Protein AF-A0A0R3WR80-F1 (afdb_monomer_lite)

Organism: Hydatigena taeniaeformis (NCBI:txid6205)

InterPro domains:
  IPR002591 Type I phosphodiesterase/nucleotide pyrophosphatase/phosphate transferase [PF01663] (130-445)
  IPR017850 Alkaline-phosphatase-like, core domain superfamily [G3DSA:3.40.720.10] (1-78)
  IPR017850 Alkaline-phosphatase-like, core domain superfamily [G3DSA:3.40.720.10] (130-350)
  IPR017850 Alkaline-phosphatase-like, core domain superfamily [SSF53649] (1-45)
  IPR017850 Alkaline-phosphatase-like, core domain superfamily [SSF53649] (126-445)

Structure (mmCIF, N/CA/C/O backbone):
data_AF-A0A0R3WR80-F1
#
_entry.id   AF-A0A0R3WR80-F1
#
loop_
_atom_site.group_PDB
_atom_site.id
_atom_site.type_symbol
_atom_site.label_atom_id
_atom_site.label_alt_id
_atom_site.label_comp_id
_atom_site.label_asym_id
_atom_site.label_entity_id
_atom_site.label_seq_id
_atom_site.pdbx_PDB_ins_code
_atom_site.Cartn_x
_atom_site.Cartn_y
_atom_site.Cartn_z
_atom_site.occupancy
_atom_site.B_iso_or_equiv
_atom_site.auth_seq_id
_atom_site.auth_comp_id
_atom_site.auth_asym_id
_atom_site.auth_atom_id
_atom_site.pdbx_PDB_model_num
ATOM 1 N N . MET A 1 1 ? 15.320 0.928 -0.553 1.00 90.38 1 MET A N 1
ATOM 2 C CA . MET A 1 1 ? 14.452 0.873 -1.739 1.00 90.38 1 MET A CA 1
ATOM 3 C C . MET A 1 1 ? 13.464 -0.278 -1.631 1.00 90.38 1 MET A C 1
ATOM 5 O O . MET A 1 1 ? 13.783 -1.271 -0.988 1.00 90.38 1 MET A O 1
ATOM 9 N N . HIS A 1 2 ? 12.303 -0.153 -2.257 1.00 93.94 2 HIS A N 1
ATOM 10 C CA . HIS A 1 2 ? 11.242 -1.163 -2.311 1.00 93.94 2 HIS A CA 1
ATOM 11 C C . HIS A 1 2 ? 10.849 -1.414 -3.783 1.00 93.94 2 HIS A C 1
ATOM 13 O O . HIS A 1 2 ? 11.398 -0.762 -4.676 1.00 93.94 2 HIS A O 1
ATOM 19 N N . GLY A 1 3 ? 9.925 -2.343 -4.045 1.00 94.00 3 GLY A N 1
ATOM 20 C CA . GLY A 1 3 ? 9.475 -2.714 -5.395 1.00 94.00 3 GLY A CA 1
ATOM 21 C C . GLY A 1 3 ? 10.053 -4.025 -5.932 1.00 94.00 3 GLY A C 1
ATOM 22 O O . GLY A 1 3 ? 9.798 -4.361 -7.084 1.00 94.00 3 GLY A O 1
ATOM 23 N N . TYR A 1 4 ? 10.815 -4.757 -5.117 1.00 95.50 4 TYR A N 1
ATOM 24 C CA . TYR A 1 4 ? 11.351 -6.075 -5.465 1.00 95.50 4 TYR A CA 1
ATOM 25 C C . TYR A 1 4 ? 10.305 -7.182 -5.266 1.00 95.50 4 TYR A C 1
ATOM 27 O O . TYR A 1 4 ? 9.178 -6.914 -4.834 1.00 95.50 4 TYR A O 1
ATOM 35 N N . ASP A 1 5 ? 10.702 -8.417 -5.582 1.00 95.00 5 ASP A N 1
ATOM 36 C CA . ASP A 1 5 ? 9.906 -9.630 -5.387 1.00 95.00 5 ASP A CA 1
ATOM 37 C C . ASP A 1 5 ? 9.268 -9.663 -3.986 1.00 95.00 5 ASP A C 1
ATOM 39 O O . ASP A 1 5 ? 9.925 -9.426 -2.971 1.00 95.00 5 ASP A O 1
ATOM 43 N N . ASN A 1 6 ? 7.963 -9.923 -3.940 1.00 94.06 6 ASN A N 1
ATOM 44 C CA . ASN A 1 6 ? 7.180 -9.949 -2.713 1.00 94.06 6 ASN A CA 1
ATOM 45 C C . ASN A 1 6 ? 7.431 -11.190 -1.840 1.00 94.06 6 ASN A C 1
ATOM 47 O O . ASN A 1 6 ? 6.879 -11.250 -0.745 1.00 94.06 6 ASN A O 1
ATOM 51 N N . GLU A 1 7 ? 8.221 -12.164 -2.297 1.00 93.31 7 GLU A N 1
ATOM 52 C CA . GLU A 1 7 ? 8.752 -13.263 -1.478 1.00 93.31 7 GLU A CA 1
ATOM 53 C C . GLU A 1 7 ? 10.041 -12.883 -0.736 1.00 93.31 7 GLU A C 1
ATOM 55 O O . GLU A 1 7 ? 10.443 -13.568 0.212 1.00 93.31 7 GLU A O 1
ATOM 60 N N . GLU A 1 8 ? 10.701 -11.794 -1.142 1.00 94.56 8 GLU A N 1
ATOM 61 C CA . GLU A 1 8 ? 11.878 -11.307 -0.439 1.00 94.56 8 GLU A CA 1
ATOM 62 C C . GLU A 1 8 ? 11.462 -10.748 0.911 1.00 94.56 8 GLU A C 1
ATOM 64 O O . GLU A 1 8 ? 10.681 -9.798 1.017 1.00 94.56 8 GLU A O 1
ATOM 69 N N . ARG A 1 9 ? 12.045 -11.305 1.973 1.00 94.00 9 ARG A N 1
ATOM 70 C CA . ARG A 1 9 ? 11.691 -10.940 3.345 1.00 94.00 9 ARG A CA 1
ATOM 71 C C . ARG A 1 9 ? 11.876 -9.444 3.608 1.00 94.00 9 ARG A C 1
ATOM 73 O O . ARG A 1 9 ? 11.118 -8.869 4.377 1.00 94.00 9 ARG A O 1
ATOM 80 N N . ASP A 1 10 ? 12.840 -8.807 2.944 1.00 95.19 10 ASP A N 1
ATOM 81 C CA . ASP A 1 10 ? 13.055 -7.365 3.044 1.00 95.19 10 ASP A CA 1
ATOM 82 C C . ASP A 1 10 ? 11.852 -6.544 2.567 1.00 95.19 10 ASP A C 1
ATOM 84 O O . ASP A 1 10 ? 11.708 -5.404 2.996 1.00 95.19 10 ASP A O 1
ATOM 88 N N . MET A 1 11 ? 11.004 -7.092 1.693 1.00 96.31 11 MET A N 1
ATOM 89 C CA . MET A 1 11 ? 9.802 -6.445 1.161 1.00 96.31 11 MET A CA 1
ATOM 90 C C . MET A 1 11 ? 8.552 -6.698 2.007 1.00 96.31 11 MET A C 1
ATOM 92 O O . MET A 1 11 ? 7.502 -6.110 1.728 1.00 96.31 11 MET A O 1
ATOM 96 N N . HIS A 1 12 ? 8.645 -7.541 3.037 1.00 96.25 12 HIS A N 1
ATOM 97 C CA . HIS A 1 12 ? 7.500 -7.877 3.867 1.00 96.25 12 HIS A CA 1
ATOM 98 C C . HIS A 1 12 ? 7.138 -6.704 4.796 1.00 96.25 12 HIS A C 1
ATOM 100 O O . HIS A 1 12 ? 7.988 -6.235 5.567 1.00 96.25 12 HIS A O 1
ATOM 106 N N . PRO A 1 13 ? 5.878 -6.236 4.760 1.00 95.62 13 PRO A N 1
ATOM 107 C CA . PRO A 1 13 ? 5.372 -5.289 5.738 1.00 95.62 13 PRO A CA 1
ATOM 108 C C . PRO A 1 13 ? 5.198 -5.949 7.113 1.00 95.62 13 PRO A C 1
ATOM 110 O O . PRO A 1 13 ? 5.339 -7.163 7.290 1.00 95.62 13 PRO A O 1
ATOM 113 N N . PHE A 1 14 ? 4.861 -5.136 8.108 1.00 94.00 14 PHE A N 1
ATOM 114 C CA . PHE A 1 14 ? 4.437 -5.613 9.423 1.00 94.00 14 PHE A CA 1
ATOM 115 C C . PHE A 1 14 ? 2.931 -5.408 9.615 1.00 94.00 14 PHE A C 1
ATOM 117 O O . PHE A 1 14 ? 2.297 -4.599 8.935 1.00 94.00 14 PHE A O 1
ATOM 124 N N . MET A 1 15 ? 2.346 -6.120 10.576 1.00 96.19 15 MET A N 1
ATOM 125 C CA . MET A 1 15 ? 0.979 -5.862 11.021 1.00 96.19 15 MET A CA 1
ATOM 126 C C . MET A 1 15 ? 0.860 -6.077 12.526 1.00 96.19 15 MET A C 1
ATOM 128 O O . MET A 1 15 ? 1.362 -7.058 13.077 1.00 96.19 15 MET A O 1
ATOM 132 N N . LEU A 1 16 ? 0.167 -5.163 13.185 1.00 97.75 16 LEU A N 1
ATOM 133 C CA . LEU A 1 16 ? -0.238 -5.229 14.578 1.00 97.75 16 LEU A CA 1
ATOM 134 C C . LEU A 1 16 ? -1.722 -4.912 14.661 1.00 97.75 16 LEU A C 1
ATOM 136 O O . LEU A 1 16 ? -2.199 -4.016 13.966 1.00 97.75 16 LEU A O 1
ATOM 140 N N . ALA A 1 17 ? -2.442 -5.601 15.535 1.00 98.12 17 ALA A N 1
ATOM 141 C CA . ALA A 1 17 ? -3.828 -5.251 15.788 1.00 98.12 17 ALA A CA 1
ATOM 142 C C . ALA A 1 17 ? -4.227 -5.532 17.238 1.00 98.12 17 ALA A C 1
ATOM 144 O O . ALA A 1 17 ? -3.736 -6.488 17.834 1.00 98.12 17 ALA A O 1
ATOM 145 N N . MET A 1 18 ? -5.109 -4.701 17.793 1.00 98.00 18 MET A N 1
ATOM 146 C CA . MET A 1 18 ? -5.733 -4.877 19.111 1.00 98.00 18 MET A CA 1
ATOM 147 C C . MET A 1 18 ? -7.156 -4.315 19.106 1.00 98.00 18 MET A C 1
ATOM 149 O O . MET A 1 18 ? -7.457 -3.415 18.328 1.00 98.00 18 MET A O 1
ATOM 153 N N . GLY A 1 19 ? -8.020 -4.801 19.991 1.00 96.62 19 GLY A N 1
ATOM 154 C CA . GLY A 1 19 ? -9.382 -4.286 20.104 1.00 96.62 19 GLY A CA 1
ATOM 155 C C . GLY A 1 19 ? -10.373 -5.295 20.677 1.00 96.62 19 GLY A C 1
ATOM 156 O O . GLY A 1 19 ? -9.999 -6.446 20.958 1.00 96.62 19 GLY A O 1
ATOM 157 N N . PRO A 1 20 ? -11.635 -4.876 20.868 1.00 95.38 20 PRO A N 1
ATOM 158 C CA . PRO A 1 20 ? -12.695 -5.739 21.379 1.00 95.38 20 PRO A CA 1
ATOM 159 C C . PRO A 1 20 ? -12.880 -7.007 20.539 1.00 95.38 20 PRO A C 1
ATOM 161 O O . PRO A 1 20 ? -13.035 -8.073 21.135 1.00 95.38 20 PRO A O 1
ATOM 164 N N . ASP A 1 21 ? -12.710 -6.948 19.215 1.00 95.38 21 ASP A N 1
ATOM 165 C CA . ASP A 1 21 ? -12.975 -8.068 18.291 1.00 95.38 21 ASP A CA 1
ATOM 166 C C . ASP A 1 21 ? -11.742 -8.877 17.909 1.00 95.38 21 ASP A C 1
ATOM 168 O O . ASP A 1 21 ? -11.842 -9.904 17.236 1.00 95.38 21 ASP A O 1
ATOM 172 N N . ILE A 1 22 ? -10.575 -8.456 18.387 1.00 96.38 22 ILE A N 1
ATOM 173 C CA . ILE A 1 22 ? -9.293 -9.036 18.005 1.00 96.38 22 ILE A CA 1
ATOM 174 C C . ILE A 1 22 ? -8.814 -9.980 19.116 1.00 96.38 22 ILE A C 1
ATOM 176 O O . ILE A 1 22 ? -8.707 -9.546 20.271 1.00 96.38 22 ILE A O 1
ATOM 180 N N . PRO A 1 23 ? -8.550 -11.271 18.831 1.00 94.62 23 PRO A N 1
ATOM 181 C CA . PRO A 1 23 ? -8.021 -12.202 19.815 1.00 94.62 23 PRO A CA 1
ATOM 182 C C . PRO A 1 23 ? -6.598 -11.824 20.213 1.00 94.62 23 PRO A C 1
ATOM 184 O O . PRO A 1 23 ? -5.854 -11.213 19.446 1.00 94.62 23 PRO A O 1
ATOM 187 N N . HIS A 1 24 ? -6.213 -12.243 21.414 1.00 94.88 24 HIS A N 1
ATOM 188 C CA . HIS A 1 24 ? -4.833 -12.145 21.858 1.00 94.88 24 HIS A CA 1
ATOM 189 C C . HIS A 1 24 ? -4.052 -13.399 21.456 1.00 94.88 24 HIS A C 1
ATOM 191 O O . HIS A 1 24 ? -4.464 -14.515 21.779 1.00 94.88 24 HIS A O 1
ATOM 197 N N . PHE A 1 25 ? -2.907 -13.197 20.812 1.00 91.69 25 PHE A N 1
ATOM 198 C CA . PHE A 1 25 ? -1.978 -14.245 20.409 1.00 91.69 25 PHE A CA 1
ATOM 199 C C . PHE A 1 25 ? -0.615 -13.995 21.044 1.00 91.69 25 PHE A C 1
ATOM 201 O O . PHE A 1 25 ? -0.110 -12.874 21.051 1.00 91.69 25 PHE A O 1
ATOM 208 N N . THR A 1 26 ? 0.006 -15.053 21.556 1.00 86.06 26 THR A N 1
ATOM 209 C CA . THR A 1 26 ? 1.375 -14.988 22.088 1.00 86.06 26 THR A CA 1
ATOM 210 C C . THR A 1 26 ? 2.421 -15.299 21.022 1.00 86.06 26 THR A C 1
ATOM 212 O O . THR A 1 26 ? 3.586 -14.920 21.158 1.00 86.06 26 THR A O 1
ATOM 215 N N . ASP A 1 27 ? 2.012 -15.985 19.961 1.00 86.62 27 ASP A N 1
ATOM 216 C CA . ASP A 1 27 ? 2.823 -16.396 18.833 1.00 86.62 27 ASP A CA 1
ATOM 217 C C . ASP A 1 27 ? 2.670 -15.458 17.629 1.00 86.62 27 ASP A C 1
ATOM 219 O O . ASP A 1 27 ? 1.714 -14.695 17.473 1.00 86.62 27 ASP A O 1
ATOM 223 N N . ARG A 1 28 ? 3.684 -15.508 16.770 1.00 82.12 28 ARG A N 1
ATOM 224 C CA . ARG A 1 28 ? 3.807 -14.682 15.570 1.00 82.12 28 ARG 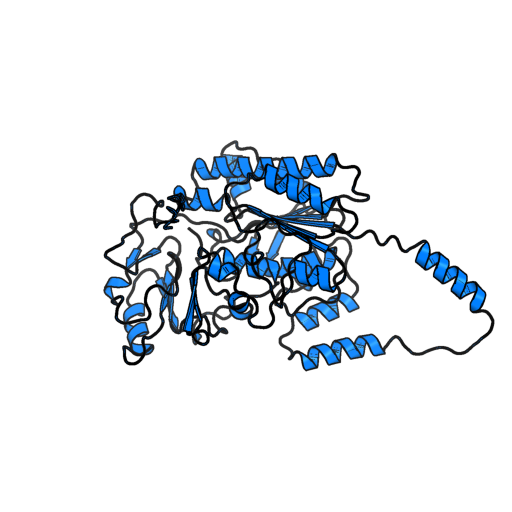A CA 1
ATOM 225 C C . ARG A 1 28 ? 2.928 -15.252 14.462 1.00 82.12 28 ARG A C 1
ATOM 227 O O . ARG A 1 28 ? 3.050 -16.429 14.145 1.00 82.12 28 ARG A O 1
ATOM 234 N N . GLN A 1 29 ? 2.114 -14.405 13.841 1.00 91.50 29 GLN A N 1
ATOM 235 C CA . GLN A 1 29 ? 1.098 -14.833 12.878 1.00 91.50 29 GLN A CA 1
ATOM 236 C C . GLN A 1 29 ? 1.533 -14.621 11.419 1.00 91.50 29 GLN A C 1
ATOM 238 O O . GLN A 1 29 ? 2.358 -13.745 11.125 1.00 91.50 29 GLN A O 1
ATOM 243 N N . HIS A 1 30 ? 0.952 -15.413 10.513 1.00 93.50 30 HIS A N 1
ATOM 244 C CA . HIS A 1 30 ? 1.017 -15.218 9.061 1.00 93.50 30 HIS A CA 1
ATOM 245 C C . HIS A 1 30 ? -0.267 -14.528 8.592 1.00 93.50 30 HIS A C 1
ATOM 247 O O . HIS A 1 30 ? -1.363 -14.955 8.948 1.00 93.50 30 HIS A O 1
ATOM 253 N N . PHE A 1 31 ? -0.131 -13.465 7.805 1.00 95.06 31 PHE A N 1
ATOM 254 C CA . PHE A 1 31 ? -1.242 -12.681 7.279 1.00 95.06 31 PHE A CA 1
ATOM 255 C C . PHE A 1 31 ? -1.011 -12.360 5.797 1.00 95.06 31 PHE A C 1
ATOM 257 O O . PHE A 1 31 ? 0.130 -12.204 5.374 1.00 95.06 31 PHE A O 1
ATOM 264 N N . TYR A 1 32 ? -2.072 -12.226 5.005 1.00 95.06 32 TYR A N 1
ATOM 265 C CA . TYR A 1 32 ? -1.972 -11.742 3.625 1.00 95.06 32 TYR A CA 1
ATOM 266 C C . TYR A 1 32 ? -2.521 -10.328 3.563 1.00 95.06 32 TYR A C 1
ATOM 268 O O . TYR A 1 32 ? -3.644 -10.080 3.990 1.00 95.06 32 TYR A O 1
ATOM 276 N N . GLN A 1 33 ? -1.752 -9.399 3.009 1.00 92.69 33 GLN A N 1
ATOM 277 C CA . GLN A 1 33 ? -2.110 -7.985 3.001 1.00 92.69 33 GLN A CA 1
ATOM 278 C C . GLN A 1 33 ? -3.483 -7.716 2.354 1.00 92.69 33 GLN A C 1
ATOM 280 O O . GLN A 1 33 ? -4.275 -6.933 2.876 1.00 92.69 33 GLN A O 1
ATOM 285 N N . ILE A 1 34 ? -3.802 -8.428 1.268 1.00 94.38 34 ILE A N 1
ATOM 286 C CA . ILE A 1 34 ? -5.096 -8.336 0.569 1.00 94.38 34 ILE A CA 1
ATOM 287 C C . ILE A 1 34 ? -6.290 -8.769 1.430 1.00 94.38 34 ILE A C 1
ATOM 289 O O . ILE A 1 34 ? -7.421 -8.363 1.167 1.00 94.38 34 ILE A O 1
ATOM 293 N N . ASP A 1 35 ? -6.057 -9.564 2.475 1.00 97.31 35 ASP A N 1
ATOM 294 C CA . ASP A 1 35 ? -7.113 -10.025 3.370 1.00 97.31 35 ASP A CA 1
ATOM 295 C C . ASP A 1 35 ? -7.469 -8.977 4.438 1.00 97.31 35 ASP A C 1
ATOM 297 O O . ASP A 1 35 ? -8.437 -9.151 5.182 1.00 97.31 35 ASP A O 1
ATOM 301 N N . LEU A 1 36 ? -6.753 -7.846 4.498 1.00 97.62 36 LEU A N 1
ATOM 302 C CA . LEU A 1 36 ? -7.104 -6.760 5.408 1.00 97.62 36 LEU A CA 1
ATOM 303 C C . LEU A 1 36 ? -8.498 -6.189 5.109 1.00 97.62 36 LEU A C 1
ATOM 305 O O . LEU A 1 36 ? -9.249 -5.884 6.033 1.00 97.62 36 LEU A O 1
ATOM 309 N N . TYR A 1 37 ? -8.868 -6.085 3.831 1.00 98.31 37 TYR A N 1
ATOM 310 C CA . TYR A 1 37 ? -10.190 -5.612 3.428 1.00 98.31 37 TYR A CA 1
ATOM 311 C C . TYR A 1 37 ? -11.321 -6.488 4.001 1.00 98.31 37 TYR A C 1
ATOM 313 O O . TYR A 1 37 ? -12.151 -5.956 4.742 1.00 98.31 37 TYR A O 1
ATOM 321 N N . PRO A 1 38 ? -11.380 -7.818 3.746 1.00 97.69 38 PRO A N 1
ATOM 322 C CA . PRO A 1 38 ? -12.427 -8.652 4.331 1.00 97.69 38 PRO A CA 1
ATOM 323 C C . PRO A 1 38 ? -12.344 -8.727 5.862 1.00 97.69 38 PRO A C 1
ATOM 325 O O . PRO A 1 38 ? -13.382 -8.873 6.506 1.00 97.69 38 PRO A O 1
ATOM 328 N N . TYR A 1 39 ? -11.155 -8.568 6.455 1.00 97.81 39 TYR A N 1
ATOM 329 C CA . TYR A 1 39 ? -10.992 -8.483 7.908 1.00 97.81 39 TYR A CA 1
ATOM 330 C C . TYR A 1 39 ? -11.684 -7.246 8.503 1.00 97.81 39 TYR A C 1
ATOM 332 O O . TYR A 1 39 ? -12.444 -7.369 9.463 1.00 97.81 39 TYR A O 1
ATOM 340 N N . ILE A 1 40 ? -11.499 -6.069 7.894 1.00 98.19 40 ILE A N 1
ATOM 341 C CA . ILE A 1 40 ? -12.186 -4.831 8.297 1.00 98.19 40 ILE A CA 1
ATOM 342 C C . ILE A 1 40 ? -13.690 -4.937 8.053 1.00 98.19 40 ILE A C 1
ATOM 344 O O . ILE A 1 40 ? -14.468 -4.553 8.924 1.00 98.19 40 ILE A O 1
ATOM 348 N N . CYS A 1 41 ? -14.116 -5.502 6.919 1.00 97.56 41 CYS A N 1
ATOM 349 C CA . CYS A 1 41 ? -15.537 -5.734 6.675 1.00 97.56 41 CYS A CA 1
ATOM 350 C C . CYS A 1 41 ? -16.177 -6.586 7.774 1.00 97.56 41 CYS A C 1
ATOM 352 O O . CYS A 1 41 ? -17.268 -6.257 8.222 1.00 97.56 41 CYS A O 1
ATOM 354 N N . ALA A 1 42 ? -15.502 -7.649 8.224 1.00 96.56 42 ALA A N 1
ATOM 355 C CA . ALA A 1 42 ? -16.021 -8.527 9.270 1.00 96.56 42 ALA A CA 1
ATOM 356 C C . ALA A 1 42 ? -16.183 -7.814 10.617 1.00 96.56 42 ALA A C 1
ATOM 358 O O . ALA A 1 42 ? -17.220 -7.977 11.251 1.00 96.56 42 ALA A O 1
ATOM 359 N N . MET A 1 43 ? -15.210 -6.987 11.016 1.00 96.00 43 MET A N 1
ATOM 360 C CA . MET A 1 43 ? -15.316 -6.162 12.230 1.00 96.00 43 MET A CA 1
ATOM 361 C C . MET A 1 43 ? -16.444 -5.130 12.126 1.00 96.00 43 MET A C 1
ATOM 363 O O . MET A 1 43 ? -17.179 -4.898 13.072 1.00 96.00 43 MET A O 1
ATOM 367 N N . LEU A 1 44 ? -16.635 -4.524 10.956 1.00 96.00 44 LEU A N 1
ATOM 368 C CA . LEU A 1 44 ? -17.687 -3.524 10.757 1.00 96.00 44 LEU A CA 1
ATOM 369 C C . LEU A 1 44 ? -19.062 -4.131 10.416 1.00 96.00 44 LEU A C 1
ATOM 371 O O . LEU A 1 44 ? -20.027 -3.385 10.258 1.00 96.00 44 LEU A O 1
ATOM 375 N N . GLY A 1 45 ? -19.166 -5.457 10.272 1.00 94.25 45 GLY A N 1
ATOM 376 C CA . GLY A 1 45 ? -20.401 -6.143 9.884 1.00 94.25 45 GLY A CA 1
ATOM 377 C C . GLY A 1 45 ? -20.875 -5.842 8.454 1.00 94.25 45 GLY A C 1
ATOM 378 O O . GLY A 1 45 ? -22.077 -5.845 8.197 1.00 94.25 45 GLY A O 1
ATOM 379 N N . LEU A 1 46 ? -19.962 -5.563 7.516 1.00 94.69 46 LEU A N 1
ATOM 380 C CA . LEU A 1 46 ? -20.300 -5.180 6.137 1.00 94.69 46 LEU A CA 1
ATOM 381 C C . LEU A 1 46 ? -20.621 -6.411 5.284 1.00 94.69 46 LEU A C 1
ATOM 383 O O . LEU A 1 46 ? -19.730 -7.063 4.743 1.00 94.69 46 LEU A O 1
ATOM 387 N N . ASP A 1 47 ? -21.906 -6.717 5.133 1.00 89.31 47 ASP A N 1
ATOM 388 C CA . ASP A 1 47 ? -22.399 -7.915 4.442 1.00 89.31 47 ASP A CA 1
ATOM 389 C C . ASP A 1 47 ? -22.446 -7.794 2.908 1.00 89.31 47 ASP A C 1
ATOM 391 O O . ASP A 1 47 ? -22.595 -8.795 2.202 1.00 89.31 47 ASP A O 1
ATOM 395 N N . LYS A 1 48 ? -22.269 -6.582 2.372 1.00 91.12 48 LYS A N 1
ATOM 396 C CA . LYS A 1 48 ? -22.195 -6.314 0.929 1.00 91.12 48 LYS A CA 1
ATOM 397 C C . LYS A 1 48 ? -20.817 -5.761 0.563 1.00 91.12 48 LYS A C 1
ATOM 399 O O . LYS A 1 48 ? -20.733 -4.563 0.263 1.00 91.12 48 LYS A O 1
ATOM 404 N N . PRO A 1 49 ? -19.740 -6.567 0.574 1.00 92.00 49 PRO A N 1
ATOM 405 C CA . PRO A 1 49 ? -18.442 -6.136 0.059 1.00 92.00 49 PRO A CA 1
ATOM 406 C C . PRO A 1 49 ? -18.511 -5.907 -1.459 1.00 92.00 49 PRO A C 1
ATOM 408 O O . PRO A 1 49 ? -19.503 -6.242 -2.112 1.00 92.00 49 PRO A O 1
ATOM 411 N N . ASN A 1 50 ? -17.464 -5.316 -2.030 1.00 91.75 50 ASN A N 1
ATOM 412 C CA . ASN A 1 50 ? -17.290 -5.295 -3.482 1.00 91.75 50 ASN A CA 1
ATOM 413 C C . ASN A 1 50 ? -16.624 -6.595 -3.989 1.00 91.75 50 ASN A C 1
ATOM 415 O O . ASN A 1 50 ? -16.328 -7.492 -3.200 1.00 91.75 50 ASN A O 1
ATOM 419 N N . LYS A 1 51 ? -16.376 -6.724 -5.302 1.00 92.81 51 LYS A N 1
ATOM 420 C CA . LYS A 1 51 ? -15.502 -7.777 -5.838 1.00 92.81 51 LYS A CA 1
ATOM 421 C C . LYS A 1 51 ? -14.094 -7.613 -5.257 1.00 92.81 51 LYS A C 1
ATOM 423 O O . LYS A 1 51 ? -13.474 -6.563 -5.435 1.00 92.81 51 LYS A O 1
ATOM 428 N N . ILE A 1 52 ? -13.607 -8.675 -4.626 1.00 94.81 52 ILE A N 1
ATOM 429 C CA . ILE A 1 52 ? -12.308 -8.747 -3.954 1.00 94.81 52 ILE A CA 1
ATOM 430 C C . ILE A 1 52 ? -11.554 -10.003 -4.384 1.00 94.81 52 ILE A C 1
ATOM 432 O O . ILE A 1 52 ? -12.141 -10.895 -4.984 1.00 94.81 52 ILE A O 1
ATOM 436 N N . ASP A 1 53 ? -10.275 -10.069 -4.037 1.00 95.81 53 ASP A N 1
ATOM 437 C CA . ASP A 1 53 ? -9.424 -11.259 -4.154 1.00 95.81 53 ASP A CA 1
ATOM 438 C C . ASP A 1 53 ? -8.995 -11.787 -2.770 1.00 95.81 53 ASP A C 1
ATOM 440 O O . ASP A 1 53 ? -8.579 -12.937 -2.626 1.00 95.81 53 ASP A O 1
ATOM 444 N N . GLY A 1 54 ? -9.105 -10.947 -1.734 1.00 95.44 54 GLY A N 1
ATOM 445 C CA . GLY A 1 54 ? -8.894 -11.332 -0.343 1.00 95.44 54 GLY A CA 1
ATOM 446 C C . GLY A 1 54 ? -9.894 -12.393 0.129 1.00 95.44 54 GLY A C 1
ATOM 447 O O . GLY A 1 54 ? -11.070 -12.387 -0.239 1.00 95.44 54 GLY A O 1
ATOM 448 N N . LEU A 1 55 ? -9.433 -13.300 0.988 1.00 96.06 55 LEU A N 1
ATOM 449 C CA . LEU A 1 55 ? -10.200 -14.446 1.466 1.00 96.06 55 LEU A CA 1
ATOM 450 C C . LEU A 1 55 ? -10.600 -14.259 2.928 1.00 96.06 55 LEU A C 1
ATOM 452 O O . LEU A 1 55 ? -9.759 -14.283 3.826 1.00 96.06 55 LEU A O 1
ATOM 456 N N . ILE A 1 56 ? -11.909 -14.171 3.174 1.00 95.94 56 ILE A N 1
ATOM 457 C CA . ILE A 1 56 ? -12.463 -14.074 4.532 1.00 95.94 56 ILE A CA 1
ATOM 458 C C . ILE A 1 56 ? -12.055 -15.264 5.417 1.00 95.94 56 ILE A C 1
ATOM 460 O O . ILE A 1 56 ? -11.804 -15.103 6.607 1.00 95.94 56 ILE A O 1
ATOM 464 N N . ASP A 1 57 ? -11.926 -16.456 4.830 1.00 96.19 57 ASP A N 1
ATOM 465 C CA . ASP A 1 57 ? -11.606 -17.684 5.560 1.00 96.19 57 ASP A CA 1
ATOM 466 C C . ASP A 1 57 ? -10.220 -17.629 6.214 1.00 96.19 57 ASP A C 1
ATOM 468 O O . ASP A 1 57 ? -10.028 -18.159 7.310 1.00 96.19 57 ASP A O 1
ATOM 472 N N . ARG A 1 58 ? -9.264 -16.936 5.578 1.00 96.38 58 ARG A N 1
ATOM 473 C CA . ARG A 1 58 ? -7.898 -16.779 6.094 1.00 96.38 58 ARG A CA 1
ATOM 474 C C . ARG A 1 58 ? -7.831 -15.858 7.310 1.00 96.38 58 ARG A C 1
ATOM 476 O O . ARG A 1 58 ? -6.883 -15.970 8.082 1.00 96.38 58 ARG A O 1
ATOM 483 N N . VAL A 1 59 ? -8.834 -15.000 7.519 1.00 96.00 59 VAL A N 1
ATOM 484 C CA . VAL A 1 59 ? -8.845 -14.040 8.636 1.00 96.00 59 VAL A CA 1
ATOM 485 C C . VAL A 1 59 ? -9.723 -14.449 9.810 1.00 96.00 59 VAL A C 1
ATOM 487 O O . VAL A 1 59 ? -9.651 -13.830 10.867 1.00 96.00 59 VAL A O 1
ATOM 490 N N . LEU A 1 60 ? -10.492 -15.534 9.675 1.00 95.75 60 LEU A N 1
ATOM 491 C CA . LEU A 1 60 ? -11.312 -16.087 10.757 1.00 95.75 60 LEU A CA 1
ATOM 492 C C . LEU A 1 60 ? -10.551 -16.381 12.056 1.00 95.75 60 LEU A C 1
ATOM 494 O O . LEU A 1 60 ? -11.139 -16.171 13.118 1.00 95.75 60 LEU A O 1
ATOM 498 N N . PRO A 1 61 ? -9.291 -16.867 12.035 1.00 95.56 61 PRO A N 1
ATOM 499 C CA . PRO A 1 61 ? -8.535 -17.042 13.270 1.00 95.56 61 PRO A CA 1
ATOM 500 C C . PRO A 1 61 ? -8.331 -15.723 14.022 1.00 95.56 61 PRO A C 1
ATOM 502 O O . PRO A 1 61 ? -8.311 -15.737 15.246 1.00 95.56 61 PRO A O 1
ATOM 505 N N . PHE A 1 62 ? -8.242 -14.593 13.313 1.00 96.12 62 PHE A N 1
ATOM 506 C CA . PHE A 1 62 ? -7.984 -13.265 13.876 1.00 96.12 62 PHE A CA 1
ATOM 507 C C . PHE A 1 62 ? -9.250 -12.530 14.340 1.00 96.12 62 PHE A C 1
ATOM 509 O O . PHE A 1 62 ? -9.166 -11.358 14.686 1.00 96.12 62 PHE A O 1
ATOM 516 N N . LEU A 1 63 ? -10.409 -13.194 14.385 1.00 95.81 63 LEU A N 1
ATOM 517 C CA . LEU A 1 63 ? -11.673 -12.631 14.871 1.00 95.81 63 LEU A CA 1
ATOM 518 C C . LEU A 1 63 ? -12.147 -13.386 16.119 1.00 95.81 63 LEU A C 1
ATOM 520 O O . LEU A 1 63 ? -12.311 -14.606 16.090 1.00 95.81 63 LEU A O 1
ATOM 524 N N . LYS A 1 64 ? -12.420 -12.664 17.213 1.00 94.19 64 LYS A N 1
ATOM 525 C CA . LYS A 1 64 ? -13.068 -13.229 18.413 1.00 94.19 64 LYS A CA 1
ATOM 526 C C . LYS A 1 64 ? -14.492 -13.680 18.100 1.00 94.19 64 LYS A C 1
ATOM 528 O O . LYS A 1 64 ? -14.879 -14.796 18.441 1.00 94.19 64 LYS A O 1
ATOM 533 N N . ASN A 1 65 ? -15.245 -12.813 17.429 1.00 90.12 65 ASN A N 1
ATOM 534 C CA . ASN A 1 65 ? -16.626 -13.053 17.035 1.00 90.12 65 ASN A CA 1
ATOM 535 C C . ASN A 1 65 ? -16.652 -13.472 15.565 1.00 90.12 65 ASN A C 1
ATOM 537 O O . ASN A 1 65 ? -16.459 -12.655 14.666 1.00 90.12 65 ASN A O 1
ATOM 541 N N . LYS A 1 66 ? -16.850 -14.768 15.311 1.00 91.62 66 LYS A N 1
ATOM 542 C CA . LYS A 1 66 ? -16.898 -15.285 13.939 1.00 91.62 66 LYS A CA 1
ATOM 543 C C . LYS A 1 66 ? -18.224 -14.898 13.269 1.00 91.62 66 LYS A C 1
ATOM 545 O O . LYS A 1 66 ? -19.271 -15.109 13.886 1.00 91.62 66 LYS A O 1
ATOM 550 N N . PRO A 1 67 ? -18.205 -14.390 12.021 1.00 93.38 67 PRO A N 1
ATOM 551 C CA . PRO A 1 67 ? -19.427 -14.137 11.264 1.00 93.38 67 PRO A CA 1
ATOM 552 C C . PRO A 1 67 ? -20.246 -15.414 11.028 1.00 93.38 67 PRO A C 1
ATOM 554 O O . PRO A 1 67 ? -19.727 -16.528 11.119 1.00 93.38 67 PRO A O 1
ATOM 557 N N . SER A 1 68 ? -21.527 -15.257 10.685 1.00 94.44 68 SER A N 1
ATOM 558 C CA . SER A 1 68 ? -22.389 -16.387 10.319 1.00 94.44 68 SER A CA 1
ATOM 559 C C . SER A 1 68 ? -21.916 -17.066 9.027 1.00 94.44 68 SER A C 1
ATOM 561 O O . SER A 1 68 ? -21.326 -16.428 8.157 1.00 94.44 68 SER A O 1
ATOM 563 N N . GLU A 1 69 ? -22.234 -18.350 8.836 1.00 94.38 69 GLU A N 1
ATOM 564 C CA . GLU A 1 69 ? -21.915 -19.043 7.574 1.00 94.38 69 GLU A CA 1
ATOM 565 C C . GLU A 1 69 ? -22.562 -18.383 6.347 1.00 94.38 69 GLU A C 1
ATOM 567 O O . GLU A 1 69 ? -21.996 -18.425 5.258 1.00 94.38 69 GLU A O 1
ATOM 572 N N . GLU A 1 70 ? -23.712 -17.727 6.513 1.00 92.88 70 GLU A N 1
ATOM 573 C CA . GLU A 1 70 ? -24.362 -16.951 5.450 1.00 92.88 70 GLU A CA 1
ATOM 574 C C . GLU A 1 70 ? -23.484 -15.769 5.013 1.00 92.88 70 GLU A C 1
ATOM 576 O O . GLU A 1 70 ? -23.253 -15.579 3.816 1.00 92.88 70 GLU A O 1
ATOM 581 N N . TYR A 1 71 ? -22.921 -15.031 5.976 1.00 93.38 71 TYR A N 1
ATOM 582 C CA . TYR A 1 71 ? -21.957 -13.961 5.719 1.00 93.38 71 TYR A CA 1
ATOM 583 C C . TYR A 1 71 ? -20.698 -14.508 5.030 1.00 93.38 71 TYR A C 1
ATOM 585 O O . TYR A 1 71 ? -20.250 -13.971 4.015 1.00 93.38 71 TYR A O 1
ATOM 593 N N . LEU A 1 72 ? -20.144 -15.619 5.527 1.00 94.31 72 LEU A N 1
ATOM 594 C CA . LEU A 1 72 ? -18.942 -16.228 4.947 1.00 94.31 72 LEU A CA 1
ATOM 595 C C . LEU A 1 72 ? -19.177 -16.709 3.515 1.00 94.31 72 LEU A C 1
ATOM 597 O O . LEU A 1 72 ? -18.350 -16.468 2.636 1.00 94.31 72 LEU A O 1
ATOM 601 N N . GLN A 1 73 ? -20.321 -17.339 3.245 1.00 92.19 73 GLN A N 1
ATOM 602 C CA . GLN A 1 73 ? -20.695 -17.754 1.899 1.00 92.19 73 GLN A CA 1
ATOM 603 C C . GLN A 1 73 ? -20.823 -16.553 0.956 1.00 92.19 73 GLN A C 1
ATOM 605 O O . GLN A 1 73 ? -20.362 -16.629 -0.184 1.00 92.19 73 GLN A O 1
ATOM 610 N N . GLN A 1 74 ? -21.386 -15.439 1.428 1.00 90.75 74 GLN A N 1
ATOM 611 C CA . GLN A 1 74 ? -21.474 -14.213 0.643 1.00 90.75 74 GLN A CA 1
ATOM 612 C C . GLN A 1 74 ? -20.081 -13.689 0.262 1.00 90.75 74 GLN A C 1
ATOM 614 O O . GLN A 1 74 ? -19.835 -13.407 -0.911 1.00 90.75 74 GLN A O 1
ATOM 619 N N . PHE A 1 75 ? -19.140 -13.635 1.206 1.00 93.25 75 PHE A N 1
ATOM 620 C CA . PHE A 1 75 ? -17.758 -13.224 0.929 1.00 93.25 75 PHE A CA 1
ATOM 621 C C . PHE A 1 75 ? -17.034 -14.171 -0.031 1.00 93.25 75 PHE A C 1
ATOM 623 O O . PHE A 1 75 ? -16.392 -13.707 -0.971 1.00 93.25 75 PHE A O 1
ATOM 630 N N . ARG A 1 76 ? -17.190 -15.491 0.136 1.00 93.75 76 ARG A N 1
ATOM 631 C CA . ARG A 1 76 ? -16.632 -16.493 -0.792 1.00 93.75 76 ARG A CA 1
ATOM 632 C C . ARG A 1 76 ? -17.152 -16.295 -2.222 1.00 93.75 76 ARG A C 1
ATOM 634 O O . ARG A 1 76 ? -16.405 -16.488 -3.176 1.00 93.75 76 ARG A O 1
ATOM 641 N N . LEU A 1 77 ? -18.408 -15.866 -2.393 1.00 90.69 77 LEU A N 1
ATOM 642 C CA . LEU A 1 77 ? -18.956 -15.518 -3.709 1.00 90.69 77 LEU A CA 1
ATOM 643 C C . LEU A 1 77 ? -18.311 -14.252 -4.289 1.00 90.69 77 LEU A C 1
ATOM 645 O O . LEU A 1 77 ? -17.995 -14.235 -5.479 1.00 90.69 77 LEU A O 1
ATOM 649 N N . TYR A 1 78 ? -18.089 -13.210 -3.484 1.00 89.25 78 TYR A N 1
ATOM 650 C CA . TYR A 1 78 ? -17.425 -11.978 -3.934 1.00 89.25 78 TYR A CA 1
ATOM 651 C C . TYR A 1 78 ? -15.941 -12.167 -4.266 1.00 89.25 78 TYR A C 1
ATOM 653 O O . TYR A 1 78 ? -15.455 -11.500 -5.177 1.00 89.25 78 TYR A O 1
ATOM 661 N N . ALA A 1 79 ? -15.275 -13.102 -3.585 1.00 89.62 79 ALA A N 1
ATOM 662 C CA . ALA A 1 79 ? -13.903 -13.521 -3.864 1.00 89.62 79 ALA A CA 1
ATOM 663 C C . ALA A 1 79 ? -13.778 -14.496 -5.051 1.00 89.62 79 ALA A C 1
ATOM 665 O O . ALA A 1 79 ? -12.677 -14.826 -5.479 1.00 89.62 79 ALA A O 1
ATOM 666 N N . SER A 1 80 ? -14.899 -14.998 -5.583 1.00 82.00 80 SER A N 1
ATOM 667 C CA . SER A 1 80 ? -14.881 -15.927 -6.715 1.00 82.00 80 SER A CA 1
ATOM 668 C C . SER A 1 80 ? -14.772 -15.202 -8.059 1.00 82.00 80 SER A C 1
ATOM 670 O O . SER A 1 80 ? -15.364 -14.138 -8.270 1.00 82.00 80 SER A O 1
ATOM 672 N N . ASP A 1 81 ? -14.142 -15.859 -9.032 1.00 71.44 81 ASP A N 1
ATOM 673 C CA . ASP A 1 81 ? -14.065 -15.401 -10.427 1.00 71.44 81 ASP A CA 1
ATOM 674 C C . ASP A 1 81 ? -15.388 -15.501 -11.204 1.00 71.44 81 ASP A C 1
ATOM 676 O O . ASP A 1 81 ? -15.428 -15.335 -12.425 1.00 71.44 81 ASP A O 1
ATOM 680 N N . LEU A 1 82 ? -16.511 -15.751 -10.523 1.00 66.44 82 LEU A N 1
ATOM 681 C CA . LEU A 1 82 ? -17.816 -15.794 -11.170 1.00 66.44 82 LEU A CA 1
ATOM 682 C C . LEU A 1 82 ? -18.143 -14.442 -11.838 1.00 66.44 82 LEU A C 1
ATOM 684 O O . LEU A 1 82 ? -17.823 -13.389 -11.291 1.00 66.44 82 LEU A O 1
ATOM 688 N N . PRO A 1 83 ? -18.813 -14.419 -13.001 1.00 61.28 83 PRO A N 1
ATOM 689 C CA . PRO A 1 83 ? -19.328 -13.176 -13.575 1.00 61.28 83 PRO A CA 1
ATOM 690 C C . PRO A 1 83 ? -20.340 -12.484 -12.644 1.00 61.28 83 PRO A C 1
ATOM 692 O O . PRO A 1 83 ? -21.086 -13.165 -11.934 1.00 61.28 83 PRO A O 1
ATOM 695 N N . ASP A 1 84 ? -20.433 -11.148 -12.696 1.00 60.31 84 ASP A N 1
ATOM 696 C CA . ASP A 1 84 ? -21.312 -10.343 -11.821 1.00 60.31 84 ASP A CA 1
ATOM 697 C C . ASP A 1 84 ? -22.764 -10.829 -11.798 1.00 60.31 84 ASP A C 1
ATOM 699 O O . ASP A 1 84 ? -23.365 -10.968 -10.733 1.00 60.31 84 ASP A O 1
ATOM 703 N N . TRP A 1 85 ? -23.312 -11.172 -12.966 1.00 59.56 85 TRP A N 1
ATOM 704 C CA . TRP A 1 85 ? -24.687 -11.657 -13.083 1.00 59.56 85 TRP A CA 1
ATOM 705 C C . TRP A 1 85 ? -24.913 -12.993 -12.353 1.00 59.56 85 TRP A C 1
ATOM 707 O O . TRP A 1 85 ? -25.989 -13.214 -11.801 1.00 59.56 85 TRP A O 1
ATOM 717 N N . ARG A 1 86 ? -23.906 -13.882 -12.292 1.00 55.38 86 ARG A N 1
ATOM 718 C CA . ARG A 1 86 ? -24.007 -15.136 -11.523 1.00 55.38 86 ARG A CA 1
ATOM 719 C C . ARG A 1 86 ? -23.935 -14.876 -10.026 1.00 55.38 86 ARG A C 1
ATOM 721 O O . ARG A 1 86 ? -24.695 -15.504 -9.295 1.00 55.38 86 ARG A O 1
ATOM 728 N N . ARG A 1 87 ? -23.094 -13.933 -9.583 1.00 61.59 87 ARG A N 1
ATOM 729 C CA . ARG A 1 87 ? -23.012 -13.527 -8.168 1.00 61.59 87 ARG A CA 1
ATOM 730 C C . ARG A 1 87 ? -24.339 -12.963 -7.660 1.00 61.59 87 ARG A C 1
ATOM 732 O O . ARG A 1 87 ? -24.793 -13.356 -6.587 1.00 61.59 87 ARG A O 1
ATOM 739 N N . GLN A 1 88 ? -24.976 -12.095 -8.450 1.00 59.22 88 GLN A N 1
ATOM 740 C CA . GLN A 1 88 ? -26.273 -11.492 -8.116 1.00 59.22 88 GLN A CA 1
ATOM 741 C C . GLN A 1 88 ? -27.402 -12.533 -8.032 1.00 59.22 88 GLN A C 1
ATOM 743 O O . GLN A 1 88 ? -28.268 -12.443 -7.164 1.00 59.22 88 GLN A O 1
ATOM 748 N N . LEU A 1 89 ? -27.384 -13.563 -8.887 1.00 58.56 89 LEU A N 1
ATOM 749 C CA . LEU A 1 89 ? -28.346 -14.668 -8.805 1.00 58.56 89 LEU A CA 1
ATOM 750 C C . LEU A 1 89 ? -28.123 -15.532 -7.557 1.00 58.56 89 LEU A C 1
ATOM 752 O O . LEU A 1 89 ? -29.088 -15.902 -6.892 1.00 58.56 89 LEU A O 1
ATOM 756 N N . THR A 1 90 ? -26.872 -15.837 -7.202 1.00 56.66 90 THR A N 1
ATOM 757 C CA . THR A 1 90 ? -26.570 -16.660 -6.020 1.00 56.66 90 THR A CA 1
ATOM 758 C C . THR A 1 90 ? -26.880 -15.949 -4.702 1.00 56.66 90 THR A C 1
ATOM 760 O O . THR A 1 90 ? -27.387 -16.602 -3.792 1.00 56.66 90 THR A O 1
ATOM 763 N N . SER A 1 91 ? -26.668 -14.629 -4.609 1.00 53.03 91 SER A N 1
ATOM 764 C CA . SER A 1 91 ? -27.075 -13.825 -3.441 1.00 53.03 91 SER A CA 1
ATOM 765 C C . SER A 1 91 ? -28.590 -13.569 -3.384 1.00 53.03 91 SER A C 1
ATOM 767 O O . SER A 1 91 ? -29.166 -13.387 -2.312 1.00 53.03 91 SER A O 1
ATOM 769 N N . GLY A 1 92 ? -29.281 -13.595 -4.528 1.00 50.56 92 GLY A N 1
ATOM 770 C CA . GLY A 1 92 ? -30.746 -13.558 -4.587 1.00 50.56 92 GLY A CA 1
ATOM 771 C C . GLY A 1 92 ? -31.410 -14.856 -4.105 1.00 50.56 92 GLY A C 1
ATOM 772 O O . GLY A 1 92 ? -32.468 -14.815 -3.479 1.00 50.56 92 GLY A O 1
ATOM 773 N N . ILE A 1 93 ? -30.783 -16.014 -4.348 1.00 49.00 93 ILE A N 1
ATOM 774 C CA . ILE A 1 93 ? -31.313 -17.335 -3.958 1.00 49.00 93 ILE A CA 1
ATOM 775 C C . ILE A 1 93 ? -31.227 -17.569 -2.440 1.00 49.00 93 ILE A C 1
ATOM 777 O O . ILE A 1 93 ? -32.129 -18.193 -1.875 1.00 49.00 93 ILE A O 1
ATOM 781 N N . THR A 1 94 ? -30.198 -17.057 -1.755 1.00 42.72 94 THR A N 1
ATOM 782 C CA . THR A 1 94 ? -30.108 -17.110 -0.281 1.00 42.72 94 THR A CA 1
ATOM 783 C C . THR A 1 94 ? -31.199 -16.264 0.378 1.00 42.72 94 THR A C 1
ATOM 785 O O . THR A 1 94 ? -31.860 -16.738 1.300 1.00 42.72 94 THR A O 1
ATOM 788 N N . ASN A 1 95 ? -31.500 -15.084 -0.176 1.00 41.06 95 ASN A N 1
ATOM 789 C CA . ASN A 1 95 ? -32.588 -14.220 0.297 1.00 41.06 95 ASN A CA 1
ATOM 790 C C . ASN A 1 95 ? -33.998 -14.802 0.077 1.00 41.06 95 ASN A C 1
ATOM 792 O O . ASN A 1 95 ? -34.933 -14.435 0.785 1.00 41.06 95 ASN A O 1
ATOM 796 N N . TYR A 1 96 ? -34.179 -15.736 -0.863 1.00 35.12 96 TYR A N 1
ATOM 797 C CA . TYR A 1 96 ? -35.493 -16.332 -1.138 1.00 35.12 96 TYR A CA 1
ATOM 798 C C . TYR A 1 96 ? -35.885 -17.446 -0.148 1.00 35.12 96 TYR A C 1
ATOM 800 O O . TYR A 1 96 ? -37.065 -17.779 -0.026 1.00 35.12 96 TYR A O 1
ATOM 808 N N . LYS A 1 97 ? -34.928 -18.025 0.594 1.00 35.31 97 LYS A N 1
ATOM 809 C CA . LYS A 1 97 ? -35.195 -19.149 1.513 1.00 35.31 97 LYS A CA 1
ATOM 810 C C . LYS A 1 97 ? -35.819 -18.753 2.860 1.00 35.31 97 LYS A C 1
ATOM 812 O O . LYS A 1 97 ? -36.220 -19.645 3.602 1.00 35.31 97 LYS A O 1
ATOM 817 N N . SER A 1 98 ? -35.977 -17.464 3.167 1.00 36.88 98 SER A N 1
ATOM 818 C CA . SER A 1 98 ? -36.511 -16.986 4.457 1.00 36.88 98 SER A CA 1
ATOM 819 C C . SER A 1 98 ? -38.020 -16.682 4.473 1.00 36.88 98 SER A C 1
ATOM 821 O O . SER A 1 98 ? -38.545 -16.246 5.496 1.00 36.88 98 SER A O 1
ATOM 823 N N . SER A 1 99 ? -38.760 -16.932 3.386 1.00 36.41 99 SER A N 1
ATOM 824 C CA . SER A 1 99 ? -40.127 -16.409 3.222 1.00 36.41 99 SER A CA 1
ATOM 825 C C . SER A 1 99 ? -41.236 -17.456 3.067 1.00 36.41 99 SER A C 1
ATOM 827 O O . SER A 1 99 ? -42.150 -17.253 2.283 1.00 36.41 99 SER A O 1
ATOM 829 N N . TYR A 1 100 ? -41.250 -18.547 3.846 1.00 39.41 100 TYR A N 1
ATOM 830 C CA . TYR A 1 100 ? -42.453 -19.397 3.926 1.00 39.41 100 TYR A CA 1
ATOM 831 C C . TYR A 1 100 ? -42.688 -19.991 5.319 1.00 39.41 100 TYR A C 1
ATOM 833 O O . TYR A 1 100 ? -42.114 -21.022 5.662 1.00 39.41 100 TYR A O 1
ATOM 841 N N . ARG A 1 101 ? -43.593 -19.362 6.088 1.00 39.00 101 ARG A N 1
ATOM 842 C CA . ARG A 1 101 ? -44.686 -19.997 6.865 1.00 39.00 101 ARG A CA 1
ATOM 843 C C . ARG A 1 101 ? -45.442 -18.944 7.686 1.00 39.00 101 ARG A C 1
ATOM 845 O O . ARG A 1 101 ? -44.974 -18.498 8.726 1.00 39.00 101 ARG A O 1
ATOM 852 N N . LEU A 1 102 ? -46.656 -18.606 7.254 1.00 36.91 102 LEU A N 1
ATOM 853 C CA . LEU A 1 102 ? -47.669 -17.959 8.090 1.00 36.91 102 LEU A CA 1
ATOM 854 C C . LEU A 1 102 ? -49.025 -18.617 7.832 1.00 36.91 102 LEU A C 1
ATOM 856 O O . LEU A 1 102 ? -49.621 -18.392 6.787 1.00 36.91 102 LEU A O 1
ATOM 860 N N . THR A 1 103 ? -49.532 -19.355 8.821 1.00 42.06 103 THR A N 1
ATOM 861 C CA . THR A 1 103 ? -50.975 -19.498 9.070 1.00 42.06 103 THR A CA 1
ATOM 862 C C . THR A 1 103 ? -51.213 -19.720 10.565 1.00 42.06 103 THR A C 1
ATOM 864 O O . THR A 1 103 ? -51.002 -20.824 11.053 1.00 42.06 103 THR A O 1
ATOM 867 N N . SER A 1 104 ? -51.652 -18.677 11.276 1.00 39.09 104 SER A N 1
ATOM 868 C CA . SER A 1 104 ? -52.783 -18.716 12.226 1.00 39.09 104 SER A CA 1
ATOM 869 C C . SER A 1 104 ? -52.905 -17.357 12.930 1.00 39.09 104 SER A C 1
ATOM 871 O O . SER A 1 104 ? -52.117 -17.011 13.812 1.00 39.09 104 SER A O 1
ATOM 873 N N . PHE A 1 105 ? -53.899 -16.573 12.515 1.00 49.34 105 PHE A N 1
ATOM 874 C CA . PHE A 1 105 ? -54.254 -15.275 13.085 1.00 49.34 105 PHE A CA 1
ATOM 875 C C . PHE A 1 105 ? -54.999 -15.459 14.417 1.00 49.34 105 PHE A C 1
ATOM 877 O O . PHE A 1 105 ? -56.063 -16.069 14.437 1.00 49.34 105 PHE A O 1
ATOM 884 N N . SER A 1 106 ? -54.457 -14.916 15.515 1.00 45.56 106 SER A N 1
ATOM 885 C CA . SER A 1 106 ? -55.205 -14.136 16.539 1.00 45.56 106 SER A CA 1
ATOM 886 C C . SER A 1 106 ? -54.462 -13.930 17.873 1.00 45.56 106 SER A C 1
ATOM 888 O O . SER A 1 106 ? -54.896 -13.098 18.662 1.00 45.56 106 SER A O 1
ATOM 890 N N . LEU A 1 107 ? -53.289 -14.541 18.102 1.00 43.81 107 LEU A N 1
ATOM 891 C CA . LEU A 1 107 ? -52.407 -14.194 19.243 1.00 43.81 107 LEU A CA 1
ATOM 892 C C . LEU A 1 107 ? -51.272 -13.199 18.897 1.00 43.81 107 LEU A C 1
ATOM 894 O O . LEU A 1 107 ? -50.553 -12.732 19.779 1.00 43.81 107 LEU A O 1
ATOM 898 N N . GLN A 1 108 ? -51.113 -12.836 17.620 1.00 49.91 108 GLN A N 1
ATOM 899 C CA . GLN A 1 108 ? -49.916 -12.155 17.102 1.00 49.91 108 GLN A CA 1
ATOM 900 C C . GLN A 1 108 ? -49.774 -10.672 17.465 1.00 49.91 108 GLN A C 1
ATOM 902 O O . GLN A 1 108 ? -48.652 -10.179 17.492 1.00 49.91 108 GLN A O 1
ATOM 907 N N . ARG A 1 109 ? -50.853 -9.944 17.782 1.00 49.44 109 ARG A N 1
ATOM 908 C CA . ARG A 1 109 ? -50.744 -8.486 17.985 1.00 49.44 109 ARG A CA 1
ATOM 909 C C . ARG A 1 109 ? -50.006 -8.095 19.268 1.00 49.44 109 ARG A C 1
ATOM 911 O O . ARG A 1 109 ? -49.252 -7.134 19.241 1.00 49.44 109 ARG A O 1
ATOM 918 N N . LYS A 1 110 ? -50.143 -8.855 20.363 1.00 47.62 110 LYS A N 1
ATOM 919 C CA . LYS A 1 110 ? -49.390 -8.585 21.606 1.00 47.62 110 LYS A CA 1
ATOM 920 C C . LYS A 1 110 ? -47.925 -9.029 21.514 1.00 47.62 110 LYS A C 1
ATOM 922 O O . LYS A 1 110 ? -47.063 -8.339 22.044 1.00 47.62 110 LYS A O 1
ATOM 927 N N . MET A 1 111 ? -47.631 -10.116 20.793 1.00 49.12 111 MET A N 1
ATOM 928 C CA . MET A 1 111 ? -46.251 -10.562 20.543 1.00 49.12 111 MET A CA 1
ATOM 929 C C . MET A 1 111 ? -45.510 -9.669 19.544 1.00 49.12 111 MET A C 1
ATOM 931 O O . MET A 1 111 ? -44.326 -9.435 19.735 1.00 49.12 111 MET A O 1
ATOM 935 N N . GLN A 1 112 ? -46.181 -9.124 18.525 1.00 53.25 112 GLN A N 1
ATOM 936 C CA . GLN A 1 112 ? -45.577 -8.168 17.589 1.00 53.25 112 GLN A CA 1
ATOM 937 C C . GLN A 1 112 ? -45.208 -6.853 18.279 1.00 53.25 112 GLN A C 1
ATOM 939 O O . GLN A 1 112 ? -44.118 -6.348 18.055 1.00 53.25 112 GLN A O 1
ATOM 944 N N . SER A 1 113 ? -46.055 -6.329 19.172 1.00 53.25 113 SER A N 1
ATOM 945 C CA . SER A 1 113 ? -45.712 -5.139 19.963 1.00 53.25 113 SER A CA 1
ATOM 946 C C . SER A 1 113 ? -44.563 -5.396 20.942 1.00 53.25 113 SER A C 1
ATOM 948 O O . SER A 1 113 ? -43.728 -4.517 21.122 1.00 53.25 113 SER A O 1
ATOM 950 N N . LEU A 1 114 ? -44.479 -6.599 21.530 1.00 54.72 114 LEU A N 1
ATOM 951 C CA . LEU A 1 114 ? -43.370 -6.985 22.408 1.00 54.72 114 LEU A CA 1
ATOM 952 C C . LEU A 1 114 ? -42.067 -7.230 21.634 1.00 54.72 114 LEU A C 1
ATOM 954 O O . LEU A 1 114 ? -41.014 -6.872 22.132 1.00 54.72 114 LEU A O 1
ATOM 958 N N . LEU A 1 115 ? -42.134 -7.797 20.423 1.00 56.16 115 LEU A N 1
ATOM 959 C CA . LEU A 1 115 ? -40.995 -7.988 19.516 1.00 56.16 115 LEU A CA 1
ATOM 960 C C . LEU A 1 115 ? -40.500 -6.668 18.932 1.00 56.16 115 LEU A C 1
ATOM 962 O O . LEU A 1 115 ? -39.301 -6.516 18.776 1.00 56.16 115 LEU A O 1
ATOM 966 N N . VAL A 1 116 ? -41.389 -5.711 18.652 1.00 57.97 116 VAL A N 1
ATOM 967 C CA . VAL A 1 116 ? -41.013 -4.348 18.251 1.00 57.97 116 VAL A CA 1
ATOM 968 C C . VAL A 1 116 ? -40.388 -3.603 19.429 1.00 57.97 116 VAL A C 1
ATOM 970 O O . VAL A 1 116 ? -39.362 -2.964 19.239 1.00 57.97 116 VAL A O 1
ATOM 973 N N . LEU A 1 117 ? -40.919 -3.739 20.653 1.00 53.50 117 LEU A N 1
ATOM 974 C CA . LEU A 1 117 ? -40.255 -3.200 21.846 1.00 53.50 117 LEU A CA 1
ATOM 975 C C . LEU A 1 117 ? -38.923 -3.905 22.140 1.00 53.50 117 LEU A C 1
ATOM 977 O O . LEU A 1 117 ? -37.983 -3.223 22.514 1.00 53.50 117 LEU A O 1
ATOM 981 N N . LEU A 1 118 ? -38.808 -5.225 21.946 1.00 52.44 118 LEU A N 1
ATOM 982 C CA . LEU A 1 118 ? -37.539 -5.951 22.077 1.00 52.44 118 LEU A CA 1
ATOM 983 C C . LEU A 1 118 ? -36.555 -5.563 20.970 1.00 52.44 118 LEU A C 1
ATOM 985 O O . LEU A 1 118 ? -35.384 -5.431 21.264 1.00 52.44 118 LEU A O 1
ATOM 989 N N . PHE A 1 119 ? -36.990 -5.325 19.731 1.00 51.78 119 PHE A N 1
ATOM 990 C CA . PHE A 1 119 ? -36.131 -4.798 18.661 1.00 51.78 119 PHE A CA 1
ATOM 991 C C . PHE A 1 119 ? -35.686 -3.357 18.943 1.00 51.78 119 PHE A C 1
ATOM 993 O O . PHE A 1 119 ? -34.554 -2.999 18.639 1.00 51.78 119 PHE A O 1
ATOM 1000 N N . LEU A 1 120 ? -36.550 -2.544 19.560 1.00 48.56 120 LEU A N 1
ATOM 1001 C CA . LEU A 1 120 ? -36.222 -1.185 20.001 1.00 48.56 120 LEU A CA 1
ATOM 1002 C C . LEU A 1 120 ? -35.337 -1.171 21.265 1.00 48.56 120 LEU A C 1
ATOM 1004 O O . LEU A 1 120 ? -34.567 -0.236 21.440 1.00 48.56 120 LEU A O 1
ATOM 1008 N N . LEU A 1 121 ? -35.415 -2.198 22.122 1.00 41.91 121 LEU A N 1
ATOM 1009 C CA . LEU A 1 121 ? -34.597 -2.359 23.338 1.00 41.91 121 LEU A CA 1
ATOM 1010 C C . LEU A 1 121 ? -33.302 -3.161 23.108 1.00 41.91 121 LEU A C 1
ATOM 1012 O O . LEU A 1 121 ? -32.385 -3.069 23.914 1.00 41.91 121 LEU A O 1
ATOM 1016 N N . CYS A 1 122 ? -33.211 -3.935 22.026 1.00 43.28 122 CYS A N 1
ATOM 1017 C CA . CYS A 1 122 ? -32.055 -4.765 21.654 1.00 43.28 122 CYS A CA 1
ATOM 1018 C C . CYS A 1 122 ? -31.281 -4.167 20.460 1.00 43.28 122 CYS A C 1
ATOM 1020 O O . CYS A 1 122 ? -30.400 -4.802 19.891 1.00 43.28 122 CYS A O 1
ATOM 1022 N N . GLY A 1 123 ? -31.623 -2.935 20.074 1.00 41.16 123 GLY A N 1
ATOM 1023 C CA . GLY A 1 123 ? -31.130 -2.258 18.881 1.00 41.16 123 GLY A CA 1
ATOM 1024 C C . GLY A 1 123 ? -30.148 -1.118 19.136 1.00 41.16 123 GLY A C 1
ATOM 1025 O O . GLY A 1 123 ? -30.004 -0.276 18.260 1.00 41.16 123 GLY A O 1
ATOM 1026 N N . THR A 1 124 ? -29.440 -1.067 20.267 1.00 39.91 124 THR A N 1
ATOM 1027 C CA . THR A 1 124 ? -28.092 -0.476 20.240 1.00 39.91 124 THR A CA 1
ATOM 1028 C C . THR A 1 124 ? -27.144 -1.569 19.768 1.00 39.91 124 THR A C 1
ATOM 1030 O O . THR A 1 124 ? -26.366 -2.133 20.531 1.00 39.91 124 THR A O 1
ATOM 1033 N N . CYS A 1 125 ? -27.255 -1.921 18.485 1.00 43.44 125 CYS A N 1
ATOM 1034 C CA . CYS A 1 125 ? -26.127 -2.483 17.760 1.00 43.44 125 CYS A CA 1
ATOM 1035 C C . CYS A 1 125 ? -25.064 -1.384 17.793 1.00 43.44 125 CYS A C 1
ATOM 1037 O O . CYS A 1 125 ? -25.102 -0.463 16.976 1.00 43.44 125 CYS A O 1
ATOM 1039 N N . TYR A 1 126 ? -24.208 -1.405 18.813 1.00 53.38 126 TYR A N 1
ATOM 1040 C CA . TYR A 1 126 ? -23.090 -0.482 18.909 1.00 53.38 126 TYR A CA 1
ATOM 1041 C C . TYR A 1 126 ? -22.300 -0.606 17.610 1.00 53.38 126 TYR A C 1
ATOM 1043 O O . TYR A 1 126 ? -21.887 -1.702 17.228 1.00 53.38 126 TYR A O 1
ATOM 1051 N N . ALA A 1 127 ? -22.178 0.498 16.873 1.00 61.50 127 ALA A N 1
ATOM 1052 C CA . ALA A 1 127 ? -21.422 0.493 15.636 1.00 61.50 127 ALA A CA 1
ATOM 1053 C C . ALA A 1 127 ? -19.957 0.279 16.008 1.00 61.50 127 ALA A C 1
ATOM 1055 O O . ALA A 1 127 ? -19.319 1.177 16.560 1.00 61.50 127 ALA A O 1
ATOM 1056 N N . GLN A 1 128 ? -19.440 -0.920 15.743 1.00 89.25 128 GLN A N 1
ATOM 1057 C CA . GLN A 1 128 ? -18.038 -1.217 15.984 1.00 89.25 128 GLN A CA 1
ATOM 1058 C C . GLN A 1 128 ? -17.165 -0.242 15.205 1.00 89.25 128 GLN A C 1
ATOM 1060 O O . GLN A 1 128 ? -17.427 0.055 14.039 1.00 89.25 128 GLN A O 1
ATOM 1065 N N . LYS A 1 129 ? -16.145 0.289 15.876 1.00 97.25 129 LYS A N 1
ATOM 1066 C CA . LYS A 1 129 ? -15.253 1.308 15.326 1.00 97.25 129 LYS A CA 1
ATOM 1067 C C . LYS A 1 129 ? -13.925 0.675 14.941 1.00 97.25 129 LYS A C 1
ATOM 1069 O O . LYS A 1 129 ? -13.371 -0.104 15.712 1.00 97.25 129 LYS A O 1
ATOM 1074 N N . VAL A 1 130 ? -13.398 1.031 13.774 1.00 98.69 130 VAL A N 1
ATOM 1075 C CA . VAL A 1 130 ? -12.086 0.586 13.285 1.00 98.69 130 VAL A CA 1
ATOM 1076 C C . VAL A 1 130 ? -11.217 1.798 12.959 1.00 98.69 130 VAL A C 1
ATOM 1078 O O . VAL A 1 130 ? -11.631 2.701 12.231 1.00 98.69 130 VAL A O 1
ATOM 1081 N N . ILE A 1 131 ? -9.988 1.793 13.469 1.00 98.88 131 ILE A N 1
ATOM 1082 C CA . ILE A 1 131 ? -8.923 2.717 13.089 1.00 98.88 131 ILE A CA 1
ATOM 1083 C C . ILE A 1 131 ? -7.834 1.914 12.383 1.00 98.88 131 ILE A C 1
ATOM 1085 O O . ILE A 1 131 ? -7.211 1.038 12.984 1.00 98.88 131 ILE A O 1
ATOM 1089 N N . LEU A 1 132 ? -7.585 2.232 11.115 1.00 98.88 132 LEU A N 1
ATOM 1090 C CA . LEU A 1 132 ? -6.489 1.666 10.334 1.00 98.88 132 LEU A CA 1
ATOM 1091 C C . LEU A 1 132 ? -5.381 2.703 10.169 1.00 98.88 132 LEU A C 1
ATOM 1093 O O . LEU A 1 132 ? -5.615 3.785 9.639 1.00 98.88 132 LEU A O 1
ATOM 1097 N N . VAL A 1 133 ? -4.163 2.356 10.563 1.00 98.88 133 VAL A N 1
ATOM 1098 C CA . VAL A 1 133 ? -2.973 3.187 10.388 1.00 98.88 133 VAL A CA 1
ATOM 1099 C C . VAL A 1 133 ? -1.967 2.461 9.503 1.00 98.88 133 VAL A C 1
ATOM 1101 O O . VAL A 1 133 ? -1.549 1.353 9.831 1.00 98.88 133 VAL A O 1
ATOM 1104 N N . SER A 1 134 ? -1.552 3.093 8.407 1.00 98.69 134 SER A N 1
ATOM 1105 C CA . SER A 1 134 ? -0.432 2.646 7.577 1.00 98.69 134 SER A CA 1
ATOM 1106 C C . SER A 1 134 ? 0.794 3.527 7.812 1.00 98.69 134 SER A C 1
ATOM 1108 O O . SER A 1 134 ? 0.703 4.754 7.716 1.00 98.69 134 SER A O 1
ATOM 1110 N N . LEU A 1 135 ? 1.923 2.897 8.132 1.00 98.75 135 LEU A N 1
ATOM 1111 C CA . LEU A 1 135 ? 3.244 3.510 8.269 1.00 98.75 135 LEU A CA 1
ATOM 1112 C C . LEU A 1 135 ? 4.106 3.053 7.084 1.00 98.75 135 LEU A C 1
ATOM 1114 O O . LEU A 1 135 ? 4.571 1.915 7.066 1.00 98.75 135 LEU A O 1
ATOM 1118 N N . ASP A 1 136 ? 4.265 3.913 6.082 1.00 98.56 136 ASP A N 1
ATOM 1119 C CA . ASP A 1 136 ? 4.902 3.593 4.798 1.00 98.56 136 ASP A CA 1
ATOM 1120 C C . ASP A 1 136 ? 6.298 2.980 4.985 1.00 98.56 136 ASP A C 1
ATOM 1122 O O . ASP A 1 136 ? 7.109 3.493 5.764 1.00 98.56 136 ASP A O 1
ATOM 1126 N N . GLY A 1 137 ? 6.586 1.878 4.290 1.00 97.69 137 GLY A N 1
ATOM 1127 C CA . GLY A 1 137 ? 7.910 1.250 4.278 1.00 97.69 137 GLY A CA 1
ATOM 1128 C C . GLY A 1 137 ? 8.373 0.674 5.619 1.00 97.69 137 GLY A C 1
ATOM 1129 O O . GLY A 1 137 ? 9.562 0.379 5.790 1.00 97.69 137 GLY A O 1
ATOM 1130 N N . PHE A 1 138 ? 7.475 0.515 6.598 1.00 97.94 138 PHE A N 1
ATOM 1131 C CA . PHE A 1 138 ? 7.803 -0.120 7.872 1.00 97.94 138 PHE A CA 1
ATOM 1132 C C . PHE A 1 138 ? 7.997 -1.633 7.671 1.00 97.94 138 PHE A C 1
ATOM 1134 O O . PHE A 1 138 ? 7.038 -2.402 7.592 1.00 97.94 138 PHE A O 1
ATOM 1141 N N . ARG A 1 139 ? 9.255 -2.073 7.615 1.00 97.06 139 ARG A N 1
ATOM 1142 C CA . ARG A 1 139 ? 9.647 -3.473 7.405 1.00 97.06 139 ARG A CA 1
ATOM 1143 C C . ARG A 1 139 ? 9.318 -4.356 8.611 1.00 97.06 139 ARG A C 1
ATOM 1145 O O . ARG A 1 139 ? 9.364 -3.907 9.758 1.00 97.06 139 ARG A O 1
ATOM 1152 N N . HIS A 1 140 ? 9.026 -5.634 8.364 1.00 95.88 140 HIS A N 1
ATOM 1153 C CA . HIS A 1 140 ? 8.583 -6.617 9.370 1.00 95.88 140 HIS A CA 1
ATOM 1154 C C . HIS A 1 140 ? 9.449 -6.701 10.645 1.00 95.88 140 HIS A C 1
ATOM 1156 O O . HIS A 1 140 ? 8.931 -7.058 11.708 1.00 95.88 140 HIS A O 1
ATOM 1162 N N . ASP A 1 141 ? 10.752 -6.410 10.557 1.00 96.25 141 ASP A N 1
ATOM 1163 C CA . ASP A 1 141 ? 11.741 -6.528 11.640 1.00 96.25 141 ASP A CA 1
ATOM 1164 C C . ASP A 1 141 ? 12.136 -5.204 12.310 1.00 96.25 141 ASP A C 1
ATOM 1166 O O . ASP A 1 141 ? 12.960 -5.205 13.226 1.00 96.25 141 ASP A O 1
ATOM 1170 N N . TYR A 1 142 ? 11.553 -4.072 11.913 1.00 97.81 142 TYR A N 1
ATOM 1171 C CA . TYR A 1 142 ? 11.954 -2.773 12.456 1.00 97.81 142 TYR A CA 1
ATOM 1172 C C . TYR A 1 142 ? 11.673 -2.605 13.954 1.00 97.81 142 TYR A C 1
ATOM 1174 O O . TYR A 1 142 ? 12.394 -1.871 14.629 1.00 97.81 142 TYR A O 1
ATOM 1182 N N . ILE A 1 143 ? 10.702 -3.332 14.517 1.00 97.06 143 ILE A N 1
ATOM 1183 C CA . ILE A 1 143 ? 10.486 -3.361 15.974 1.00 97.06 143 ILE A CA 1
ATOM 1184 C C . ILE A 1 143 ? 11.692 -4.002 16.677 1.00 97.06 143 ILE A C 1
ATOM 1186 O O . ILE A 1 143 ? 12.196 -3.455 17.656 1.00 97.06 143 ILE A O 1
ATOM 1190 N N . GLU A 1 144 ? 12.184 -5.145 16.188 1.00 96.69 144 GLU A N 1
ATOM 1191 C CA . GLU A 1 144 ? 13.391 -5.783 16.720 1.00 96.69 144 GLU A CA 1
ATOM 1192 C C . GLU A 1 144 ? 14.625 -4.911 16.513 1.00 96.69 144 GLU A C 1
ATOM 1194 O O . GLU A 1 144 ? 15.418 -4.756 17.440 1.00 96.69 144 GLU A O 1
ATOM 1199 N N . TYR A 1 145 ? 14.774 -4.330 15.323 1.00 97.62 145 TYR A N 1
ATOM 1200 C CA . TYR A 1 145 ? 15.895 -3.456 14.999 1.00 97.62 145 TYR A CA 1
ATOM 1201 C C . TYR A 1 145 ? 15.961 -2.247 15.943 1.00 97.62 145 TYR A C 1
ATOM 1203 O O . TYR A 1 145 ? 17.018 -1.953 16.502 1.00 97.62 145 TYR A O 1
ATOM 1211 N N . ALA A 1 146 ? 14.826 -1.597 16.205 1.00 98.31 146 ALA A N 1
ATOM 1212 C CA . ALA A 1 146 ? 14.723 -0.505 17.165 1.00 98.31 146 ALA A CA 1
ATOM 1213 C C . ALA A 1 146 ? 15.099 -0.944 18.592 1.00 98.31 146 ALA A C 1
ATOM 1215 O O . ALA A 1 146 ? 15.912 -0.282 19.240 1.00 98.31 146 ALA A O 1
ATOM 1216 N N . LEU A 1 147 ? 14.583 -2.088 19.064 1.00 98.06 147 LEU A N 1
ATOM 1217 C CA . LEU A 1 147 ? 14.906 -2.629 20.394 1.00 98.06 147 LEU A CA 1
ATOM 1218 C C . LEU A 1 147 ? 16.399 -2.923 20.557 1.00 98.06 147 LEU A C 1
ATOM 1220 O O . LEU A 1 147 ? 16.990 -2.567 21.575 1.00 98.06 147 LEU A O 1
ATOM 1224 N N . GLN A 1 148 ? 17.017 -3.543 19.550 1.00 98.19 148 GLN A N 1
ATOM 1225 C CA . GLN A 1 148 ? 18.451 -3.851 19.547 1.00 98.19 148 GLN A CA 1
ATOM 1226 C C . GLN A 1 148 ? 19.321 -2.589 19.605 1.00 98.19 148 GLN A C 1
ATOM 1228 O O . GLN A 1 148 ? 20.439 -2.640 20.110 1.00 98.19 148 GLN A O 1
ATOM 1233 N N . ASN A 1 149 ? 18.795 -1.456 19.136 1.00 98.44 149 ASN A N 1
ATOM 1234 C CA . ASN A 1 149 ? 19.463 -0.157 19.151 1.00 98.44 149 ASN 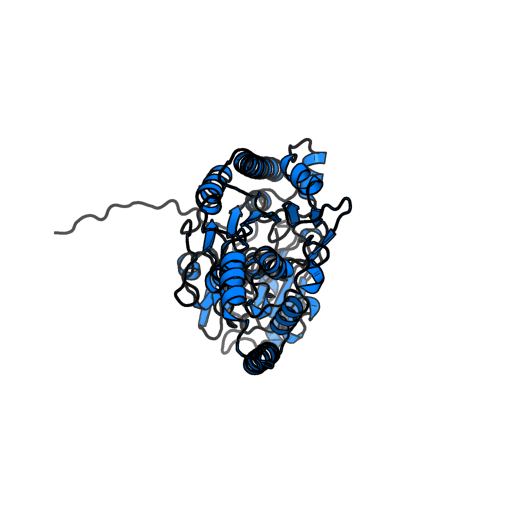A CA 1
ATOM 1235 C C . ASN A 1 149 ? 18.972 0.764 20.282 1.00 98.44 149 ASN A C 1
ATOM 1237 O O . ASN A 1 149 ? 19.194 1.974 20.232 1.00 98.44 149 ASN A O 1
ATOM 1241 N N . GLY A 1 150 ? 18.300 0.214 21.300 1.00 98.00 150 GLY A N 1
ATOM 1242 C CA . GLY A 1 150 ? 17.886 0.957 22.493 1.00 98.00 150 GLY A CA 1
ATOM 1243 C C . GLY A 1 150 ? 16.816 2.024 22.243 1.00 98.00 150 GLY A C 1
ATOM 1244 O O . GLY A 1 150 ? 16.724 2.974 23.017 1.00 98.00 150 GLY A O 1
ATOM 1245 N N . ARG A 1 151 ? 16.029 1.896 21.169 1.00 98.19 151 ARG A N 1
ATOM 1246 C CA . ARG A 1 151 ? 14.959 2.837 20.817 1.00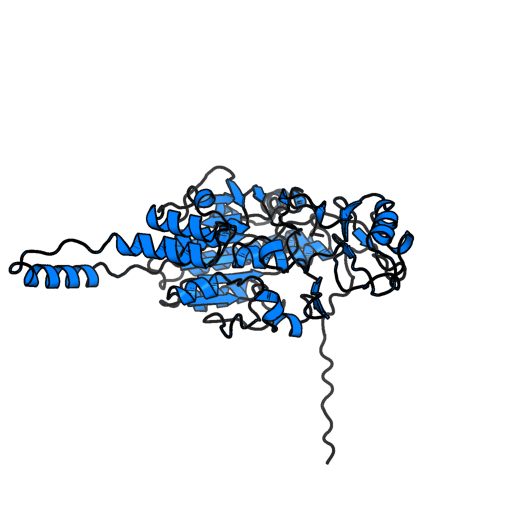 98.19 151 ARG A CA 1
ATOM 1247 C C . ARG A 1 151 ? 13.618 2.425 21.410 1.00 98.19 151 ARG A C 1
ATOM 1249 O O . ARG A 1 151 ? 13.334 1.239 21.594 1.00 98.19 151 ARG A O 1
ATOM 1256 N N . ASN A 1 152 ? 12.773 3.413 21.694 1.00 98.06 152 ASN A N 1
ATOM 1257 C CA . ASN A 1 152 ? 11.457 3.170 22.272 1.00 98.06 152 ASN A CA 1
ATOM 1258 C C . ASN A 1 152 ? 10.450 2.668 21.218 1.00 98.06 152 ASN A C 1
ATOM 1260 O O . ASN A 1 152 ? 10.122 3.380 20.273 1.00 98.06 152 ASN A O 1
ATOM 1264 N N . VAL A 1 153 ? 9.902 1.467 21.437 1.00 98.19 153 VAL A N 1
ATOM 1265 C CA . VAL A 1 153 ? 8.813 0.859 20.639 1.00 98.19 153 VAL A CA 1
ATOM 1266 C C . VAL A 1 153 ? 7.662 0.336 21.510 1.00 98.19 153 VAL A C 1
ATOM 1268 O O . VAL A 1 153 ? 6.945 -0.604 21.157 1.00 98.19 153 VAL A O 1
ATOM 1271 N N . SER A 1 154 ? 7.507 0.912 22.701 1.00 98.38 154 SER A N 1
ATOM 1272 C CA . SER A 1 154 ? 6.562 0.441 23.722 1.00 98.38 154 SER A CA 1
ATOM 1273 C C . SER A 1 154 ? 5.098 0.456 23.276 1.00 98.38 154 SER A C 1
ATOM 1275 O O . SER A 1 154 ? 4.336 -0.409 23.709 1.00 98.38 154 SER A O 1
ATOM 1277 N N . ALA A 1 155 ? 4.689 1.365 22.384 1.00 98.62 155 ALA A N 1
ATOM 1278 C CA . ALA A 1 155 ? 3.319 1.390 21.873 1.00 98.62 155 ALA A CA 1
ATOM 1279 C C . ALA A 1 155 ? 3.045 0.177 20.976 1.00 98.62 155 ALA A C 1
ATOM 1281 O O . ALA A 1 155 ? 2.038 -0.509 21.143 1.00 98.62 155 ALA A O 1
ATOM 1282 N N . PHE A 1 156 ? 3.992 -0.156 20.097 1.00 98.12 156 PHE A N 1
ATOM 1283 C CA . PHE A 1 156 ? 3.924 -1.363 19.275 1.00 98.12 156 PHE A CA 1
ATOM 1284 C C . PHE A 1 156 ? 3.915 -2.636 20.130 1.00 98.12 156 PHE A C 1
ATOM 1286 O O . PHE A 1 156 ? 3.128 -3.549 19.879 1.00 98.12 156 PHE A O 1
ATOM 1293 N N . GLN A 1 157 ? 4.733 -2.682 21.187 1.00 97.19 157 GLN A N 1
ATOM 1294 C CA . GLN A 1 157 ? 4.720 -3.789 22.149 1.00 97.19 157 GLN A CA 1
ATOM 1295 C C . GLN A 1 157 ? 3.387 -3.888 22.909 1.00 97.19 157 GLN A C 1
ATOM 1297 O O . GLN A 1 157 ? 2.912 -5.001 23.136 1.00 97.19 157 GLN A O 1
ATOM 1302 N N . LYS A 1 158 ? 2.760 -2.757 23.274 1.00 97.75 158 LYS A N 1
ATOM 1303 C CA . LYS A 1 158 ? 1.430 -2.720 23.914 1.00 97.75 158 LYS A CA 1
ATOM 1304 C C . LYS A 1 158 ? 0.369 -3.323 22.992 1.00 97.75 158 LYS A C 1
ATOM 1306 O O . LYS A 1 158 ? -0.360 -4.200 23.447 1.00 97.75 158 LYS A O 1
ATOM 1311 N N . ILE A 1 159 ? 0.338 -2.933 21.713 1.00 97.94 159 ILE A N 1
ATOM 1312 C CA . ILE A 1 159 ? -0.606 -3.494 20.729 1.00 97.94 159 ILE A CA 1
ATOM 1313 C C . ILE A 1 159 ? -0.383 -5.001 20.571 1.00 97.94 159 ILE A C 1
ATOM 1315 O O . ILE A 1 159 ? -1.322 -5.777 20.728 1.00 97.94 159 ILE A O 1
ATOM 1319 N N . ALA A 1 160 ? 0.864 -5.432 20.348 1.00 95.81 160 ALA A N 1
ATOM 1320 C CA . ALA A 1 160 ? 1.191 -6.850 20.194 1.00 95.81 160 ALA A CA 1
ATOM 1321 C C . ALA A 1 160 ? 0.769 -7.688 21.415 1.00 95.81 160 ALA A C 1
ATOM 1323 O O . ALA A 1 160 ? 0.267 -8.792 21.253 1.00 95.81 160 ALA A O 1
ATOM 1324 N N . LYS A 1 161 ? 0.944 -7.153 22.632 1.00 95.69 161 LYS A N 1
ATOM 1325 C CA . LYS A 1 161 ? 0.572 -7.816 23.893 1.00 95.69 161 LYS A CA 1
ATOM 1326 C C . LYS A 1 161 ? -0.940 -7.839 24.153 1.00 95.69 161 LYS A C 1
ATOM 1328 O O . LYS A 1 161 ? -1.391 -8.598 25.002 1.00 95.69 161 LYS A O 1
ATOM 1333 N N . GLN A 1 162 ? -1.725 -6.981 23.505 1.00 95.94 162 GLN A N 1
ATOM 1334 C CA . GLN A 1 162 ? -3.178 -6.896 23.718 1.00 95.94 162 GLN A CA 1
ATOM 1335 C C . GLN A 1 162 ? -3.999 -7.489 22.568 1.00 95.94 162 GLN A C 1
ATOM 1337 O O . GLN A 1 162 ? -5.193 -7.723 22.737 1.00 95.94 162 GLN A O 1
ATOM 1342 N N . GLY A 1 163 ? -3.369 -7.778 21.432 1.00 96.62 163 GLY A N 1
ATOM 1343 C CA . GLY A 1 163 ? -3.968 -8.514 20.325 1.00 96.62 163 GLY A CA 1
ATOM 1344 C C . GLY A 1 163 ? -2.936 -9.422 19.671 1.00 96.62 163 GLY A C 1
ATOM 1345 O O . GLY A 1 163 ? -2.526 -10.406 20.284 1.00 96.62 163 GLY A O 1
ATOM 1346 N N . PHE A 1 164 ? -2.504 -9.115 18.448 1.00 95.62 164 PHE A N 1
ATOM 1347 C CA . PHE A 1 164 ? -1.522 -9.945 17.745 1.00 95.62 164 PHE A CA 1
ATOM 1348 C C . PHE A 1 164 ? -0.506 -9.157 16.928 1.00 95.62 164 PHE A C 1
ATOM 1350 O O . PHE A 1 164 ? -0.664 -7.966 16.649 1.00 95.62 164 PHE A O 1
ATOM 1357 N N . ARG A 1 165 ? 0.536 -9.881 16.501 1.00 94.94 165 ARG A N 1
ATOM 1358 C CA . ARG A 1 165 ? 1.545 -9.419 15.549 1.00 94.94 165 ARG A CA 1
ATOM 1359 C C . ARG A 1 165 ? 1.679 -10.373 14.365 1.00 94.94 165 ARG A C 1
ATOM 1361 O O . ARG A 1 165 ? 2.084 -11.525 14.533 1.00 94.94 165 ARG A O 1
ATOM 1368 N N . GLY A 1 166 ? 1.409 -9.862 13.167 1.00 90.25 166 GLY A N 1
ATOM 1369 C CA . GLY A 1 166 ? 1.754 -10.500 11.901 1.00 90.25 166 GLY A CA 1
ATOM 1370 C C . GLY A 1 166 ? 3.236 -10.284 11.589 1.00 90.25 166 GLY A C 1
ATOM 1371 O O . GLY A 1 166 ? 3.672 -9.149 11.411 1.00 90.25 166 GLY A O 1
ATOM 1372 N N . MET A 1 167 ? 4.021 -11.362 11.562 1.00 78.06 167 MET A N 1
ATOM 1373 C CA . MET A 1 167 ? 5.469 -11.321 11.273 1.00 78.06 167 MET A CA 1
ATOM 1374 C C . MET A 1 167 ? 5.823 -11.781 9.869 1.00 78.06 167 MET A C 1
ATOM 1376 O O . MET A 1 167 ? 6.901 -11.470 9.366 1.00 78.06 167 MET A O 1
ATOM 1380 N N . GLN A 1 168 ? 4.941 -12.573 9.275 1.00 86.88 168 GLN A N 1
ATOM 1381 C CA . GLN A 1 168 ? 4.977 -12.927 7.872 1.00 86.88 168 GLN A CA 1
ATOM 1382 C C . GLN A 1 168 ? 3.736 -12.274 7.296 1.00 86.88 168 GLN A C 1
ATOM 1384 O O . GLN A 1 168 ? 2.644 -12.799 7.467 1.00 86.88 168 GLN A O 1
ATOM 1389 N N . VAL A 1 169 ? 3.871 -11.072 6.747 1.00 93.19 169 VAL A N 1
ATOM 1390 C CA . VAL A 1 169 ? 2.769 -10.432 6.032 1.00 93.19 169 VAL A CA 1
ATOM 1391 C C . VAL A 1 169 ? 3.102 -10.523 4.555 1.00 93.19 169 VAL A C 1
ATOM 1393 O O . VAL A 1 169 ? 4.065 -9.906 4.106 1.00 93.19 169 VAL A O 1
ATOM 1396 N N . GLN A 1 170 ? 2.350 -11.332 3.814 1.00 91.62 170 GLN A N 1
ATOM 1397 C CA . GLN A 1 170 ? 2.558 -11.484 2.381 1.00 91.62 170 GLN A CA 1
ATOM 1398 C C . GLN A 1 170 ? 2.011 -10.249 1.663 1.00 91.62 170 GLN A C 1
ATOM 1400 O O . GLN A 1 170 ? 0.813 -9.959 1.738 1.00 91.62 170 GLN A O 1
ATOM 1405 N N . ASN A 1 171 ? 2.898 -9.537 0.976 1.00 91.81 171 ASN A N 1
ATOM 1406 C CA . ASN A 1 171 ? 2.584 -8.350 0.187 1.00 91.81 171 ASN A CA 1
ATOM 1407 C C . ASN A 1 171 ? 2.092 -8.731 -1.222 1.00 91.81 171 ASN A C 1
ATOM 1409 O O . ASN A 1 171 ? 2.328 -9.849 -1.691 1.00 91.81 171 ASN A O 1
ATOM 1413 N N . VAL A 1 172 ? 1.445 -7.804 -1.922 1.00 95.38 172 VAL A N 1
ATOM 1414 C CA . VAL A 1 172 ? 1.197 -7.911 -3.365 1.00 95.38 172 VAL A CA 1
ATOM 1415 C C . VAL A 1 172 ? 2.475 -7.663 -4.175 1.00 95.38 172 VAL A C 1
ATOM 1417 O O . VAL A 1 172 ? 3.415 -7.027 -3.704 1.00 95.38 172 VAL A O 1
ATOM 1420 N N . MET A 1 173 ? 2.504 -8.147 -5.417 1.00 94.19 173 MET A N 1
ATOM 1421 C CA . MET A 1 173 ? 3.521 -7.770 -6.401 1.00 94.19 173 MET A CA 1
ATOM 1422 C C . MET A 1 173 ? 2.924 -6.728 -7.357 1.00 94.19 173 MET A C 1
ATOM 1424 O O . MET A 1 173 ? 1.863 -6.971 -7.920 1.00 94.19 173 MET A O 1
ATOM 1428 N N . VAL A 1 174 ? 3.530 -5.568 -7.609 1.00 93.19 174 VAL A N 1
ATOM 1429 C CA . VAL A 1 174 ? 4.842 -5.077 -7.149 1.00 93.19 174 VAL A CA 1
ATOM 1430 C C . VAL A 1 174 ? 4.771 -4.383 -5.787 1.00 93.19 174 VAL A C 1
ATOM 1432 O O . VAL A 1 174 ? 3.804 -3.680 -5.498 1.00 93.19 174 VAL A O 1
ATOM 1435 N N . THR A 1 175 ? 5.827 -4.517 -4.979 1.00 95.56 175 THR A N 1
ATOM 1436 C CA . THR A 1 175 ? 5.917 -3.991 -3.600 1.00 95.56 175 THR A CA 1
ATOM 1437 C C . THR A 1 175 ? 6.189 -2.476 -3.566 1.00 95.56 175 THR A C 1
ATOM 1439 O O . THR A 1 175 ? 7.180 -1.985 -3.025 1.00 95.56 175 THR A O 1
ATOM 1442 N N . LEU A 1 176 ? 5.321 -1.707 -4.226 1.00 96.44 176 LEU A N 1
ATOM 1443 C CA . LEU A 1 176 ? 5.356 -0.246 -4.318 1.00 96.44 176 LEU A CA 1
ATOM 1444 C C . LEU A 1 176 ? 4.165 0.377 -3.581 1.00 96.44 176 LEU A C 1
ATOM 1446 O O . LEU A 1 176 ? 3.103 -0.241 -3.476 1.00 96.44 176 LEU A O 1
ATOM 1450 N N . THR A 1 177 ? 4.327 1.628 -3.152 1.00 96.44 177 THR A N 1
ATOM 1451 C CA . THR A 1 177 ? 3.373 2.352 -2.305 1.00 96.44 177 THR A CA 1
ATOM 1452 C C . THR A 1 177 ? 1.937 2.376 -2.821 1.00 96.44 177 THR A C 1
ATOM 1454 O O . THR A 1 177 ? 1.035 1.905 -2.132 1.00 96.44 177 THR A O 1
ATOM 1457 N N . PHE A 1 178 ? 1.684 2.920 -4.020 1.00 97.69 178 PHE A N 1
ATOM 1458 C CA . PHE A 1 178 ? 0.313 3.069 -4.529 1.00 97.69 178 PHE A CA 1
ATOM 1459 C C . PHE A 1 178 ? -0.356 1.722 -4.837 1.00 97.69 178 PHE A C 1
ATOM 1461 O O . PHE A 1 178 ? -1.496 1.546 -4.404 1.00 97.69 178 PHE A O 1
ATOM 1468 N N . PRO A 1 179 ? 0.306 0.767 -5.525 1.00 97.81 179 PRO A N 1
ATOM 1469 C CA . PRO A 1 179 ? -0.242 -0.577 -5.711 1.00 97.81 179 PRO A CA 1
ATOM 1470 C C . PRO A 1 179 ? -0.626 -1.245 -4.382 1.00 97.81 179 PRO A C 1
ATOM 1472 O O . PRO A 1 179 ? -1.772 -1.640 -4.194 1.00 97.81 179 PRO A O 1
ATOM 1475 N N . SER A 1 180 ? 0.290 -1.279 -3.414 1.00 98.19 180 SER A N 1
ATOM 1476 C CA . SER A 1 180 ? 0.089 -1.990 -2.143 1.00 98.19 180 SER A CA 1
ATOM 1477 C C . SER A 1 180 ? -0.980 -1.329 -1.258 1.00 98.19 180 SER A C 1
ATOM 1479 O O . SER A 1 180 ? -1.864 -2.003 -0.728 1.00 98.19 180 SER A O 1
ATOM 1481 N N . HIS A 1 181 ? -0.992 0.005 -1.147 1.00 98.56 181 HIS A N 1
ATOM 1482 C CA . HIS A 1 181 ? -2.040 0.721 -0.406 1.00 98.56 181 HIS A CA 1
ATOM 1483 C C . HIS A 1 181 ? -3.424 0.597 -1.045 1.00 98.56 181 HIS A C 1
ATOM 1485 O O . HIS A 1 181 ? -4.435 0.593 -0.336 1.00 98.56 181 HIS A O 1
ATOM 1491 N N . PHE A 1 182 ? -3.495 0.506 -2.372 1.00 98.12 182 PHE A N 1
ATOM 1492 C CA . PHE A 1 182 ? -4.765 0.302 -3.052 1.00 98.12 182 PHE A CA 1
ATOM 1493 C C . PHE A 1 182 ? -5.247 -1.145 -2.919 1.00 98.12 182 PHE A C 1
ATOM 1495 O O . PHE A 1 182 ? -6.443 -1.363 -2.738 1.00 98.12 182 PHE A O 1
ATOM 1502 N N . ALA A 1 183 ? -4.337 -2.121 -2.882 1.00 98.38 183 ALA A N 1
ATOM 1503 C CA . ALA A 1 183 ? -4.651 -3.499 -2.515 1.00 98.38 183 ALA A CA 1
ATOM 1504 C C . ALA A 1 183 ? -5.210 -3.601 -1.084 1.00 98.38 183 ALA A C 1
ATOM 1506 O O . ALA A 1 183 ? -6.267 -4.197 -0.891 1.00 98.38 183 ALA A O 1
ATOM 1507 N N . LEU A 1 184 ? -4.584 -2.937 -0.103 1.00 98.31 184 LEU A N 1
ATOM 1508 C CA . LEU A 1 184 ? -5.101 -2.820 1.271 1.00 98.31 184 LEU A CA 1
ATOM 1509 C C . LEU A 1 184 ? -6.522 -2.224 1.308 1.00 98.31 184 LEU A C 1
ATOM 1511 O O . LEU A 1 184 ? -7.384 -2.705 2.041 1.00 98.31 184 LEU A O 1
ATOM 1515 N N . ALA A 1 185 ? -6.773 -1.182 0.507 1.00 98.12 185 ALA A N 1
ATOM 1516 C CA . ALA A 1 185 ? -8.049 -0.471 0.488 1.00 98.12 185 ALA A CA 1
ATOM 1517 C C . ALA A 1 185 ? -9.157 -1.186 -0.293 1.00 98.12 185 ALA A C 1
ATOM 1519 O O . ALA A 1 185 ? -10.322 -0.895 -0.051 1.00 98.12 185 ALA A O 1
ATOM 1520 N N . THR A 1 186 ? -8.831 -2.074 -1.233 1.00 98.00 186 THR A N 1
ATOM 1521 C CA . THR A 1 186 ? -9.817 -2.710 -2.131 1.00 98.00 186 THR A CA 1
ATOM 1522 C C . THR A 1 186 ? -9.918 -4.221 -1.946 1.00 98.00 186 THR A C 1
ATOM 1524 O O . THR A 1 186 ? -10.870 -4.827 -2.425 1.00 98.00 186 THR A O 1
ATOM 1527 N N . GLY A 1 187 ? -8.947 -4.844 -1.276 1.00 97.38 187 GLY A N 1
ATOM 1528 C CA . GLY A 1 187 ? -8.844 -6.294 -1.151 1.00 97.38 187 GLY A CA 1
ATOM 1529 C C . GLY A 1 187 ? -8.493 -6.994 -2.460 1.00 97.38 187 GLY A C 1
ATOM 1530 O O . GLY A 1 187 ? -8.844 -8.160 -2.620 1.00 97.38 187 GLY A O 1
ATOM 1531 N N . ARG A 1 188 ? -7.872 -6.292 -3.417 1.00 97.06 188 ARG A N 1
ATOM 1532 C CA . ARG A 1 188 ? -7.612 -6.794 -4.773 1.00 97.06 188 ARG A CA 1
ATOM 1533 C C . ARG A 1 188 ? -6.128 -6.897 -5.087 1.00 97.06 188 ARG A C 1
ATOM 1535 O O . ARG A 1 188 ? -5.331 -6.106 -4.595 1.00 97.06 188 ARG A O 1
ATOM 1542 N N . THR A 1 189 ? -5.771 -7.851 -5.937 1.00 97.00 189 THR A N 1
ATOM 1543 C CA . THR A 1 189 ? -4.420 -7.996 -6.484 1.00 97.00 189 THR A CA 1
ATOM 1544 C C . THR A 1 189 ? -4.115 -6.899 -7.498 1.00 97.00 189 THR A C 1
ATOM 1546 O O . THR A 1 189 ? -5.011 -6.218 -8.014 1.00 97.00 189 THR A O 1
ATOM 1549 N N . VAL A 1 190 ? -2.832 -6.748 -7.829 1.00 97.12 190 VAL A N 1
ATOM 1550 C CA . VAL A 1 190 ? -2.374 -5.672 -8.706 1.00 97.12 190 VAL A CA 1
ATOM 1551 C C . VAL A 1 190 ? -2.927 -5.781 -10.121 1.00 97.12 190 VAL A C 1
ATOM 1553 O O . VAL A 1 190 ? -3.396 -4.780 -10.676 1.00 97.12 190 VAL A O 1
ATOM 1556 N N . GLU A 1 191 ? -2.951 -6.987 -10.691 1.00 96.75 191 GLU A N 1
ATOM 1557 C CA . GLU A 1 191 ? -3.560 -7.208 -12.002 1.00 96.75 191 GLU A CA 1
ATOM 1558 C C . GLU A 1 191 ? -5.066 -6.928 -12.015 1.00 96.75 191 GLU A C 1
ATOM 1560 O O . GLU A 1 191 ? -5.604 -6.480 -13.027 1.00 96.75 191 GLU A O 1
ATOM 1565 N N . HIS A 1 192 ? -5.765 -7.109 -10.898 1.00 96.50 192 HIS A N 1
ATOM 1566 C CA . HIS A 1 192 ? -7.186 -6.815 -10.839 1.00 96.50 192 HIS A CA 1
ATOM 1567 C C . HIS A 1 192 ? -7.476 -5.340 -10.606 1.00 96.50 192 HIS A C 1
ATOM 1569 O O . HIS A 1 192 ? -8.342 -4.793 -11.288 1.00 96.50 192 HIS A O 1
ATOM 1575 N N . HIS A 1 193 ? -6.762 -4.669 -9.706 1.00 96.69 193 HIS A N 1
ATOM 1576 C CA . HIS A 1 193 ? -7.053 -3.268 -9.423 1.00 96.69 193 HIS A CA 1
ATOM 1577 C C . HIS A 1 193 ? -6.433 -2.293 -10.434 1.00 96.69 193 HIS A C 1
ATOM 1579 O O . HIS A 1 193 ? -6.907 -1.170 -10.593 1.00 96.69 193 HIS A O 1
ATOM 1585 N N . GLY A 1 194 ? -5.389 -2.705 -11.159 1.00 96.88 194 GLY A N 1
ATOM 1586 C CA . GLY A 1 194 ? -4.830 -1.944 -12.277 1.00 96.88 194 GLY A CA 1
ATOM 1587 C C . GLY A 1 194 ? -3.920 -0.761 -11.925 1.00 96.88 194 GLY A C 1
ATOM 1588 O O . GLY A 1 194 ? -3.486 -0.071 -12.845 1.00 96.88 194 GLY A O 1
ATOM 1589 N N . LEU A 1 195 ? -3.593 -0.503 -10.654 1.00 97.06 195 LEU A N 1
ATOM 1590 C CA . LEU A 1 195 ? -2.409 0.286 -10.287 1.00 97.06 195 LEU A CA 1
ATOM 1591 C C . LEU A 1 195 ? -1.163 -0.602 -10.341 1.00 97.06 195 LEU A C 1
ATOM 1593 O O . LEU A 1 195 ? -0.752 -1.164 -9.338 1.00 97.06 195 LEU A O 1
ATOM 1597 N N . VAL A 1 196 ? -0.581 -0.765 -11.524 1.00 97.19 196 VAL A N 1
ATOM 1598 C CA . VAL A 1 196 ? 0.515 -1.729 -11.746 1.00 97.19 196 VAL A CA 1
ATOM 1599 C C . VAL A 1 196 ? 1.893 -1.208 -11.328 1.00 97.19 196 VAL A C 1
ATOM 1601 O O . VAL A 1 196 ? 2.863 -1.948 -11.287 1.00 97.19 196 VAL A O 1
ATOM 1604 N N . GLY A 1 197 ? 1.981 0.066 -10.962 1.00 96.56 197 GLY A N 1
ATOM 1605 C CA . GLY A 1 197 ? 3.188 0.673 -10.428 1.00 96.56 197 GLY A CA 1
ATOM 1606 C C . GLY A 1 197 ? 2.912 2.075 -9.900 1.00 96.56 197 GLY A C 1
ATOM 1607 O O . GLY A 1 197 ? 1.800 2.592 -10.004 1.00 96.56 197 GLY A O 1
ATOM 1608 N N . ASN A 1 198 ? 3.944 2.725 -9.363 1.00 96.00 198 ASN A N 1
ATOM 1609 C CA . ASN A 1 198 ? 3.876 4.146 -9.003 1.00 96.00 198 ASN A CA 1
ATOM 1610 C C . ASN A 1 198 ? 3.902 5.061 -10.251 1.00 96.00 198 ASN A C 1
ATOM 1612 O O . ASN A 1 198 ? 3.419 6.196 -10.202 1.00 96.00 198 ASN A O 1
ATOM 1616 N N . THR A 1 199 ? 4.440 4.555 -11.368 1.00 97.19 199 THR A N 1
ATOM 1617 C CA . THR A 1 199 ? 4.379 5.155 -12.708 1.00 97.19 199 THR A CA 1
ATOM 1618 C C . THR A 1 199 ? 4.083 4.050 -13.721 1.00 97.19 199 THR A C 1
ATOM 1620 O O . THR A 1 199 ? 4.790 3.045 -13.704 1.00 97.19 199 THR A O 1
ATOM 1623 N N . PHE A 1 200 ? 3.059 4.205 -14.562 1.00 97.69 200 PHE A N 1
ATOM 1624 C CA . PHE A 1 200 ? 2.684 3.205 -15.575 1.00 97.69 200 PHE A CA 1
ATOM 1625 C C . PHE A 1 200 ? 1.882 3.816 -16.730 1.00 97.69 200 PHE A C 1
ATOM 1627 O O . PHE A 1 200 ? 1.215 4.839 -16.562 1.00 97.69 200 PHE A O 1
ATOM 1634 N N . TYR A 1 201 ? 1.887 3.150 -17.885 1.00 98.00 201 TYR A N 1
ATOM 1635 C CA . TYR A 1 201 ? 1.139 3.548 -19.080 1.00 98.00 201 TYR A CA 1
ATOM 1636 C C . TYR A 1 201 ? -0.210 2.817 -19.181 1.00 98.00 201 TYR A C 1
ATOM 1638 O O . TYR A 1 201 ? -0.302 1.623 -18.899 1.00 98.00 201 TYR A O 1
ATOM 1646 N N . ASP A 1 202 ? -1.268 3.513 -19.611 1.00 97.88 202 ASP A N 1
ATOM 1647 C CA . ASP A 1 202 ? -2.539 2.894 -20.006 1.00 97.88 202 ASP A CA 1
ATOM 1648 C C . ASP A 1 202 ? -2.728 3.035 -21.527 1.00 97.88 202 ASP A C 1
ATOM 1650 O O . ASP A 1 202 ? -2.925 4.154 -22.021 1.00 97.88 202 ASP A O 1
ATOM 1654 N N . PRO A 1 203 ? -2.691 1.923 -22.286 1.00 96.31 203 PRO A N 1
ATOM 1655 C CA . PRO A 1 203 ? -2.769 1.973 -23.743 1.00 96.31 203 PRO A CA 1
ATOM 1656 C C . PRO A 1 203 ? -4.125 2.454 -24.276 1.00 96.31 203 PRO A C 1
ATOM 1658 O O . PRO A 1 203 ? -4.173 3.010 -25.374 1.00 96.31 203 PRO A O 1
ATOM 1661 N N . ASP A 1 204 ? -5.214 2.308 -23.514 1.00 96.38 204 ASP A N 1
ATOM 1662 C CA . ASP A 1 204 ? -6.538 2.758 -23.964 1.00 96.38 204 ASP A CA 1
ATOM 1663 C C . ASP A 1 204 ? -6.711 4.260 -23.737 1.00 96.38 204 ASP A C 1
ATOM 1665 O O . ASP A 1 204 ? -7.289 4.955 -24.573 1.00 96.38 204 ASP A O 1
ATOM 1669 N N . LEU A 1 205 ? -6.177 4.774 -22.623 1.00 96.38 205 LEU A N 1
ATOM 1670 C CA . LEU A 1 205 ? -6.156 6.214 -22.346 1.00 96.38 205 LEU A CA 1
ATOM 1671 C C . LEU A 1 205 ? -5.104 6.948 -23.188 1.00 96.38 205 LEU A C 1
ATOM 1673 O O . LEU A 1 205 ? -5.187 8.165 -23.336 1.00 96.38 205 LEU A O 1
ATOM 1677 N N . LYS A 1 206 ? -4.128 6.211 -23.738 1.00 95.31 206 LYS A N 1
ATOM 1678 C CA . LYS A 1 206 ? -2.944 6.744 -24.428 1.00 95.31 206 LYS A CA 1
ATOM 1679 C C . LYS A 1 206 ? -2.205 7.776 -23.575 1.00 95.31 206 LYS A C 1
ATOM 1681 O O . LYS A 1 206 ? -1.723 8.790 -24.072 1.00 95.31 206 LYS A O 1
ATOM 1686 N N . ASP A 1 207 ? -2.127 7.492 -22.284 1.00 96.88 207 ASP A N 1
ATOM 1687 C CA . ASP A 1 207 ? -1.647 8.393 -21.243 1.00 96.88 207 ASP A CA 1
ATOM 1688 C C . ASP A 1 207 ? -0.958 7.568 -20.149 1.00 96.88 207 ASP A C 1
ATOM 1690 O O . ASP A 1 207 ? -1.126 6.349 -20.084 1.00 96.88 207 ASP A O 1
ATOM 1694 N N . TYR A 1 208 ? -0.185 8.213 -19.281 1.00 97.12 208 TYR A N 1
ATOM 1695 C CA . TYR A 1 208 ? 0.503 7.547 -18.178 1.00 97.12 208 TYR A CA 1
ATOM 1696 C C . TYR A 1 208 ? 0.145 8.165 -16.828 1.00 97.12 208 TYR A C 1
ATOM 1698 O O . TYR A 1 208 ? -0.106 9.367 -16.692 1.00 97.12 208 TYR A O 1
ATOM 1706 N N . TYR A 1 209 ? 0.128 7.315 -15.813 1.00 97.94 209 TYR A N 1
ATOM 1707 C CA . TYR A 1 209 ? -0.027 7.696 -14.424 1.00 97.94 209 TYR A CA 1
ATOM 1708 C C . TYR A 1 209 ? 1.343 7.925 -13.795 1.00 97.94 209 TYR A C 1
ATOM 1710 O O . TYR A 1 209 ? 2.287 7.187 -14.068 1.00 97.94 209 TYR A O 1
ATOM 1718 N N . LYS A 1 210 ? 1.444 8.923 -12.917 1.00 96.44 210 LYS A N 1
ATOM 1719 C CA . LYS A 1 210 ? 2.597 9.136 -12.039 1.00 96.44 210 LYS A CA 1
ATOM 1720 C C . LYS A 1 210 ? 2.080 9.638 -10.701 1.00 96.44 210 LYS A C 1
ATOM 1722 O O . LYS A 1 210 ? 1.522 10.730 -10.650 1.00 96.44 210 LYS A O 1
ATOM 1727 N N . TYR A 1 211 ? 2.299 8.880 -9.634 1.00 92.69 211 TYR A N 1
ATOM 1728 C CA . TYR A 1 211 ? 1.703 9.146 -8.319 1.00 92.69 211 TYR A CA 1
ATOM 1729 C C . TYR A 1 211 ? 2.054 10.518 -7.711 1.00 92.69 211 TYR A C 1
ATOM 1731 O O . TYR A 1 211 ? 1.290 11.073 -6.925 1.00 92.69 211 TYR A O 1
ATOM 1739 N N . THR A 1 212 ? 3.201 11.101 -8.082 1.00 92.06 212 THR A N 1
ATOM 1740 C CA . THR A 1 212 ? 3.596 12.447 -7.632 1.00 92.06 212 THR A CA 1
ATOM 1741 C C . THR A 1 212 ? 2.851 13.566 -8.364 1.00 92.06 212 THR A C 1
ATOM 1743 O O . THR A 1 212 ? 3.054 14.737 -8.057 1.00 92.06 212 THR A O 1
ATOM 1746 N N . ASN A 1 213 ? 2.056 13.249 -9.389 1.00 94.75 213 ASN A N 1
ATOM 1747 C CA . ASN A 1 213 ? 1.248 14.220 -10.111 1.00 94.75 213 ASN A CA 1
ATOM 1748 C C . ASN A 1 213 ? -0.141 14.304 -9.467 1.00 94.75 213 ASN A C 1
ATOM 1750 O O . ASN A 1 213 ? -1.016 13.485 -9.743 1.00 94.75 213 ASN A O 1
ATOM 1754 N N . SER A 1 214 ? -0.367 15.345 -8.666 1.00 92.94 214 SER A N 1
ATOM 1755 C CA . SER A 1 214 ? -1.645 15.576 -7.981 1.00 92.94 214 SER A CA 1
ATOM 1756 C C . SER A 1 214 ? -2.843 15.651 -8.932 1.00 92.94 214 SER A C 1
ATOM 1758 O O . SER A 1 214 ? -3.929 15.205 -8.580 1.00 92.94 214 SER A O 1
ATOM 1760 N N . THR A 1 215 ? -2.663 16.130 -10.168 1.00 95.56 215 THR A N 1
ATOM 1761 C CA . THR A 1 215 ? -3.751 16.156 -11.161 1.00 95.56 215 THR A CA 1
ATOM 1762 C C . THR A 1 215 ? -4.161 14.745 -11.582 1.00 95.56 215 THR A C 1
ATOM 1764 O O . THR A 1 215 ? -5.347 14.491 -11.776 1.00 95.56 215 THR A O 1
ATOM 1767 N N . LYS A 1 216 ? -3.210 13.805 -11.691 1.00 95.88 216 LYS A N 1
ATOM 1768 C CA . LYS A 1 216 ? -3.521 12.391 -11.960 1.00 95.88 216 LYS A CA 1
ATOM 1769 C C . LYS A 1 216 ? -4.211 11.740 -10.763 1.00 95.88 216 LYS A C 1
ATOM 1771 O O . LYS A 1 216 ? -5.139 10.967 -10.961 1.00 95.88 216 LYS A O 1
ATOM 1776 N N . ASN A 1 217 ? -3.828 12.096 -9.538 1.00 95.25 217 ASN A N 1
ATOM 1777 C CA . ASN A 1 217 ? -4.450 11.549 -8.326 1.00 95.25 217 ASN A CA 1
ATOM 1778 C C . ASN A 1 217 ? -5.928 11.951 -8.181 1.00 95.25 217 ASN A C 1
ATOM 1780 O O . ASN A 1 217 ? -6.698 11.213 -7.584 1.00 95.25 217 ASN A O 1
ATOM 1784 N N . LEU A 1 218 ? -6.351 13.074 -8.769 1.00 96.06 218 LEU A N 1
ATOM 1785 C CA . LEU A 1 218 ? -7.758 13.498 -8.784 1.00 96.06 218 LEU A CA 1
ATOM 1786 C C . LEU A 1 218 ? -8.617 12.731 -9.805 1.00 96.06 218 LEU A C 1
ATOM 1788 O O . LEU A 1 218 ? -9.843 12.720 -9.705 1.00 96.06 218 LEU A O 1
ATOM 1792 N N . GLN A 1 219 ? -7.999 12.093 -10.798 1.00 97.06 219 GLN A N 1
ATOM 1793 C CA . GLN A 1 219 ? -8.672 11.534 -11.970 1.00 97.06 219 GLN A CA 1
ATOM 1794 C C . GLN A 1 219 ? -9.185 10.098 -11.723 1.00 97.06 219 GLN A C 1
ATOM 1796 O O . GLN A 1 219 ? -8.380 9.166 -11.631 1.00 97.06 219 GLN A O 1
ATOM 1801 N N . PRO A 1 220 ? -10.512 9.864 -11.676 1.00 96.62 220 PRO A N 1
ATOM 1802 C CA . PRO A 1 220 ? -11.068 8.573 -11.263 1.00 96.62 220 PRO A CA 1
ATOM 1803 C C . PRO A 1 220 ? -10.782 7.421 -12.231 1.00 96.62 220 PRO A C 1
ATOM 1805 O O . PRO A 1 220 ? -10.797 6.261 -11.817 1.00 96.62 220 PRO A O 1
ATOM 1808 N N . GLN A 1 221 ? -10.482 7.686 -13.506 1.00 96.38 221 GLN A N 1
ATOM 1809 C CA . GLN A 1 221 ? -10.168 6.639 -14.489 1.00 96.38 221 GLN A CA 1
ATOM 1810 C C . GLN A 1 221 ? -8.916 5.813 -14.137 1.00 96.38 221 GLN A C 1
ATOM 1812 O O . GLN A 1 221 ? -8.755 4.686 -14.613 1.00 96.38 221 GLN A O 1
ATOM 1817 N N . TRP A 1 222 ? -8.029 6.334 -13.283 1.00 97.62 222 TRP A N 1
ATOM 1818 C CA . TRP A 1 222 ? -6.863 5.584 -12.812 1.00 97.62 222 TRP A CA 1
ATOM 1819 C C . TRP A 1 222 ? -7.233 4.525 -11.773 1.00 97.62 222 TRP A C 1
ATOM 1821 O O . TRP A 1 222 ? -6.599 3.473 -11.744 1.00 97.62 222 TRP A O 1
ATOM 1831 N N . PHE A 1 223 ? -8.303 4.751 -11.007 1.00 97.44 223 PHE A N 1
ATOM 1832 C CA . PHE A 1 223 ? -8.679 3.929 -9.853 1.00 97.44 223 PHE A CA 1
ATOM 1833 C C . PHE A 1 223 ? -9.927 3.068 -10.090 1.00 97.44 223 PHE A C 1
ATOM 1835 O O . PHE A 1 223 ? -10.085 2.040 -9.446 1.00 97.44 223 PHE A O 1
ATOM 1842 N N . THR A 1 224 ? -10.799 3.433 -11.033 1.00 95.94 224 THR A N 1
ATOM 1843 C CA . THR A 1 224 ? -12.113 2.782 -11.266 1.00 95.94 224 THR A CA 1
ATOM 1844 C C . THR A 1 224 ? -12.090 1.594 -12.237 1.00 95.94 224 THR A C 1
ATOM 1846 O O . THR A 1 224 ? -13.135 1.021 -12.552 1.00 95.94 224 THR A O 1
ATOM 1849 N N . MET A 1 225 ? -10.907 1.186 -12.710 1.00 93.62 225 MET A N 1
ATOM 1850 C CA . MET A 1 225 ? -10.754 -0.028 -13.519 1.00 93.62 225 MET A CA 1
ATOM 1851 C C . MET A 1 225 ? -11.352 -1.244 -12.796 1.00 93.62 225 MET A C 1
ATOM 1853 O O . MET A 1 225 ? -11.257 -1.349 -11.581 1.00 93.62 225 MET A O 1
ATOM 1857 N N . ASN A 1 226 ? -11.967 -2.172 -13.536 1.00 92.94 226 ASN A N 1
ATOM 1858 C CA . ASN A 1 226 ? -12.509 -3.425 -12.988 1.00 92.94 226 ASN A CA 1
ATOM 1859 C C . ASN A 1 226 ? -13.461 -3.242 -11.792 1.00 92.94 226 ASN A C 1
ATOM 1861 O O . ASN A 1 226 ? -13.570 -4.129 -10.938 1.00 92.94 226 ASN A O 1
ATOM 1865 N N . HIS A 1 227 ? -14.156 -2.102 -11.757 1.00 93.31 227 HIS A N 1
ATOM 1866 C CA . HIS A 1 227 ? -15.112 -1.736 -10.721 1.00 93.31 227 HIS A CA 1
ATOM 1867 C C . HIS A 1 227 ? -14.520 -1.732 -9.305 1.00 93.31 227 HIS A C 1
ATOM 1869 O O . HIS A 1 227 ? -15.209 -2.115 -8.367 1.00 93.31 227 HIS A O 1
ATOM 1875 N N . ASN A 1 228 ? -13.256 -1.332 -9.116 1.00 95.88 228 ASN A N 1
ATOM 1876 C CA . ASN A 1 228 ? -12.670 -1.219 -7.771 1.00 95.88 228 ASN A CA 1
ATOM 1877 C C . ASN A 1 228 ? -13.508 -0.306 -6.866 1.00 95.88 228 ASN A C 1
ATOM 1879 O O . ASN A 1 228 ? -14.028 0.703 -7.331 1.00 95.88 228 ASN A O 1
ATOM 1883 N N . GLU A 1 229 ? -13.586 -0.616 -5.575 1.00 96.06 229 GLU A N 1
ATOM 1884 C CA . GLU A 1 229 ? -14.250 0.205 -4.554 1.00 96.06 229 GLU A CA 1
ATOM 1885 C C . GLU A 1 229 ? -13.388 0.139 -3.299 1.00 96.06 229 GLU A C 1
ATOM 1887 O O . GLU A 1 229 ? -12.997 -0.951 -2.880 1.00 96.06 229 GLU A O 1
ATOM 1892 N N . GLN A 1 230 ? -13.058 1.295 -2.732 1.00 97.75 230 GLN A N 1
ATOM 1893 C CA . GLN A 1 230 ? -12.264 1.356 -1.511 1.00 97.75 230 GLN A CA 1
ATOM 1894 C C . GLN A 1 230 ? -13.141 1.058 -0.288 1.00 97.75 230 GLN A C 1
ATOM 1896 O O . GLN A 1 230 ? -14.331 1.375 -0.273 1.00 97.75 230 GLN A O 1
ATOM 1901 N N . ILE A 1 231 ? -12.540 0.517 0.771 1.00 98.31 231 ILE A N 1
ATOM 1902 C CA . ILE A 1 231 ? -13.222 0.074 1.993 1.00 98.31 231 ILE A CA 1
ATOM 1903 C C . ILE A 1 231 ? -14.076 1.169 2.642 1.00 98.31 231 ILE A C 1
ATOM 1905 O O . ILE A 1 231 ? -15.128 0.876 3.203 1.00 98.31 231 ILE A O 1
ATOM 1909 N N . TRP A 1 232 ? -13.682 2.438 2.525 1.00 98.12 232 TRP A N 1
ATOM 1910 C CA . TRP A 1 232 ? -14.476 3.560 3.028 1.00 98.12 232 TRP A CA 1
ATOM 1911 C C . TRP A 1 232 ? -15.764 3.793 2.230 1.00 98.12 232 TRP A C 1
ATOM 1913 O O . TRP A 1 232 ? -16.811 4.057 2.821 1.00 98.12 232 TRP A O 1
ATOM 1923 N N . LEU A 1 233 ? -15.731 3.620 0.906 1.00 97.88 233 LEU A N 1
ATOM 1924 C CA . LEU A 1 233 ? -16.934 3.667 0.072 1.00 97.88 233 LEU A CA 1
ATOM 1925 C C . LEU A 1 233 ? -17.809 2.431 0.300 1.00 97.88 233 LEU A C 1
ATOM 1927 O O . LEU A 1 233 ? -19.028 2.557 0.407 1.00 97.88 233 LEU A O 1
ATOM 1931 N N . THR A 1 234 ? -17.199 1.255 0.474 1.00 97.69 234 THR A N 1
ATOM 1932 C CA . THR A 1 234 ? -17.919 0.040 0.875 1.00 97.69 234 THR A CA 1
ATOM 1933 C C . THR A 1 234 ? -18.642 0.244 2.203 1.00 97.69 234 THR A C 1
ATOM 1935 O O . THR A 1 234 ? -19.832 -0.052 2.301 1.00 97.69 234 THR A O 1
ATOM 1938 N N . ASN A 1 235 ? -17.963 0.790 3.214 1.00 98.12 235 ASN A N 1
ATOM 1939 C CA . ASN A 1 235 ? -18.554 1.076 4.517 1.00 98.12 235 ASN A CA 1
ATOM 1940 C C . ASN A 1 235 ? -19.741 2.045 4.402 1.00 98.12 235 ASN A C 1
ATOM 1942 O O . ASN A 1 235 ? -20.818 1.770 4.929 1.00 98.12 235 ASN A O 1
ATOM 1946 N N . GLN A 1 236 ? -19.591 3.119 3.623 1.00 96.56 236 GLN A N 1
ATOM 1947 C CA . GLN A 1 236 ? -20.666 4.083 3.365 1.00 96.56 236 GLN A CA 1
ATOM 1948 C C . GLN A 1 236 ? -21.871 3.480 2.654 1.00 96.56 236 GLN A C 1
ATOM 1950 O O . GLN A 1 236 ? -23.013 3.725 3.043 1.00 96.56 236 GLN A O 1
ATOM 1955 N N . ARG A 1 237 ? -21.640 2.627 1.655 1.00 95.50 237 ARG A N 1
ATOM 1956 C CA . ARG A 1 237 ? -22.711 1.903 0.962 1.00 95.50 237 ARG A CA 1
ATOM 1957 C C . ARG A 1 237 ? -23.460 0.934 1.887 1.00 95.50 237 ARG A C 1
ATOM 1959 O O . ARG A 1 237 ? -24.620 0.620 1.625 1.00 95.50 237 ARG A O 1
ATOM 1966 N N . ASN A 1 238 ? -22.820 0.480 2.965 1.00 94.88 238 ASN A N 1
ATOM 1967 C CA . ASN A 1 238 ? -23.421 -0.351 4.011 1.00 94.88 238 ASN A CA 1
ATOM 1968 C C . ASN A 1 238 ? -23.999 0.477 5.183 1.00 94.88 238 ASN A C 1
ATOM 1970 O O . ASN A 1 238 ? -24.433 -0.094 6.177 1.00 94.88 238 ASN A O 1
ATOM 1974 N N . GLY A 1 239 ? -24.065 1.809 5.058 1.00 94.38 239 GLY A N 1
ATOM 1975 C CA . GLY A 1 239 ? -24.698 2.706 6.031 1.00 94.38 239 GLY A CA 1
ATOM 1976 C C . GLY A 1 239 ? -23.765 3.276 7.104 1.00 94.38 239 GLY A C 1
ATOM 1977 O O . GLY A 1 239 ? -24.216 4.086 7.913 1.00 94.38 239 GLY A O 1
ATOM 1978 N N . GLY A 1 240 ? -22.484 2.896 7.108 1.00 96.12 240 GLY A N 1
ATOM 1979 C CA . GLY A 1 240 ? -21.463 3.490 7.972 1.00 96.12 240 GLY A CA 1
ATOM 1980 C C . GLY A 1 240 ? -20.970 4.847 7.464 1.00 96.12 240 GLY A C 1
ATOM 1981 O O . GLY A 1 240 ? -21.384 5.333 6.409 1.00 96.12 240 GLY A O 1
ATOM 1982 N N . LYS A 1 241 ? -20.042 5.470 8.194 1.00 97.94 241 LYS A N 1
ATOM 1983 C CA . LYS A 1 241 ? -19.341 6.677 7.730 1.00 97.94 241 LYS A CA 1
ATOM 1984 C C . LYS A 1 241 ? -17.851 6.564 7.967 1.00 97.94 241 LYS A C 1
ATOM 1986 O O . LYS A 1 241 ? -17.403 6.058 8.999 1.00 97.94 241 LYS A O 1
ATOM 1991 N N . SER A 1 242 ? -17.095 7.068 6.999 1.00 98.44 242 SER A N 1
ATOM 1992 C CA . SER A 1 242 ? -15.650 6.913 6.963 1.00 98.44 242 SER A CA 1
ATOM 1993 C C . SER A 1 242 ? -14.909 8.241 6.969 1.00 98.44 242 SER A C 1
ATOM 1995 O O . SER A 1 242 ? -15.295 9.181 6.278 1.00 98.44 242 SER A O 1
ATOM 1997 N N . GLY A 1 243 ? -13.819 8.290 7.730 1.00 98.50 243 GLY A N 1
ATOM 1998 C CA . GLY A 1 243 ? -12.815 9.340 7.644 1.00 98.50 243 GLY A CA 1
ATOM 1999 C C . GLY A 1 243 ? -11.543 8.842 6.973 1.00 98.50 243 GLY A C 1
ATOM 2000 O O . GLY A 1 243 ? -11.078 7.740 7.265 1.00 98.50 243 GLY A O 1
ATOM 2001 N N . VAL A 1 244 ? -10.957 9.648 6.091 1.00 98.62 244 VAL A N 1
ATOM 2002 C CA . VAL A 1 244 ? -9.693 9.304 5.429 1.00 98.62 244 VAL A CA 1
ATOM 2003 C C . VAL A 1 244 ? -8.674 10.424 5.606 1.00 98.62 244 VAL A C 1
ATOM 2005 O O . VAL A 1 244 ? -8.891 11.572 5.215 1.00 98.62 244 VAL A O 1
ATOM 2008 N N . VAL A 1 245 ? -7.531 10.076 6.196 1.00 98.50 245 VAL A N 1
ATOM 2009 C CA . VAL A 1 245 ? -6.355 10.940 6.295 1.00 98.50 245 VAL A CA 1
ATOM 2010 C C . VAL A 1 245 ? -5.291 10.405 5.341 1.00 98.50 245 VAL A C 1
ATOM 2012 O O . VAL A 1 245 ? -4.556 9.475 5.674 1.00 98.50 245 VAL A O 1
ATOM 2015 N N . TYR A 1 246 ? -5.190 11.025 4.162 1.00 97.44 246 TYR A N 1
ATOM 2016 C CA . TYR A 1 246 ? -4.063 10.878 3.231 1.00 97.44 246 TYR A CA 1
ATOM 2017 C C . TYR A 1 246 ? -3.821 9.503 2.604 1.00 97.44 246 TYR A C 1
ATOM 2019 O O . TYR A 1 246 ? -2.744 9.268 2.060 1.00 97.44 246 TYR A O 1
ATOM 2027 N N . TRP A 1 247 ? -4.790 8.590 2.640 1.00 98.12 247 TRP A N 1
ATOM 2028 C CA . TRP A 1 247 ? -4.605 7.283 2.014 1.00 98.12 247 TRP A CA 1
ATOM 2029 C C . TRP A 1 247 ? -4.391 7.426 0.494 1.00 98.12 247 TRP A C 1
ATOM 2031 O O . TRP A 1 247 ? -5.141 8.176 -0.141 1.00 98.12 247 TRP A O 1
ATOM 2041 N N . PRO A 1 248 ? -3.428 6.724 -0.136 1.00 95.31 248 PRO A N 1
ATOM 2042 C CA . PRO A 1 248 ? -3.280 6.743 -1.592 1.00 95.31 248 PRO A CA 1
ATOM 2043 C C . PRO A 1 248 ? -4.605 6.440 -2.295 1.00 95.31 248 PRO A C 1
ATOM 2045 O O . PRO A 1 248 ? -5.295 5.508 -1.896 1.00 95.31 248 PRO A O 1
ATOM 2048 N N . SER A 1 249 ? -4.957 7.208 -3.333 1.00 93.88 249 SER A N 1
ATOM 2049 C CA . SER A 1 249 ? -6.261 7.233 -4.042 1.00 93.88 249 SER A CA 1
ATOM 2050 C C . SER A 1 249 ? -7.434 7.951 -3.352 1.00 93.88 249 SER A C 1
ATOM 2052 O O . SER A 1 249 ? -8.457 8.156 -4.002 1.00 93.88 249 SER A O 1
ATOM 2054 N N . SER A 1 250 ? -7.293 8.412 -2.103 1.00 95.62 250 SER A N 1
ATOM 2055 C CA . SER A 1 250 ? -8.354 9.177 -1.412 1.00 95.62 250 SER A CA 1
ATOM 2056 C C . SER A 1 250 ? -8.536 10.615 -1.907 1.00 95.62 250 SER A C 1
ATOM 2058 O O . SER A 1 250 ? -9.468 11.290 -1.497 1.00 95.62 250 SER A O 1
ATOM 2060 N N . ASP A 1 251 ? -7.683 11.093 -2.817 1.00 92.50 251 ASP A N 1
ATOM 2061 C CA . ASP A 1 251 ? -7.882 12.389 -3.476 1.00 92.50 251 ASP A CA 1
ATOM 2062 C C . ASP A 1 251 ? -8.972 12.321 -4.571 1.00 92.50 251 ASP A C 1
ATOM 2064 O O . ASP A 1 251 ? -9.478 13.351 -5.023 1.00 92.50 251 ASP A O 1
ATOM 2068 N N . SER A 1 252 ? -9.309 11.117 -5.052 1.00 94.31 252 SER A N 1
ATOM 2069 C CA . SER A 1 252 ? -10.157 10.927 -6.230 1.00 94.31 252 SER A CA 1
ATOM 2070 C C . SER A 1 252 ? -11.615 10.649 -5.884 1.00 94.31 252 SER A C 1
ATOM 2072 O O . SER A 1 252 ? -11.922 9.763 -5.090 1.00 94.31 252 SER A O 1
ATOM 2074 N N . ARG A 1 253 ? -12.524 11.313 -6.609 1.00 95.06 253 ARG A N 1
ATOM 2075 C CA . ARG A 1 253 ? -13.963 11.013 -6.597 1.00 95.06 253 ARG A CA 1
ATOM 2076 C C . ARG A 1 253 ? -14.278 9.730 -7.362 1.00 95.06 253 ARG A C 1
ATOM 2078 O O . ARG A 1 253 ? -14.651 9.783 -8.539 1.00 95.06 253 ARG A O 1
ATOM 2085 N N . MET A 1 254 ? -14.142 8.572 -6.723 1.00 94.19 254 MET A N 1
ATOM 2086 C CA . MET A 1 254 ? -14.491 7.296 -7.351 1.00 94.19 254 MET A CA 1
ATOM 2087 C C . MET A 1 254 ? -16.012 7.175 -7.518 1.00 94.19 254 MET A C 1
ATOM 2089 O O . MET A 1 254 ? -16.772 7.270 -6.562 1.00 94.19 254 MET A O 1
ATOM 2093 N N . TYR A 1 255 ? -16.461 7.004 -8.767 1.00 94.56 255 TYR A N 1
ATOM 2094 C CA . TYR A 1 255 ? -17.885 6.995 -9.153 1.00 94.56 255 TYR A CA 1
ATOM 2095 C C . TYR A 1 255 ? -18.672 8.246 -8.725 1.00 94.56 255 TYR A C 1
ATOM 2097 O O . TYR A 1 255 ? -19.877 8.181 -8.515 1.00 94.56 255 TYR A O 1
ATOM 2105 N N . GLY A 1 256 ? -17.994 9.395 -8.621 1.00 94.88 256 GLY A N 1
ATOM 2106 C CA . GLY A 1 256 ? -18.596 10.659 -8.178 1.00 94.88 256 GLY A CA 1
ATOM 2107 C C . GLY A 1 256 ? -18.649 10.839 -6.657 1.00 94.88 256 GLY A C 1
ATOM 2108 O O . GLY A 1 256 ? -18.909 11.952 -6.193 1.00 94.88 256 GLY A O 1
ATOM 2109 N N . GLU A 1 257 ? -18.317 9.800 -5.894 1.00 94.75 257 GLU A N 1
ATOM 2110 C CA . GLU A 1 257 ? -18.395 9.775 -4.435 1.00 94.75 257 GLU A CA 1
ATOM 2111 C C . GLU A 1 257 ? -17.042 10.072 -3.776 1.00 94.75 257 GLU A C 1
ATOM 2113 O O . GLU A 1 257 ? -15.984 9.795 -4.339 1.00 94.75 257 GLU A O 1
ATOM 2118 N N . MET A 1 258 ? -17.092 10.637 -2.568 1.00 95.38 258 MET A N 1
ATOM 2119 C CA . MET A 1 258 ? -15.960 10.748 -1.638 1.00 95.38 258 MET A CA 1
ATOM 2120 C C . MET A 1 258 ? -16.327 10.052 -0.328 1.00 95.38 258 MET A C 1
ATOM 2122 O O . MET A 1 258 ? -17.503 9.830 -0.022 1.00 95.38 258 MET A O 1
ATOM 2126 N N . GLU A 1 259 ? -15.328 9.767 0.493 1.00 95.44 259 GLU A N 1
ATOM 2127 C CA . GLU A 1 259 ? -15.539 9.533 1.917 1.00 95.44 259 GLU A CA 1
ATOM 2128 C C . GLU A 1 259 ? -16.269 10.697 2.614 1.00 95.44 259 GLU A C 1
ATOM 2130 O O . GLU A 1 259 ? -16.233 11.852 2.183 1.00 95.44 259 GLU A O 1
ATOM 2135 N N . TYR A 1 260 ? -16.927 10.376 3.726 1.00 97.38 260 TYR A N 1
ATOM 2136 C CA . TYR A 1 260 ? -17.748 11.290 4.509 1.00 97.38 260 TYR A CA 1
ATOM 2137 C C . TYR A 1 260 ? -16.941 12.481 5.026 1.00 97.38 260 TYR A C 1
ATOM 2139 O O . TYR A 1 260 ? -17.412 13.617 4.970 1.00 97.38 260 TYR A O 1
ATOM 2147 N N . VAL A 1 261 ? -15.717 12.226 5.496 1.00 97.31 261 VAL A N 1
ATOM 2148 C CA . VAL A 1 261 ? -14.743 13.269 5.828 1.00 97.31 261 VAL A CA 1
ATOM 2149 C C . VAL A 1 261 ? -13.367 12.913 5.268 1.00 97.31 261 VAL A C 1
ATOM 2151 O O . VAL A 1 261 ? -12.862 11.808 5.453 1.00 97.31 261 VAL A O 1
ATOM 2154 N N . ASN A 1 262 ? -12.749 13.876 4.590 1.00 95.94 262 ASN A N 1
ATOM 2155 C CA . ASN A 1 262 ? -11.441 13.746 3.955 1.00 95.94 262 ASN A CA 1
ATOM 2156 C C . ASN A 1 262 ? -10.525 14.856 4.459 1.00 95.94 262 ASN A C 1
ATOM 2158 O O . ASN A 1 262 ? -10.962 16.000 4.600 1.00 95.94 262 ASN A O 1
ATOM 2162 N N . PHE A 1 263 ? -9.253 14.542 4.708 1.00 94.69 263 PHE A N 1
ATOM 2163 C CA . PHE A 1 263 ? -8.307 15.570 5.145 1.00 94.69 263 PHE A CA 1
ATOM 2164 C C . PHE A 1 263 ? -7.924 16.551 4.017 1.00 94.69 263 PHE A C 1
ATOM 2166 O O . PHE A 1 263 ? -7.565 17.699 4.277 1.00 94.69 263 PHE A O 1
ATOM 2173 N N . GLY A 1 264 ? -8.027 16.121 2.765 1.00 91.00 264 GLY A N 1
ATOM 2174 C CA . GLY A 1 264 ? -7.686 16.873 1.565 1.00 91.00 264 GLY A CA 1
ATOM 2175 C C . GLY A 1 264 ? -6.438 16.328 0.880 1.00 91.00 264 GLY A C 1
ATOM 2176 O O . GLY A 1 264 ? -5.931 15.257 1.214 1.00 91.00 264 GLY A O 1
ATOM 2177 N N . LEU A 1 265 ? -5.924 17.132 -0.054 1.00 91.81 265 LEU A N 1
ATOM 2178 C CA . LEU A 1 265 ? -4.740 16.801 -0.841 1.00 91.81 265 LEU A CA 1
ATOM 2179 C C . LEU A 1 265 ? -3.545 16.462 0.044 1.00 91.81 265 LEU A C 1
ATOM 2181 O O . LEU A 1 265 ? -3.233 17.184 0.999 1.00 91.81 265 LEU A O 1
ATOM 2185 N N . TYR A 1 266 ? -2.846 15.394 -0.333 1.00 93.81 266 TYR A N 1
ATOM 2186 C CA . TYR A 1 266 ? -1.667 14.923 0.377 1.00 93.81 266 TYR A CA 1
ATOM 2187 C C . TYR A 1 266 ? -0.630 16.026 0.649 1.00 93.81 266 TYR A C 1
ATOM 2189 O O . TYR A 1 266 ? -0.224 16.774 -0.243 1.00 93.81 266 TYR A O 1
ATOM 2197 N N . SER A 1 267 ? -0.146 16.068 1.891 1.00 93.44 267 SER A N 1
ATOM 2198 C CA . SER A 1 267 ? 1.009 16.857 2.311 1.00 93.44 267 SER A CA 1
ATOM 2199 C C . SER A 1 267 ? 1.804 16.085 3.357 1.00 93.44 267 SER A C 1
ATOM 2201 O O . SER A 1 267 ? 1.232 15.493 4.272 1.00 93.44 267 SER A O 1
ATOM 2203 N N . SER A 1 268 ? 3.133 16.118 3.255 1.00 92.12 268 SER A N 1
ATOM 2204 C CA . SER A 1 268 ? 4.023 15.529 4.261 1.00 92.12 268 SER A CA 1
ATOM 2205 C C . SER A 1 268 ? 4.202 16.415 5.498 1.00 92.12 268 SER A C 1
ATOM 2207 O O . SER A 1 268 ? 4.734 15.950 6.500 1.00 92.12 268 SER A O 1
ATOM 2209 N N . LEU A 1 269 ? 3.754 17.678 5.454 1.00 95.06 269 LEU A N 1
ATOM 2210 C CA . LEU A 1 269 ? 3.970 18.650 6.532 1.00 95.06 269 LEU A CA 1
ATOM 2211 C C . LEU A 1 269 ? 3.274 18.285 7.856 1.00 95.06 269 LEU A C 1
ATOM 2213 O O . LEU A 1 269 ? 3.893 18.482 8.904 1.00 95.06 269 LEU A O 1
ATOM 2217 N N . PRO A 1 270 ? 2.017 17.791 7.876 1.00 97.25 270 PRO A N 1
ATOM 2218 C CA . PRO A 1 270 ? 1.358 17.485 9.138 1.00 97.25 270 PRO A CA 1
ATOM 2219 C C . PRO A 1 270 ? 2.012 16.299 9.844 1.00 97.25 270 PRO A C 1
ATOM 2221 O O . PRO A 1 270 ? 2.102 15.199 9.284 1.00 97.25 270 PRO A O 1
ATOM 2224 N N . SER A 1 271 ? 2.417 16.531 11.095 1.00 98.19 271 SER A N 1
ATOM 2225 C CA . SER A 1 271 ? 3.028 15.523 11.962 1.00 98.19 271 SER A CA 1
ATOM 2226 C C . SER A 1 271 ? 2.074 14.366 12.248 1.00 98.19 271 SER A C 1
ATOM 2228 O O . SER A 1 271 ? 0.852 14.516 12.176 1.00 98.19 271 SER A O 1
ATOM 2230 N N . ILE A 1 272 ? 2.621 13.213 12.641 1.00 98.62 272 ILE A N 1
ATOM 2231 C CA . ILE A 1 272 ? 1.796 12.054 12.999 1.00 98.62 272 ILE A CA 1
ATOM 2232 C C . ILE A 1 272 ? 0.812 12.372 14.135 1.00 98.62 272 ILE A C 1
ATOM 2234 O O . ILE A 1 272 ? -0.343 11.972 14.052 1.00 98.62 272 ILE A O 1
ATOM 2238 N N . ARG A 1 273 ? 1.209 13.167 15.142 1.00 98.62 273 ARG A N 1
ATOM 2239 C CA . ARG A 1 273 ? 0.303 13.587 16.227 1.00 98.62 273 ARG A CA 1
ATOM 2240 C C . ARG A 1 273 ? -0.855 14.441 15.721 1.00 98.62 273 ARG A C 1
ATOM 2242 O O . ARG A 1 273 ? -1.988 14.202 16.112 1.00 98.62 273 ARG A O 1
ATOM 2249 N N . PHE A 1 274 ? -0.594 15.374 14.806 1.00 98.50 274 PHE A N 1
ATOM 2250 C CA . PHE A 1 274 ? -1.661 16.163 14.194 1.00 98.50 274 PHE A CA 1
ATOM 2251 C C . PHE A 1 274 ? -2.614 15.282 13.370 1.00 98.50 274 PHE A C 1
ATOM 2253 O O . PHE A 1 274 ? -3.827 15.483 13.390 1.00 98.50 274 PHE A O 1
ATOM 2260 N N . ARG A 1 275 ? -2.090 14.288 12.640 1.00 98.50 275 ARG A N 1
ATOM 2261 C CA . ARG A 1 275 ? -2.940 13.330 11.916 1.00 98.50 275 ARG A CA 1
ATOM 2262 C C . ARG A 1 275 ? -3.772 12.493 12.894 1.00 98.50 275 ARG A C 1
ATOM 2264 O O . ARG A 1 275 ? -4.961 12.316 12.656 1.00 98.50 275 ARG A O 1
ATOM 2271 N N . VAL A 1 276 ? -3.196 12.082 14.027 1.00 98.88 276 VAL A N 1
ATOM 2272 C CA . VAL A 1 276 ? -3.920 11.431 15.132 1.00 98.88 276 VAL A CA 1
ATOM 2273 C C . VAL A 1 276 ? -5.010 12.337 15.708 1.00 98.88 276 VAL A C 1
ATOM 2275 O O . VAL A 1 276 ? -6.111 11.849 15.937 1.00 98.88 276 VAL A O 1
ATOM 2278 N N . ASP A 1 277 ? -4.776 13.643 15.873 1.00 98.62 277 ASP A N 1
ATOM 2279 C CA . ASP A 1 277 ? -5.830 14.579 16.298 1.00 98.62 277 ASP A CA 1
ATOM 2280 C C . ASP A 1 277 ? -7.029 14.536 15.349 1.00 98.62 277 ASP A C 1
ATOM 2282 O O . ASP A 1 277 ? -8.165 14.444 15.801 1.00 98.62 277 ASP A O 1
ATOM 2286 N N . ARG A 1 278 ? -6.785 14.521 14.034 1.00 98.31 278 ARG A N 1
ATOM 2287 C CA . ARG A 1 278 ? -7.849 14.399 13.026 1.00 98.31 278 ARG A CA 1
ATOM 2288 C C . ARG A 1 278 ? -8.558 13.053 13.075 1.00 98.31 278 ARG A C 1
ATOM 2290 O O . ARG A 1 278 ? -9.779 13.019 12.965 1.00 98.31 278 ARG A O 1
ATOM 2297 N N . VAL A 1 279 ? -7.817 11.963 13.288 1.00 98.75 279 VAL A N 1
ATOM 2298 C CA . VAL A 1 279 ? -8.416 10.640 13.513 1.00 98.75 279 VAL A CA 1
ATOM 2299 C C . VAL A 1 279 ? -9.362 10.686 14.710 1.00 98.75 279 VAL A C 1
ATOM 2301 O O . VAL A 1 279 ? -10.510 10.266 14.583 1.00 98.75 279 VAL A O 1
ATOM 2304 N N . MET A 1 280 ? -8.914 11.246 15.836 1.00 98.62 280 MET A N 1
ATOM 2305 C CA . MET A 1 280 ? -9.704 11.353 17.063 1.00 98.62 280 MET A CA 1
ATOM 2306 C C . MET A 1 280 ? -10.913 12.277 16.906 1.00 98.62 280 MET A C 1
ATOM 2308 O O . MET A 1 280 ? -11.993 11.923 17.371 1.00 98.62 280 MET A O 1
ATOM 2312 N N . ASP A 1 281 ? -10.778 13.407 16.207 1.00 97.94 281 ASP A N 1
ATOM 2313 C CA . ASP A 1 281 ? -11.886 14.339 15.946 1.00 97.94 281 ASP A CA 1
ATOM 2314 C C . ASP A 1 281 ? -13.045 13.669 15.194 1.00 97.94 281 ASP A C 1
ATOM 2316 O O . ASP A 1 281 ? -14.204 14.060 15.357 1.00 97.94 281 ASP A O 1
ATOM 2320 N N . TRP A 1 282 ? -12.739 12.681 14.350 1.00 98.12 282 TRP A N 1
ATOM 2321 C CA . TRP A 1 282 ? -13.725 11.982 13.533 1.00 98.12 282 TRP A CA 1
ATOM 2322 C C . TRP A 1 282 ? -14.226 10.702 14.183 1.00 98.12 282 TRP A C 1
ATOM 2324 O O . TRP A 1 282 ? -15.433 10.524 14.287 1.00 98.12 282 TRP A O 1
ATOM 2334 N N . ILE A 1 283 ? -13.342 9.818 14.650 1.00 98.06 283 ILE A N 1
ATOM 2335 C CA . ILE A 1 283 ? -13.748 8.499 15.158 1.00 98.06 283 ILE A CA 1
ATOM 2336 C C . ILE A 1 283 ? -14.543 8.585 16.471 1.00 98.06 283 ILE A C 1
ATOM 2338 O O . ILE A 1 283 ? -15.317 7.680 16.770 1.00 98.06 283 ILE A O 1
ATOM 2342 N N . THR A 1 284 ? -14.421 9.680 17.227 1.00 96.81 284 THR A N 1
ATOM 2343 C CA . THR A 1 284 ? -15.253 9.957 18.417 1.00 96.81 284 THR A CA 1
ATOM 2344 C C . THR A 1 284 ? -16.675 10.400 18.064 1.00 96.81 284 THR A C 1
ATOM 2346 O O . THR A 1 284 ? -17.547 10.439 18.927 1.00 96.81 284 THR A O 1
ATOM 2349 N N . LYS A 1 285 ? -16.975 10.710 16.793 1.00 94.94 285 LYS A N 1
ATOM 2350 C CA . LYS A 1 285 ? -18.352 11.002 16.380 1.00 94.94 285 LYS A CA 1
ATOM 2351 C C . LYS A 1 285 ? -19.197 9.725 16.413 1.00 94.94 285 LYS A C 1
ATOM 2353 O O . LYS A 1 285 ? -18.732 8.691 15.925 1.00 94.94 285 LYS A O 1
ATOM 2358 N N . PRO A 1 286 ? -20.437 9.764 16.938 1.00 90.25 286 PRO A N 1
ATOM 2359 C CA . PRO A 1 286 ? -21.279 8.569 17.048 1.00 90.25 286 PRO A CA 1
ATOM 2360 C C . PRO A 1 286 ? -21.522 7.847 15.717 1.00 90.25 286 PRO A C 1
ATOM 2362 O O . PRO A 1 286 ? -21.688 6.635 15.691 1.00 90.25 286 PRO A O 1
ATOM 2365 N N . ASP A 1 287 ? -21.518 8.586 14.609 1.00 90.19 287 ASP A N 1
ATOM 2366 C CA . ASP A 1 287 ? -21.861 8.106 13.274 1.00 90.19 287 ASP A CA 1
ATOM 2367 C C . ASP A 1 287 ? -20.653 7.697 12.411 1.00 90.19 287 ASP A C 1
ATOM 2369 O O . ASP A 1 287 ? -20.855 7.096 11.359 1.00 90.19 287 ASP A O 1
ATOM 2373 N N . VAL A 1 288 ? -19.415 7.985 12.833 1.00 97.25 288 VAL A N 1
ATOM 2374 C CA . VAL A 1 288 ? -18.185 7.571 12.132 1.00 97.25 288 VAL A CA 1
ATOM 2375 C C . VAL A 1 288 ? -17.658 6.277 12.739 1.00 97.25 288 VAL A C 1
ATOM 2377 O O . VAL A 1 288 ? -17.278 6.233 13.909 1.00 97.25 288 VAL A O 1
ATOM 2380 N N . ASN A 1 289 ? -17.607 5.215 11.940 1.00 97.81 289 ASN A N 1
ATOM 2381 C CA . ASN A 1 289 ? -17.210 3.877 12.385 1.00 97.81 289 ASN A CA 1
ATOM 2382 C C . ASN A 1 289 ? -15.910 3.371 11.742 1.00 97.81 289 ASN A C 1
ATOM 2384 O O . ASN A 1 289 ? -15.354 2.377 12.194 1.00 97.81 289 ASN A O 1
ATOM 2388 N N . LEU A 1 290 ? -15.379 4.065 10.736 1.00 98.81 290 LEU A N 1
ATOM 2389 C CA . LEU A 1 290 ? -14.092 3.729 10.132 1.00 98.81 290 LEU A CA 1
ATOM 2390 C C . LEU A 1 290 ? -13.257 4.990 9.946 1.00 98.81 290 LEU A C 1
ATOM 2392 O O . LEU A 1 290 ? -13.704 5.930 9.297 1.00 98.81 290 LEU A O 1
ATOM 2396 N N . VAL A 1 291 ? -12.024 5.001 10.442 1.00 98.88 291 VAL A N 1
ATOM 2397 C CA . VAL A 1 291 ? -11.038 6.009 10.046 1.00 98.88 291 VAL A CA 1
ATOM 2398 C C . VAL A 1 291 ? -9.764 5.326 9.576 1.00 98.88 291 VAL A C 1
ATOM 2400 O O . VAL A 1 291 ? -9.225 4.468 10.271 1.00 98.88 291 VAL A O 1
ATOM 2403 N N . VAL A 1 292 ? -9.273 5.712 8.399 1.00 98.81 292 VAL A N 1
ATOM 2404 C CA . VAL A 1 292 ? -7.998 5.221 7.861 1.00 98.81 292 VAL A CA 1
ATOM 2405 C C . VAL A 1 292 ? -6.996 6.371 7.758 1.00 98.81 292 VAL A C 1
ATOM 2407 O O . VAL A 1 292 ? -7.346 7.479 7.349 1.00 98.81 292 VAL A O 1
ATOM 2410 N N . MET A 1 293 ? -5.748 6.124 8.145 1.00 98.69 293 MET A N 1
ATOM 2411 C CA . MET A 1 293 ? -4.684 7.122 8.207 1.00 98.69 293 MET A CA 1
ATOM 2412 C C . MET A 1 293 ? -3.400 6.584 7.587 1.00 98.69 293 MET A C 1
ATOM 2414 O O . MET A 1 293 ? -2.946 5.497 7.928 1.00 98.69 293 MET A O 1
ATOM 2418 N N . TYR A 1 294 ? -2.783 7.387 6.729 1.00 98.75 294 TYR A N 1
ATOM 2419 C CA . TYR A 1 294 ? -1.451 7.149 6.183 1.00 98.75 294 TYR A CA 1
ATOM 2420 C C . TYR A 1 294 ? -0.409 8.064 6.843 1.00 98.75 294 TYR A C 1
ATOM 2422 O O . TYR A 1 294 ? -0.677 9.247 7.097 1.00 98.75 294 TYR A O 1
ATOM 2430 N N . TYR A 1 295 ? 0.801 7.545 7.067 1.00 98.69 295 TYR A N 1
ATOM 2431 C CA . TYR A 1 295 ? 1.995 8.310 7.427 1.00 98.69 295 TYR A CA 1
ATOM 2432 C C . TYR A 1 295 ? 3.216 7.825 6.636 1.00 98.69 295 TYR A C 1
ATOM 2434 O O . TYR A 1 295 ? 3.438 6.629 6.518 1.00 98.69 295 TYR A O 1
ATOM 2442 N N . ASN A 1 296 ? 4.014 8.755 6.110 1.00 97.69 296 ASN A N 1
ATOM 2443 C CA . ASN A 1 296 ? 5.065 8.490 5.113 1.00 97.69 296 ASN A CA 1
ATOM 2444 C C . ASN A 1 296 ? 6.425 8.043 5.684 1.00 97.69 296 ASN A C 1
ATOM 2446 O O . ASN A 1 296 ? 7.427 8.058 4.973 1.00 97.69 296 ASN A O 1
ATOM 2450 N N . GLU A 1 297 ? 6.492 7.746 6.978 1.00 98.31 297 GLU A N 1
ATOM 2451 C CA . GLU A 1 297 ? 7.697 7.234 7.634 1.00 98.31 297 GLU A CA 1
ATOM 2452 C C . GLU A 1 297 ? 7.437 5.809 8.130 1.00 98.31 297 GLU A C 1
ATOM 2454 O O . GLU A 1 297 ? 6.311 5.525 8.560 1.00 98.31 297 GLU A O 1
ATOM 2459 N N . PRO A 1 298 ? 8.470 4.946 8.165 1.00 98.19 298 PRO A N 1
ATOM 2460 C CA . PRO A 1 298 ? 9.897 5.235 7.939 1.00 98.19 298 PRO A CA 1
ATOM 2461 C C . PRO A 1 298 ? 10.385 5.220 6.471 1.00 98.19 298 PRO A C 1
ATOM 2463 O O . PRO A 1 298 ? 11.592 5.353 6.248 1.00 98.19 298 PRO A O 1
ATOM 2466 N N . ASP A 1 299 ? 9.508 5.038 5.475 1.00 97.62 299 ASP A N 1
ATOM 2467 C CA . ASP A 1 299 ? 9.880 4.970 4.048 1.00 97.62 299 ASP A CA 1
ATOM 2468 C C . ASP A 1 299 ? 10.749 6.151 3.600 1.00 97.62 299 ASP A C 1
ATOM 2470 O O . ASP A 1 299 ? 11.842 5.954 3.059 1.00 97.62 299 ASP A O 1
ATOM 2474 N N . HIS A 1 300 ? 10.312 7.379 3.899 1.00 95.62 300 HIS A N 1
ATOM 2475 C CA . HIS A 1 300 ? 11.023 8.593 3.502 1.00 95.62 300 HIS A CA 1
ATOM 2476 C C . HIS A 1 300 ? 12.472 8.618 4.016 1.00 95.62 300 HIS A C 1
ATOM 2478 O O . HIS A 1 300 ? 13.409 8.840 3.239 1.00 95.62 300 HIS A O 1
ATOM 2484 N N . SER A 1 301 ? 12.676 8.331 5.306 1.00 96.56 301 SER A N 1
ATOM 2485 C CA . SER A 1 301 ? 14.014 8.227 5.896 1.00 96.56 301 SER A CA 1
ATOM 2486 C C . SER A 1 301 ? 14.824 7.077 5.286 1.00 96.56 301 SER A C 1
ATOM 2488 O O . SER A 1 301 ? 16.012 7.251 4.989 1.00 96.56 301 SER A O 1
ATOM 2490 N N . GLY A 1 302 ? 14.175 5.937 5.029 1.00 96.06 302 GLY A N 1
ATOM 2491 C CA . GLY A 1 302 ? 14.772 4.746 4.426 1.00 96.06 302 GLY A CA 1
ATOM 2492 C C . GLY A 1 302 ? 15.268 4.953 2.992 1.00 96.06 302 GLY A C 1
ATOM 2493 O O . GLY A 1 302 ? 16.335 4.444 2.643 1.00 96.06 302 GLY A O 1
ATOM 2494 N N . HIS A 1 303 ? 14.569 5.735 2.163 1.00 93.00 303 HIS A N 1
ATOM 2495 C CA . HIS A 1 303 ? 15.075 6.117 0.834 1.00 93.00 303 HIS A CA 1
ATOM 2496 C C . HIS A 1 303 ? 16.272 7.056 0.918 1.00 93.00 303 HIS A C 1
ATOM 2498 O O . HIS A 1 303 ? 17.221 6.906 0.152 1.00 93.00 303 HIS A O 1
ATOM 2504 N N . GLY A 1 304 ? 16.248 8.016 1.845 1.00 90.25 304 GLY A N 1
ATOM 2505 C CA . GLY A 1 304 ? 17.328 8.993 1.987 1.00 90.25 304 GLY A CA 1
ATOM 2506 C C . GLY A 1 304 ? 18.647 8.384 2.474 1.00 90.25 304 GLY A C 1
ATOM 2507 O O . GLY A 1 304 ? 19.712 8.783 1.997 1.00 90.25 304 GLY A O 1
ATOM 2508 N N . HIS A 1 305 ? 18.571 7.419 3.399 1.00 93.06 305 HIS A N 1
ATOM 2509 C CA . HIS A 1 305 ? 19.718 6.991 4.216 1.00 93.06 305 HIS A CA 1
ATOM 2510 C C . HIS A 1 305 ? 19.941 5.466 4.253 1.00 93.06 305 HIS A C 1
ATOM 2512 O O . HIS A 1 305 ? 20.980 4.995 4.723 1.00 93.06 305 HIS A O 1
ATOM 2518 N N . GLY A 1 306 ? 19.013 4.682 3.700 1.00 93.88 306 GLY A N 1
ATOM 2519 C CA . GLY A 1 306 ? 19.019 3.220 3.753 1.00 93.88 306 GLY A CA 1
ATOM 2520 C C . GLY A 1 306 ? 18.270 2.659 4.972 1.00 93.88 306 GLY A C 1
ATOM 2521 O O . GLY A 1 306 ? 18.066 3.369 5.951 1.00 93.88 306 GLY A O 1
ATOM 2522 N N . PRO A 1 307 ? 17.864 1.375 4.932 1.00 95.62 307 PRO A N 1
ATOM 2523 C CA . PRO A 1 307 ? 16.960 0.786 5.930 1.00 95.62 307 PRO A CA 1
ATOM 2524 C C . PRO A 1 307 ? 17.573 0.622 7.329 1.00 95.62 307 PRO A C 1
ATOM 2526 O O . PRO A 1 307 ? 16.848 0.636 8.315 1.00 95.62 307 PRO A O 1
ATOM 2529 N N . ASP A 1 308 ? 18.900 0.492 7.430 1.00 95.44 308 ASP A N 1
ATOM 2530 C CA . ASP A 1 308 ? 19.594 0.261 8.708 1.00 95.44 308 ASP A CA 1
ATOM 2531 C C . ASP A 1 308 ? 20.386 1.511 9.142 1.00 95.44 308 ASP A C 1
ATOM 2533 O O . ASP A 1 308 ? 21.571 1.435 9.478 1.00 95.44 308 ASP A O 1
ATOM 2537 N N . SER A 1 309 ? 19.764 2.688 9.029 1.00 96.31 309 SER A N 1
ATOM 2538 C CA . SER A 1 309 ? 20.381 3.981 9.342 1.00 96.31 309 SER A CA 1
ATOM 2539 C C . SER A 1 309 ? 19.887 4.566 10.671 1.00 96.31 309 SER A C 1
ATOM 2541 O O . SER A 1 309 ? 18.862 4.159 11.226 1.00 96.31 309 SER A O 1
ATOM 2543 N N . LYS A 1 310 ? 20.606 5.575 11.181 1.00 97.75 310 LYS A N 1
ATOM 2544 C CA . LYS A 1 310 ? 20.173 6.326 12.368 1.00 97.75 310 LYS A CA 1
ATOM 2545 C C . LYS A 1 310 ? 18.856 7.065 12.105 1.00 97.75 310 LYS A C 1
ATOM 2547 O O . LYS A 1 310 ? 18.021 7.135 12.995 1.00 97.75 310 LYS A O 1
ATOM 2552 N N . GLU A 1 311 ? 18.671 7.592 10.903 1.00 98.12 311 GLU A N 1
ATOM 2553 C CA . GLU A 1 311 ? 17.476 8.329 10.491 1.00 98.12 311 GLU A CA 1
ATOM 2554 C C . GLU A 1 311 ? 16.244 7.425 10.482 1.00 98.12 311 GLU A C 1
ATOM 2556 O O . GLU A 1 311 ? 15.199 7.834 10.974 1.00 98.12 311 GLU A O 1
ATOM 2561 N N . VAL A 1 312 ? 16.379 6.169 10.036 1.00 98.44 312 VAL A N 1
ATOM 2562 C CA . VAL A 1 312 ? 15.305 5.176 10.191 1.00 98.44 312 VAL A CA 1
ATOM 2563 C C . VAL A 1 312 ? 15.031 4.909 11.670 1.00 98.44 312 VAL A C 1
ATOM 2565 O O . VAL A 1 312 ? 13.877 4.945 12.076 1.00 98.44 312 VAL A O 1
ATOM 2568 N N . LEU A 1 313 ? 16.057 4.713 12.508 1.00 98.69 313 LEU A N 1
ATOM 2569 C CA . LEU A 1 313 ? 15.855 4.539 13.956 1.00 98.69 313 LEU A CA 1
ATOM 2570 C C . LEU A 1 313 ? 15.129 5.730 14.605 1.00 98.69 313 LEU A C 1
ATOM 2572 O O . LEU A 1 313 ? 14.252 5.522 15.440 1.00 98.69 313 LEU A O 1
ATOM 2576 N N . ASP A 1 314 ? 15.473 6.960 14.224 1.00 98.62 314 ASP A N 1
ATOM 2577 C CA . ASP A 1 314 ? 14.809 8.166 14.722 1.00 98.62 314 ASP A CA 1
ATOM 2578 C C . ASP A 1 314 ? 13.354 8.247 14.212 1.00 98.62 314 ASP A C 1
ATOM 2580 O O . ASP A 1 314 ? 12.443 8.553 14.983 1.00 98.62 314 ASP A O 1
ATOM 2584 N N . ALA A 1 315 ? 13.104 7.903 12.943 1.00 98.69 315 ALA A N 1
ATOM 2585 C CA . ALA A 1 315 ? 11.759 7.832 12.371 1.00 98.69 315 ALA A CA 1
ATOM 2586 C C . ALA A 1 315 ? 10.886 6.771 13.063 1.00 98.69 315 ALA A C 1
ATOM 2588 O O . ALA A 1 315 ? 9.703 7.018 13.305 1.00 98.69 315 ALA A O 1
ATOM 2589 N N . LEU A 1 316 ? 11.465 5.627 13.448 1.00 98.75 316 LEU A N 1
ATOM 2590 C CA . LEU A 1 316 ? 10.784 4.579 14.215 1.00 98.75 316 LEU A CA 1
ATOM 2591 C C . LEU A 1 316 ? 10.313 5.079 15.589 1.00 98.75 316 LEU A C 1
ATOM 2593 O O . LEU A 1 316 ? 9.207 4.740 16.013 1.00 98.75 316 LEU A O 1
ATOM 2597 N N . GLU A 1 317 ? 11.097 5.924 16.262 1.00 98.44 317 GLU A N 1
ATOM 2598 C CA . GLU A 1 317 ? 10.666 6.562 17.513 1.00 98.44 317 GLU A CA 1
ATOM 2599 C C . GLU A 1 317 ? 9.555 7.591 17.285 1.00 98.44 317 GLU A C 1
ATOM 2601 O O . GLU A 1 317 ? 8.615 7.643 18.078 1.00 98.44 317 GLU A O 1
ATOM 2606 N N . VAL A 1 318 ? 9.608 8.358 16.188 1.00 98.69 318 VAL A N 1
ATOM 2607 C CA . VAL A 1 318 ? 8.541 9.306 15.816 1.00 98.69 318 VAL A CA 1
ATOM 2608 C C . VAL A 1 318 ? 7.219 8.581 15.577 1.00 98.69 318 VAL A C 1
ATOM 2610 O O . VAL A 1 318 ? 6.182 9.003 16.094 1.00 98.69 318 VAL A O 1
ATOM 2613 N N . VAL A 1 319 ? 7.224 7.481 14.820 1.00 98.75 319 VAL A N 1
ATOM 2614 C CA . VAL A 1 319 ? 5.984 6.731 14.582 1.00 98.75 319 VAL A CA 1
ATOM 2615 C C . VAL A 1 319 ? 5.508 6.009 15.840 1.00 98.75 319 VAL A C 1
ATOM 2617 O O . VAL A 1 319 ? 4.309 6.015 16.107 1.00 98.75 319 VAL A O 1
ATOM 2620 N N . ASN A 1 320 ? 6.413 5.473 16.671 1.00 98.81 320 ASN A N 1
ATOM 2621 C CA . ASN A 1 320 ? 6.037 4.919 17.974 1.00 98.81 320 ASN A CA 1
ATOM 2622 C C . ASN A 1 320 ? 5.384 5.981 18.873 1.00 98.81 320 ASN A C 1
ATOM 2624 O O . ASN A 1 320 ? 4.381 5.683 19.516 1.00 98.81 320 ASN A O 1
ATOM 2628 N N . ASP A 1 321 ? 5.908 7.210 18.902 1.00 98.75 321 ASP A N 1
ATOM 2629 C CA . ASP A 1 321 ? 5.320 8.326 19.650 1.00 98.75 321 ASP A CA 1
ATOM 2630 C C . ASP A 1 321 ? 3.909 8.678 19.154 1.00 98.75 321 ASP A C 1
ATOM 2632 O O . ASP A 1 321 ? 2.992 8.842 19.958 1.00 98.75 321 ASP A O 1
ATOM 2636 N N . GLY A 1 322 ? 3.697 8.718 17.836 1.00 98.81 322 GLY A N 1
ATOM 2637 C CA . GLY A 1 322 ? 2.369 8.937 17.261 1.00 98.81 322 GLY A CA 1
ATOM 2638 C C . GLY A 1 322 ? 1.364 7.845 17.631 1.00 98.81 322 GLY A C 1
ATOM 2639 O O . GLY A 1 322 ? 0.231 8.151 18.001 1.00 98.81 322 GLY A O 1
ATOM 2640 N N . ILE A 1 323 ? 1.778 6.575 17.597 1.00 98.88 323 ILE A N 1
ATOM 2641 C CA . ILE A 1 323 ? 0.922 5.457 18.015 1.00 98.88 323 ILE A CA 1
ATOM 2642 C C . ILE A 1 323 ? 0.685 5.476 19.531 1.00 98.88 323 ILE A C 1
ATOM 2644 O O . ILE A 1 323 ? -0.443 5.262 19.968 1.00 98.88 323 ILE A O 1
ATOM 2648 N N . ALA A 1 324 ? 1.698 5.790 20.344 1.00 98.88 324 ALA A N 1
ATOM 2649 C CA . ALA A 1 324 ? 1.535 5.970 21.788 1.00 98.88 324 ALA A CA 1
ATOM 2650 C C . ALA A 1 324 ? 0.497 7.058 22.091 1.00 98.88 324 ALA A C 1
ATOM 2652 O O . ALA A 1 324 ? -0.379 6.862 22.932 1.00 98.88 324 ALA A O 1
ATOM 2653 N N . TYR A 1 325 ? 0.572 8.174 21.363 1.00 98.88 325 TYR A N 1
ATOM 2654 C CA . TYR A 1 325 ? -0.367 9.278 21.477 1.00 98.88 325 TYR A CA 1
ATOM 2655 C C . TYR A 1 325 ? -1.790 8.871 21.073 1.00 98.88 325 TYR A C 1
ATOM 2657 O O . TYR A 1 325 ? -2.729 9.179 21.800 1.00 98.88 325 TYR A O 1
ATOM 2665 N N . LEU A 1 326 ? -1.963 8.115 19.983 1.00 98.88 326 LEU A N 1
ATOM 2666 C CA . LEU A 1 326 ? -3.269 7.564 19.596 1.00 98.88 326 LEU A CA 1
ATOM 2667 C C . LEU A 1 326 ? -3.866 6.692 20.708 1.00 98.88 326 LEU A C 1
ATOM 2669 O O . LEU A 1 326 ? -5.005 6.909 21.114 1.00 98.88 326 LEU A O 1
ATOM 2673 N N . LEU A 1 327 ? -3.088 5.740 21.235 1.00 98.81 327 LEU A N 1
ATOM 2674 C CA . LEU A 1 327 ? -3.539 4.853 22.312 1.00 98.81 327 LEU A CA 1
ATOM 2675 C C . LEU A 1 327 ? -3.916 5.640 23.572 1.00 98.81 327 LEU A C 1
ATOM 2677 O O . LEU A 1 327 ? -4.942 5.356 24.181 1.00 98.81 327 LEU A O 1
ATOM 2681 N N . GLN A 1 328 ? -3.116 6.645 23.938 1.00 98.62 328 GLN A N 1
ATOM 2682 C CA . GLN A 1 328 ? -3.406 7.526 25.068 1.00 98.62 328 GLN A CA 1
ATOM 2683 C C . GLN A 1 328 ? -4.717 8.293 24.866 1.00 98.62 328 GLN A C 1
ATOM 2685 O O . GLN A 1 328 ? -5.522 8.380 25.786 1.00 98.62 328 GLN A O 1
ATOM 2690 N N . ARG A 1 329 ? -4.941 8.848 23.672 1.00 98.50 329 ARG A N 1
ATOM 2691 C CA . ARG A 1 329 ? -6.142 9.633 23.359 1.00 98.50 329 ARG A CA 1
ATOM 2692 C C . ARG A 1 329 ? -7.412 8.794 23.369 1.00 98.50 329 ARG A C 1
ATOM 2694 O O . ARG A 1 329 ? -8.449 9.301 23.777 1.00 98.50 329 ARG A O 1
ATOM 2701 N N . ILE A 1 330 ? -7.323 7.534 22.950 1.00 98.38 330 ILE A N 1
ATOM 2702 C CA . ILE A 1 330 ? -8.425 6.574 23.047 1.00 98.38 330 ILE A CA 1
ATOM 2703 C C . ILE A 1 330 ? -8.705 6.232 24.513 1.00 98.38 330 ILE A C 1
ATOM 2705 O O . ILE A 1 330 ? -9.849 6.299 24.938 1.00 98.38 330 ILE A O 1
ATOM 2709 N N . GLU A 1 331 ? -7.666 5.925 25.295 1.00 96.94 331 GLU A N 1
ATOM 2710 C CA . GLU A 1 331 ? -7.786 5.576 26.720 1.00 96.94 331 GLU A CA 1
ATOM 2711 C C . GLU A 1 331 ? -8.352 6.726 27.578 1.00 96.94 331 GLU A C 1
ATOM 2713 O O . GLU A 1 331 ? -8.958 6.479 28.614 1.00 96.94 331 GLU A O 1
ATOM 2718 N N . GLN A 1 332 ? -8.168 7.977 27.146 1.00 96.94 332 GLN A N 1
ATOM 2719 C CA . GLN A 1 332 ? -8.644 9.186 27.831 1.00 96.94 332 GLN A CA 1
ATOM 2720 C C . GLN A 1 332 ? -9.993 9.718 27.319 1.00 96.94 332 GLN A C 1
ATOM 2722 O O . GLN A 1 332 ? -10.439 10.760 27.797 1.00 96.94 332 GLN A O 1
ATOM 2727 N N . SER A 1 333 ? -10.603 9.086 26.315 1.00 95.81 333 SER A N 1
ATOM 2728 C CA . SER A 1 333 ? -11.860 9.557 25.727 1.00 95.81 333 SER A CA 1
ATOM 2729 C C . SER A 1 333 ? -13.052 8.843 26.356 1.00 95.81 333 SER A C 1
ATOM 2731 O O . SER A 1 333 ? -13.116 7.617 26.356 1.00 95.81 333 SER A O 1
ATOM 2733 N N . ASP A 1 334 ? -14.021 9.632 26.818 1.00 94.69 334 ASP A N 1
ATOM 2734 C CA . ASP A 1 334 ? -15.323 9.152 27.296 1.00 94.69 334 ASP A CA 1
ATOM 2735 C C . ASP A 1 334 ? -16.352 9.015 26.148 1.00 94.69 334 ASP A C 1
ATOM 2737 O O . ASP A 1 334 ? -17.525 8.744 26.391 1.00 94.69 334 ASP A O 1
ATOM 2741 N N . ASP A 1 335 ? -15.937 9.218 24.887 1.00 93.38 335 ASP A N 1
ATOM 2742 C CA . ASP A 1 335 ? -16.817 9.175 23.705 1.00 93.38 335 ASP A CA 1
ATOM 2743 C C . ASP A 1 335 ? -17.028 7.748 23.161 1.00 93.38 335 ASP A C 1
ATOM 2745 O O . ASP A 1 335 ? -17.738 7.547 22.171 1.00 93.38 335 ASP A O 1
ATOM 2749 N N . PHE A 1 336 ? -16.379 6.753 23.770 1.00 92.19 336 PHE A N 1
ATOM 2750 C CA . PHE A 1 336 ? -16.444 5.355 23.363 1.00 92.19 336 PHE A CA 1
ATOM 2751 C C . PHE A 1 336 ? -17.178 4.518 24.410 1.00 92.19 336 PHE A C 1
ATOM 2753 O O . PHE A 1 336 ? -16.700 4.370 25.531 1.00 92.19 336 PHE A O 1
ATOM 2760 N N . ASP A 1 337 ? -18.286 3.892 24.013 1.00 87.19 337 ASP A N 1
ATOM 2761 C CA . ASP A 1 337 ? -18.910 2.834 24.819 1.00 87.19 337 ASP A CA 1
ATOM 2762 C C . ASP A 1 337 ? -17.984 1.606 24.916 1.00 87.19 337 ASP A C 1
ATOM 2764 O O . ASP A 1 337 ? -17.808 1.013 25.979 1.00 87.19 337 ASP A O 1
ATOM 2768 N N . GLU A 1 338 ? -17.341 1.265 23.794 1.00 90.56 338 GLU A N 1
ATOM 2769 C CA . GLU A 1 338 ? -16.257 0.290 23.698 1.00 90.56 338 GLU A CA 1
ATOM 2770 C C . GLU A 1 338 ? -15.096 0.885 22.889 1.00 90.56 338 GLU A C 1
ATOM 2772 O O . GLU A 1 338 ? -15.334 1.588 21.897 1.00 90.56 338 GLU A O 1
ATOM 2777 N N . PRO A 1 339 ? -13.833 0.608 23.266 1.00 94.38 339 PRO A N 1
ATOM 2778 C CA . PRO A 1 339 ? -12.683 1.126 22.536 1.00 94.38 339 PRO A CA 1
ATOM 2779 C C . PRO A 1 339 ? -12.676 0.616 21.083 1.00 94.38 339 PRO A C 1
ATOM 2781 O O . PRO A 1 339 ? -13.048 -0.531 20.834 1.00 94.38 339 PRO A O 1
ATOM 2784 N N . PRO A 1 340 ? -12.209 1.419 20.110 1.00 97.50 340 PRO A N 1
ATOM 2785 C CA . PRO A 1 340 ? -12.135 0.996 18.718 1.00 97.50 340 PRO A CA 1
ATOM 2786 C C . PRO A 1 340 ? -11.152 -0.168 18.523 1.00 97.50 340 PRO A C 1
ATOM 2788 O O . PRO A 1 340 ? -10.146 -0.294 19.225 1.00 97.50 340 PRO A O 1
ATOM 2791 N N . ASN A 1 341 ? -11.398 -0.973 17.493 1.00 98.50 341 ASN A N 1
ATOM 2792 C CA . ASN A 1 341 ? -10.408 -1.882 16.932 1.00 98.50 341 ASN A CA 1
ATOM 2793 C C . ASN A 1 341 ? -9.317 -1.068 16.227 1.00 98.50 341 ASN A C 1
ATOM 2795 O O . ASN A 1 341 ? -9.604 -0.218 15.385 1.00 98.50 341 ASN A O 1
ATOM 2799 N N . ILE A 1 342 ? -8.056 -1.325 16.559 1.00 98.69 342 ILE A N 1
ATOM 2800 C CA . ILE A 1 342 ? -6.896 -0.616 16.018 1.00 98.69 342 ILE A CA 1
ATOM 2801 C C . ILE A 1 342 ? -6.065 -1.602 15.216 1.00 98.69 342 ILE A C 1
ATOM 2803 O O . ILE A 1 342 ? -5.673 -2.651 15.728 1.00 98.69 342 ILE A O 1
ATOM 2807 N N . ILE A 1 343 ? -5.750 -1.231 13.981 1.00 98.75 343 ILE A N 1
ATOM 2808 C CA . ILE A 1 343 ? -4.840 -1.960 13.104 1.00 98.75 343 ILE A CA 1
ATOM 2809 C C . ILE A 1 343 ? -3.723 -1.006 12.701 1.00 98.75 343 ILE A C 1
ATOM 2811 O O . ILE A 1 343 ? -3.988 0.071 12.172 1.00 98.75 343 ILE A O 1
ATOM 2815 N N . VAL A 1 344 ? -2.475 -1.403 12.930 1.00 98.69 344 VAL A N 1
ATOM 2816 C CA . VAL A 1 344 ? -1.288 -0.675 12.476 1.00 98.69 344 VAL A CA 1
ATOM 2817 C C . VAL A 1 344 ? -0.500 -1.586 11.551 1.00 98.69 344 VAL A C 1
ATOM 2819 O O . VAL A 1 344 ? -0.138 -2.698 11.928 1.00 98.69 344 VAL A O 1
ATOM 2822 N N . THR A 1 345 ? -0.251 -1.139 10.330 1.00 98.12 345 THR A N 1
ATOM 2823 C CA . THR A 1 345 ? 0.429 -1.932 9.306 1.00 98.12 345 THR A CA 1
ATOM 2824 C C . THR A 1 345 ? 1.294 -1.046 8.418 1.00 98.12 345 THR A C 1
ATOM 2826 O O . THR A 1 345 ? 1.486 0.137 8.703 1.00 98.12 345 THR A O 1
ATOM 2829 N N . SER A 1 346 ? 1.833 -1.629 7.359 1.00 97.62 346 SER A N 1
ATOM 2830 C CA . SER A 1 346 ? 2.531 -0.941 6.289 1.00 97.62 346 SER A CA 1
ATOM 2831 C C . SER A 1 346 ? 2.178 -1.571 4.950 1.00 97.62 346 SER A C 1
ATOM 2833 O O . SER A 1 346 ? 1.544 -2.627 4.846 1.00 97.62 346 SER A O 1
ATOM 2835 N N . ASP A 1 347 ? 2.578 -0.885 3.903 1.00 97.00 347 ASP A N 1
ATOM 2836 C CA . ASP A 1 347 ? 2.415 -1.297 2.527 1.00 97.00 347 ASP A CA 1
ATOM 2837 C C . ASP A 1 347 ? 3.500 -2.264 2.064 1.00 97.00 347 ASP A C 1
ATOM 2839 O O . ASP A 1 347 ? 3.185 -3.270 1.440 1.00 97.00 347 ASP A O 1
ATOM 2843 N N . HIS A 1 348 ? 4.760 -1.993 2.386 1.00 97.12 348 HIS A N 1
ATOM 2844 C CA . HIS A 1 348 ? 5.905 -2.829 2.048 1.00 97.12 348 HIS A CA 1
ATOM 2845 C C . HIS A 1 348 ? 7.029 -2.693 3.077 1.00 97.12 348 HIS A C 1
ATOM 2847 O O . HIS A 1 348 ? 6.975 -1.895 4.013 1.00 97.12 348 HIS A O 1
ATOM 2853 N N . GLY A 1 349 ? 8.069 -3.503 2.898 1.00 95.94 349 GLY A N 1
ATOM 2854 C CA . GLY A 1 349 ? 9.345 -3.333 3.577 1.00 95.94 349 GLY A CA 1
ATOM 2855 C C . GLY A 1 349 ? 10.314 -2.425 2.810 1.00 95.94 349 GLY A C 1
ATOM 2856 O O . GLY A 1 349 ? 9.913 -1.519 2.080 1.00 95.94 349 GLY A O 1
ATOM 2857 N N . MET A 1 350 ? 11.612 -2.657 2.998 1.00 95.75 350 MET A N 1
ATOM 2858 C CA . MET A 1 350 ? 12.693 -1.844 2.449 1.00 95.75 350 MET A CA 1
ATOM 2859 C C . MET A 1 350 ? 14.009 -2.636 2.416 1.00 95.75 350 MET A C 1
ATOM 2861 O O . MET A 1 350 ? 14.401 -3.244 3.410 1.00 95.75 350 MET A O 1
ATOM 2865 N N . THR A 1 351 ? 14.755 -2.569 1.313 1.00 95.94 351 THR A N 1
ATOM 2866 C CA . THR A 1 351 ? 16.101 -3.157 1.202 1.00 95.94 351 THR A CA 1
ATOM 2867 C C . THR A 1 351 ? 17.183 -2.111 0.941 1.00 95.94 351 THR A C 1
ATOM 2869 O O . THR A 1 351 ? 16.917 -0.988 0.496 1.00 95.94 351 THR A O 1
ATOM 2872 N N . ARG A 1 352 ? 18.437 -2.471 1.214 1.00 94.75 352 ARG A N 1
ATOM 2873 C CA . ARG A 1 352 ? 19.607 -1.642 0.918 1.00 94.75 352 ARG A CA 1
ATOM 2874 C C . ARG A 1 352 ? 19.986 -1.793 -0.551 1.00 94.75 352 ARG A C 1
ATOM 2876 O O . ARG A 1 352 ? 20.090 -2.899 -1.066 1.00 94.75 352 ARG A O 1
ATOM 2883 N N . VAL A 1 353 ? 20.278 -0.673 -1.202 1.00 93.00 353 VAL A N 1
ATOM 2884 C CA . VAL A 1 353 ? 20.747 -0.642 -2.594 1.00 93.00 353 VAL A CA 1
ATOM 2885 C C . VAL A 1 353 ? 22.068 0.110 -2.698 1.00 93.00 353 VAL A C 1
ATOM 2887 O O . VAL A 1 353 ? 22.522 0.735 -1.736 1.00 93.00 353 VAL A O 1
ATOM 2890 N N . SER A 1 354 ? 22.718 0.017 -3.855 1.00 89.31 354 SER A N 1
ATOM 2891 C CA . SER A 1 354 ? 23.976 0.705 -4.140 1.00 89.31 354 SER A CA 1
ATOM 2892 C C . SER A 1 354 ? 24.005 1.152 -5.593 1.00 89.31 354 SER A C 1
ATOM 2894 O O . SER A 1 354 ? 23.689 0.370 -6.484 1.00 89.31 354 SER A O 1
ATOM 2896 N N . ASN A 1 355 ? 24.486 2.368 -5.846 1.00 88.69 355 ASN A N 1
ATOM 2897 C CA . ASN A 1 355 ? 24.763 2.873 -7.195 1.00 88.69 355 ASN A CA 1
ATOM 2898 C C . ASN A 1 355 ? 25.848 2.081 -7.959 1.00 88.69 355 ASN A C 1
ATOM 2900 O O . ASN A 1 355 ? 26.101 2.359 -9.125 1.00 88.69 355 ASN A O 1
ATOM 2904 N N . LYS A 1 356 ? 26.492 1.095 -7.319 1.00 90.88 356 LYS A N 1
ATOM 2905 C CA . LYS A 1 356 ? 27.412 0.139 -7.955 1.00 90.88 356 LYS A CA 1
ATOM 2906 C C . LYS A 1 356 ? 26.713 -1.135 -8.439 1.00 90.88 356 LYS A C 1
ATOM 2908 O O . LYS A 1 356 ? 27.314 -1.910 -9.174 1.00 90.88 356 LYS A O 1
ATOM 2913 N N . LYS A 1 357 ? 25.470 -1.374 -8.012 1.00 95.06 357 LYS A N 1
ATOM 2914 C CA . LYS A 1 357 ? 24.645 -2.523 -8.404 1.00 95.06 357 LYS A CA 1
ATOM 2915 C C . LYS A 1 357 ? 23.564 -2.059 -9.376 1.00 95.06 357 LYS A C 1
ATOM 2917 O O . LYS A 1 357 ? 22.416 -1.857 -8.986 1.00 95.06 357 LYS A O 1
ATOM 2922 N N . ILE A 1 358 ? 23.949 -1.852 -10.633 1.00 95.69 358 ILE A N 1
ATOM 2923 C CA . ILE A 1 358 ? 23.075 -1.295 -11.671 1.00 95.69 358 ILE A CA 1
ATOM 2924 C C . ILE A 1 358 ? 22.806 -2.306 -12.785 1.00 95.69 358 ILE A C 1
ATOM 2926 O O . ILE A 1 358 ? 23.731 -2.888 -13.344 1.00 95.69 358 ILE A O 1
ATOM 2930 N N . VAL A 1 359 ? 21.533 -2.461 -13.139 1.00 97.19 359 VAL A N 1
ATOM 2931 C CA . VAL A 1 359 ? 21.075 -3.098 -14.376 1.00 97.19 359 VAL A CA 1
ATOM 2932 C C . VAL A 1 359 ? 20.981 -2.001 -15.436 1.00 97.19 359 VAL A C 1
ATOM 2934 O O . VAL A 1 359 ? 20.045 -1.198 -15.440 1.00 97.19 359 VAL A O 1
ATOM 2937 N N . ASN A 1 360 ? 21.994 -1.914 -16.298 1.00 96.00 360 ASN A N 1
ATOM 2938 C CA . ASN A 1 360 ? 22.144 -0.812 -17.247 1.00 96.00 360 ASN A CA 1
ATOM 2939 C C . ASN A 1 360 ? 21.395 -1.083 -18.559 1.00 96.00 360 ASN A C 1
ATOM 2941 O O . ASN A 1 360 ? 21.955 -1.580 -19.532 1.00 96.00 360 ASN A O 1
ATOM 2945 N N . VAL A 1 361 ? 20.114 -0.717 -18.606 1.00 96.69 361 VAL A N 1
ATOM 2946 C CA . VAL A 1 361 ? 19.261 -0.924 -19.791 1.00 96.69 361 VAL A CA 1
ATOM 2947 C C . VAL A 1 361 ? 19.777 -0.144 -21.006 1.00 96.69 361 VAL A C 1
ATOM 2949 O O . VAL A 1 361 ? 19.599 -0.595 -22.137 1.00 96.69 361 VAL A O 1
ATOM 2952 N N . SER A 1 362 ? 20.488 0.968 -20.780 1.00 93.62 362 SER A N 1
ATOM 2953 C CA . SER A 1 362 ? 21.055 1.798 -21.856 1.00 93.62 362 SER A CA 1
ATOM 2954 C C . SER A 1 362 ? 22.120 1.071 -22.693 1.00 93.62 362 SER A C 1
ATOM 2956 O O . SER A 1 362 ? 22.434 1.518 -23.792 1.00 93.62 362 SER A O 1
ATOM 2958 N N . GLU A 1 363 ? 22.683 -0.042 -22.203 1.00 95.31 363 GLU A N 1
ATOM 2959 C CA . GLU A 1 363 ? 23.645 -0.864 -22.959 1.00 95.31 363 GLU A CA 1
ATOM 2960 C C . GLU A 1 363 ? 22.986 -1.696 -24.064 1.00 95.31 363 GLU A C 1
ATOM 2962 O O . GLU A 1 363 ? 23.656 -2.101 -25.015 1.00 95.31 363 GLU A O 1
ATOM 2967 N N . VAL A 1 364 ? 21.683 -1.964 -23.948 1.00 96.56 364 VAL A N 1
ATOM 2968 C CA . VAL A 1 364 ? 20.954 -2.846 -24.871 1.00 96.56 364 VAL A CA 1
ATOM 2969 C C . VAL A 1 364 ? 19.800 -2.151 -25.589 1.00 96.56 364 VAL A C 1
ATOM 2971 O O . VAL A 1 364 ? 19.402 -2.618 -26.658 1.00 96.56 364 VAL A O 1
ATOM 2974 N N . LEU A 1 365 ? 19.270 -1.055 -25.035 1.00 95.06 365 LEU A N 1
ATOM 2975 C CA . LEU A 1 365 ? 18.189 -0.259 -25.617 1.00 95.06 365 LEU A CA 1
ATOM 2976 C C . LEU A 1 365 ? 18.410 1.243 -25.407 1.00 95.06 365 LEU A C 1
ATOM 2978 O O . LEU A 1 365 ? 18.685 1.694 -24.298 1.00 95.06 365 LEU A O 1
ATOM 2982 N N . SER A 1 366 ? 18.196 2.023 -26.464 1.00 92.38 366 SER A N 1
ATOM 2983 C CA . SER A 1 366 ? 18.150 3.487 -26.413 1.00 92.38 366 SER A CA 1
ATOM 2984 C C . SER A 1 366 ? 16.750 3.997 -26.021 1.00 92.38 366 SER A C 1
ATOM 2986 O O . SER A 1 366 ? 15.750 3.382 -26.410 1.00 92.38 366 SER A O 1
ATOM 2988 N N . PRO A 1 367 ? 16.633 5.147 -25.319 1.00 91.00 367 PRO A N 1
ATOM 2989 C CA . PRO A 1 367 ? 15.351 5.798 -25.025 1.00 91.00 367 PRO A CA 1
ATOM 2990 C C . PRO A 1 367 ? 14.427 6.036 -26.235 1.00 91.00 367 PRO A C 1
ATOM 2992 O O . PRO A 1 367 ? 13.214 6.092 -26.069 1.00 91.00 367 PRO A O 1
ATOM 2995 N N . ASP A 1 368 ? 14.957 6.143 -27.456 1.00 91.88 368 ASP A N 1
ATOM 2996 C CA . ASP A 1 368 ? 14.139 6.393 -28.656 1.00 91.88 368 ASP A CA 1
ATOM 2997 C C . ASP A 1 368 ? 13.478 5.135 -29.251 1.00 91.88 368 ASP A C 1
ATOM 2999 O O . ASP A 1 368 ? 12.582 5.245 -30.100 1.00 91.88 368 ASP A O 1
ATOM 3003 N N . GLU A 1 369 ? 13.908 3.943 -28.822 1.00 93.50 369 GLU A N 1
ATOM 3004 C CA . GLU A 1 369 ? 13.505 2.657 -29.409 1.00 93.50 369 GLU A CA 1
ATOM 3005 C C . GLU A 1 369 ? 12.189 2.102 -28.830 1.00 93.50 369 GLU A C 1
ATOM 3007 O O . GLU A 1 369 ? 11.558 1.244 -29.456 1.00 93.50 369 GLU A O 1
ATOM 3012 N N . TYR A 1 370 ? 11.739 2.617 -27.682 1.00 95.62 370 TYR A N 1
ATOM 3013 C CA . TYR A 1 370 ? 10.526 2.206 -26.966 1.00 95.62 370 TYR A CA 1
ATOM 3014 C C . TYR A 1 370 ? 9.785 3.430 -26.395 1.00 95.62 370 TYR A C 1
ATOM 3016 O O . TYR A 1 370 ? 10.248 4.562 -26.533 1.00 95.62 370 TYR A O 1
ATOM 3024 N N . ILE A 1 371 ? 8.605 3.250 -25.793 1.00 95.69 371 ILE A N 1
ATOM 3025 C CA . ILE A 1 371 ? 7.916 4.357 -25.109 1.00 95.69 371 ILE A CA 1
ATOM 3026 C C . ILE A 1 371 ? 8.637 4.617 -23.779 1.00 95.69 371 ILE A C 1
ATOM 3028 O O . ILE A 1 371 ? 8.375 3.962 -22.774 1.00 95.69 371 ILE A O 1
ATOM 3032 N N . PHE A 1 372 ? 9.601 5.534 -23.795 1.00 94.19 372 PHE A N 1
ATOM 3033 C CA . PHE A 1 372 ? 10.475 5.814 -22.659 1.00 94.19 372 PHE A CA 1
ATOM 3034 C C . PHE A 1 372 ? 9.790 6.627 -21.551 1.00 94.19 372 PHE A C 1
ATOM 3036 O O . PHE A 1 372 ? 9.025 7.552 -21.818 1.00 94.19 372 PHE A O 1
ATOM 3043 N N . GLY A 1 373 ? 10.123 6.318 -20.293 1.00 90.44 373 GLY A N 1
ATOM 3044 C CA . GLY A 1 373 ? 9.779 7.145 -19.129 1.00 90.44 373 GLY A CA 1
ATOM 3045 C C . GLY A 1 373 ? 8.314 7.097 -18.680 1.00 90.44 373 GLY A C 1
ATOM 3046 O O . GLY A 1 373 ? 7.925 7.891 -17.824 1.00 90.44 373 GLY A O 1
ATOM 3047 N N . VAL A 1 374 ? 7.509 6.187 -19.235 1.00 92.50 374 VAL A N 1
ATOM 3048 C CA . VAL A 1 374 ? 6.073 6.056 -18.917 1.00 92.50 374 VAL A CA 1
ATOM 3049 C C . VAL A 1 374 ? 5.753 4.930 -17.935 1.00 92.50 374 VAL A C 1
ATOM 3051 O O . VAL A 1 374 ? 4.631 4.860 -17.445 1.00 92.50 374 VAL A O 1
ATOM 3054 N N . ASP A 1 375 ? 6.707 4.045 -17.656 1.00 92.94 375 ASP A N 1
ATOM 3055 C CA . ASP A 1 375 ? 6.499 2.851 -16.841 1.00 92.94 375 ASP A CA 1
ATOM 3056 C C . ASP A 1 375 ? 7.815 2.466 -16.171 1.00 92.94 375 ASP A C 1
ATOM 3058 O O . ASP A 1 375 ? 8.816 2.261 -16.854 1.00 92.94 375 ASP A O 1
ATOM 3062 N N . GLY A 1 376 ? 7.835 2.430 -14.841 1.00 90.12 376 GLY A N 1
ATOM 3063 C CA . GLY A 1 376 ? 8.994 1.949 -14.101 1.00 90.12 376 GLY A CA 1
ATOM 3064 C C . GLY A 1 376 ? 9.298 2.667 -12.791 1.00 90.12 376 GLY A C 1
ATOM 3065 O O . GLY A 1 376 ? 8.723 3.692 -12.418 1.00 90.12 376 GLY A O 1
ATOM 3066 N N . SER A 1 377 ? 10.249 2.068 -12.088 1.00 91.81 377 SER A N 1
ATOM 3067 C CA . SER A 1 377 ? 10.855 2.484 -10.834 1.00 91.81 377 SER A CA 1
ATOM 3068 C C . SER A 1 377 ? 12.310 1.987 -10.820 1.00 91.81 377 SER A C 1
ATOM 3070 O O . SER A 1 377 ? 12.697 1.191 -11.678 1.00 91.81 377 SER A O 1
ATOM 3072 N N . PRO A 1 378 ? 13.131 2.381 -9.839 1.00 92.38 378 PRO A N 1
ATOM 3073 C CA . PRO A 1 378 ? 14.448 1.774 -9.676 1.00 92.38 378 PRO A CA 1
ATOM 3074 C C . PRO A 1 378 ? 14.431 0.237 -9.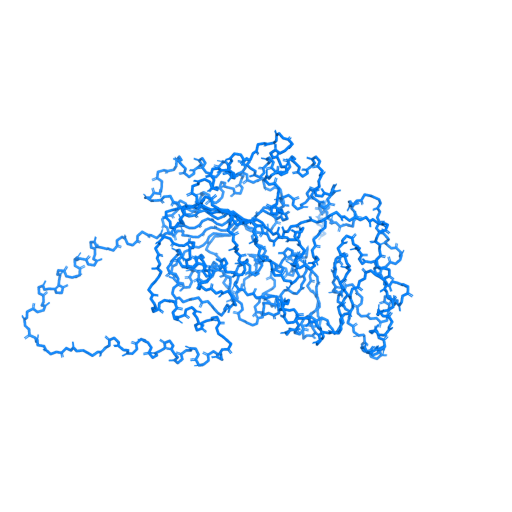538 1.00 92.38 378 PRO A C 1
ATOM 3076 O O . PRO A 1 378 ? 15.414 -0.407 -9.884 1.00 92.38 378 PRO A O 1
ATOM 3079 N N . ALA A 1 379 ? 13.338 -0.360 -9.049 1.00 93.62 379 ALA A N 1
ATOM 3080 C CA . ALA A 1 379 ? 13.230 -1.797 -8.786 1.00 93.62 379 ALA A CA 1
ATOM 3081 C C . ALA A 1 379 ? 12.412 -2.568 -9.840 1.00 93.62 379 ALA A C 1
ATOM 3083 O O . ALA A 1 379 ? 12.245 -3.773 -9.703 1.00 93.62 379 ALA A O 1
ATOM 3084 N N . THR A 1 380 ? 11.889 -1.905 -10.878 1.00 94.94 380 THR A N 1
ATOM 3085 C CA . THR A 1 380 ? 11.006 -2.516 -11.892 1.00 94.94 380 THR A CA 1
ATOM 3086 C C . THR A 1 380 ? 10.980 -1.672 -13.166 1.00 94.94 380 THR A C 1
ATOM 3088 O O . THR A 1 380 ? 10.822 -0.458 -13.073 1.00 94.94 380 THR A O 1
ATOM 3091 N N . LEU A 1 381 ? 11.001 -2.265 -14.358 1.00 97.56 381 LEU A N 1
ATOM 3092 C CA . LEU A 1 381 ? 10.787 -1.521 -15.610 1.00 97.56 381 LEU A CA 1
ATOM 3093 C C . LEU A 1 381 ? 9.796 -2.237 -16.524 1.00 97.56 381 LEU A C 1
ATOM 3095 O O . LEU A 1 381 ? 10.050 -3.369 -16.927 1.00 97.56 381 LEU A O 1
ATOM 3099 N N . GLY A 1 382 ? 8.714 -1.557 -16.905 1.00 97.94 382 GLY A N 1
ATOM 3100 C CA . GLY A 1 382 ? 7.862 -1.973 -18.016 1.00 97.94 382 GLY A CA 1
ATOM 3101 C C . GLY A 1 382 ? 8.362 -1.401 -19.344 1.00 97.94 382 GLY A C 1
ATOM 3102 O O . GLY A 1 382 ? 8.606 -0.201 -19.464 1.00 97.94 382 GLY A O 1
ATOM 3103 N N . VAL A 1 383 ? 8.514 -2.249 -20.363 1.00 98.31 383 VAL A N 1
ATOM 3104 C CA . VAL A 1 383 ? 8.997 -1.847 -21.693 1.00 98.31 383 VAL A CA 1
ATOM 3105 C C . VAL A 1 383 ? 7.884 -1.983 -22.726 1.00 98.31 383 VAL A C 1
ATOM 3107 O O . VAL A 1 383 ? 7.405 -3.077 -23.029 1.00 98.31 383 VAL A O 1
ATOM 3110 N N . TRP A 1 384 ? 7.496 -0.841 -23.292 1.00 97.69 384 TRP A N 1
ATOM 3111 C CA . TRP A 1 384 ? 6.412 -0.721 -24.263 1.00 97.69 384 TRP A CA 1
ATOM 3112 C C . TRP A 1 384 ? 6.955 -0.484 -25.674 1.00 97.69 384 TRP A C 1
ATOM 3114 O O . TRP A 1 384 ? 7.666 0.503 -25.882 1.00 97.69 384 TRP A O 1
ATOM 3124 N N . PRO A 1 385 ? 6.613 -1.319 -26.670 1.00 96.56 385 PRO A N 1
ATOM 3125 C CA . PRO A 1 385 ? 7.057 -1.099 -28.039 1.00 96.56 385 PRO A CA 1
ATOM 3126 C C . PRO A 1 385 ? 6.477 0.204 -28.593 1.00 96.56 385 PRO A C 1
ATOM 3128 O O . PRO A 1 385 ? 5.294 0.510 -28.428 1.00 96.56 385 PRO A O 1
ATOM 3131 N N . LYS A 1 386 ? 7.313 0.968 -29.292 1.00 94.38 386 LYS A N 1
ATOM 3132 C CA . LYS A 1 386 ? 6.872 2.151 -30.031 1.00 94.38 386 LYS A CA 1
ATOM 3133 C C . LYS A 1 386 ? 6.256 1.711 -31.369 1.00 94.38 386 LYS A C 1
ATOM 3135 O O . LYS A 1 386 ? 6.814 0.826 -32.023 1.00 94.38 386 LYS A O 1
ATOM 3140 N N . PRO A 1 387 ? 5.137 2.309 -31.817 1.00 89.25 387 PRO A N 1
ATOM 3141 C CA . PRO A 1 387 ? 4.571 2.001 -33.128 1.00 89.25 387 PRO A CA 1
ATOM 3142 C C . PRO A 1 387 ? 5.609 2.169 -34.246 1.00 89.25 387 PRO A C 1
ATOM 3144 O O . PRO A 1 387 ? 6.337 3.161 -34.262 1.00 89.25 387 PRO A O 1
ATOM 3147 N N . TYR A 1 388 ? 5.657 1.210 -35.177 1.00 88.81 388 TYR A N 1
ATOM 3148 C CA . TYR A 1 388 ? 6.591 1.186 -36.317 1.00 88.81 388 TYR A CA 1
ATOM 3149 C C . TYR A 1 388 ? 8.092 1.169 -35.940 1.00 88.81 388 TYR A C 1
ATOM 3151 O O . TYR A 1 388 ? 8.931 1.548 -36.753 1.00 88.81 388 TYR A O 1
ATOM 3159 N N . SER A 1 389 ? 8.427 0.733 -34.720 1.00 93.31 389 SER A N 1
ATOM 3160 C CA . SER A 1 389 ? 9.800 0.538 -34.222 1.00 93.31 389 SER A CA 1
ATOM 3161 C C . SER A 1 389 ? 10.126 -0.964 -34.097 1.00 93.31 389 SER A C 1
ATOM 3163 O O . SER A 1 389 ? 9.615 -1.787 -34.858 1.00 93.31 389 SER A O 1
ATOM 3165 N N . LEU A 1 390 ? 10.980 -1.332 -33.137 1.00 94.88 390 LEU A N 1
ATOM 3166 C CA . LEU A 1 390 ? 11.280 -2.709 -32.754 1.00 94.88 390 LEU A CA 1
ATOM 3167 C C . LEU A 1 390 ? 10.024 -3.467 -32.300 1.00 94.88 390 LEU A C 1
ATOM 3169 O O . LEU A 1 390 ? 9.168 -2.941 -31.585 1.00 94.88 390 LEU A O 1
ATOM 3173 N N . THR A 1 391 ? 9.957 -4.739 -32.686 1.00 96.75 391 THR A N 1
ATOM 3174 C CA . THR A 1 391 ? 8.944 -5.688 -32.203 1.00 96.75 391 THR A CA 1
ATOM 3175 C C . THR A 1 391 ? 9.190 -6.072 -30.740 1.00 96.75 391 THR A C 1
ATOM 3177 O O . THR A 1 391 ? 10.301 -5.929 -30.228 1.00 96.75 391 THR A O 1
ATOM 3180 N N . VAL A 1 392 ? 8.164 -6.617 -30.074 1.00 97.38 392 VAL A N 1
ATOM 3181 C CA . VAL A 1 392 ? 8.285 -7.155 -28.704 1.00 97.38 392 VAL A CA 1
ATOM 3182 C C . VAL A 1 392 ? 9.404 -8.199 -28.623 1.00 97.38 392 VAL A C 1
ATOM 3184 O O . VAL A 1 392 ? 10.238 -8.119 -27.730 1.00 97.38 392 VAL A O 1
ATOM 3187 N N . ASP A 1 393 ? 9.504 -9.113 -29.590 1.00 97.88 393 ASP A N 1
ATOM 3188 C CA . ASP A 1 393 ? 10.558 -10.136 -29.591 1.00 97.88 393 ASP A CA 1
ATOM 3189 C C . ASP A 1 393 ? 11.963 -9.540 -29.705 1.00 97.88 393 ASP A C 1
ATOM 3191 O O . ASP A 1 393 ? 12.861 -9.925 -28.961 1.00 97.88 393 ASP A O 1
ATOM 3195 N N . GLN A 1 394 ? 12.153 -8.538 -30.568 1.00 98.00 394 GLN A N 1
ATOM 3196 C CA . GLN A 1 394 ? 13.446 -7.860 -30.703 1.00 98.00 394 GLN A CA 1
ATOM 3197 C C . GLN A 1 394 ? 13.846 -7.098 -29.434 1.00 98.00 394 GLN A C 1
ATOM 3199 O O . GLN A 1 394 ? 15.026 -7.089 -29.079 1.00 98.00 394 GLN A O 1
ATOM 3204 N N . LEU A 1 395 ? 12.889 -6.454 -28.755 1.00 98.25 395 LEU A N 1
ATOM 3205 C CA . LEU A 1 395 ? 13.126 -5.794 -27.468 1.00 98.25 395 LEU A CA 1
ATOM 3206 C C . LEU A 1 395 ? 13.498 -6.827 -26.395 1.00 98.25 395 LEU A C 1
ATOM 3208 O O . LEU A 1 395 ? 14.499 -6.659 -25.698 1.00 98.25 395 LEU A O 1
ATOM 3212 N N . TYR A 1 396 ? 12.738 -7.921 -26.310 1.00 98.56 396 TYR A N 1
ATOM 3213 C CA . TYR A 1 396 ? 12.960 -9.002 -25.353 1.00 98.56 396 TYR A CA 1
ATOM 3214 C C . TYR A 1 396 ? 14.335 -9.656 -25.542 1.00 98.56 396 TYR A C 1
ATOM 3216 O O . TYR A 1 396 ? 15.089 -9.801 -24.579 1.00 98.56 396 TYR A O 1
ATOM 3224 N N . ASP A 1 397 ? 14.716 -9.964 -26.785 1.00 98.38 397 ASP A N 1
ATOM 3225 C CA . ASP A 1 397 ? 15.995 -10.602 -27.107 1.00 98.38 397 ASP A CA 1
ATOM 3226 C C . ASP A 1 397 ? 17.220 -9.743 -26.774 1.00 98.38 397 ASP A C 1
ATOM 3228 O O . ASP A 1 397 ? 18.317 -10.264 -26.538 1.00 98.38 397 ASP A O 1
ATOM 3232 N N . ARG A 1 398 ? 17.057 -8.418 -26.754 1.00 98.12 398 ARG A N 1
ATOM 3233 C CA . ARG A 1 398 ? 18.093 -7.489 -26.294 1.00 98.12 398 ARG A CA 1
ATOM 3234 C C . ARG A 1 398 ? 18.132 -7.422 -24.771 1.00 98.12 398 ARG A C 1
ATOM 3236 O O . ARG A 1 398 ? 19.208 -7.560 -24.197 1.00 98.12 398 ARG A O 1
ATOM 3243 N N . LEU A 1 399 ? 16.974 -7.272 -24.130 1.00 98.38 399 LEU A N 1
ATOM 3244 C CA . LEU A 1 399 ? 16.855 -7.137 -22.677 1.00 98.38 399 LEU A CA 1
ATOM 3245 C C . LEU A 1 399 ? 17.311 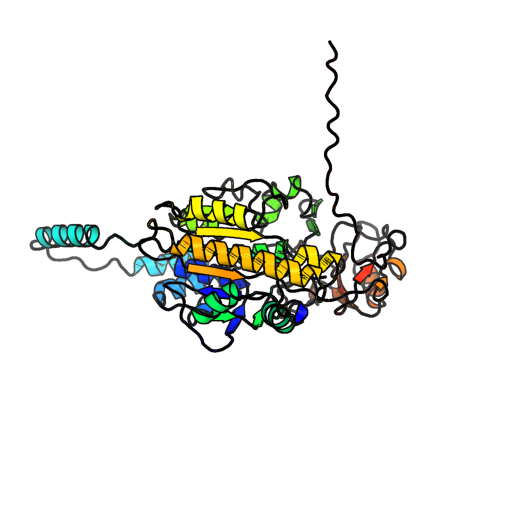-8.386 -21.919 1.00 98.38 399 LEU A C 1
ATOM 3247 O O . LEU A 1 399 ? 18.009 -8.248 -20.922 1.00 98.38 399 LEU A O 1
ATOM 3251 N N . LYS A 1 400 ? 17.023 -9.599 -22.410 1.00 97.81 400 LYS A N 1
ATOM 3252 C CA . LYS A 1 400 ? 17.447 -10.865 -21.770 1.00 97.81 400 LYS A CA 1
ATOM 3253 C C . LYS A 1 400 ? 18.966 -11.041 -21.628 1.00 97.81 400 LYS A C 1
ATOM 3255 O O . LYS A 1 400 ? 19.411 -12.000 -21.007 1.00 97.81 400 LYS A O 1
ATOM 3260 N N . LYS A 1 401 ? 19.769 -10.181 -22.266 1.00 97.50 401 LYS A N 1
ATOM 3261 C CA . LYS A 1 401 ? 21.237 -10.176 -22.153 1.00 97.50 401 LYS A CA 1
ATOM 3262 C C . LYS A 1 401 ? 21.724 -9.407 -20.924 1.00 97.50 401 LYS A C 1
ATOM 3264 O O . LYS A 1 401 ? 22.901 -9.512 -20.589 1.00 97.50 401 LYS A O 1
ATOM 3269 N N . LEU A 1 402 ? 20.850 -8.621 -20.293 1.00 97.88 402 LEU A N 1
ATOM 3270 C CA . LEU A 1 402 ? 21.174 -7.871 -19.088 1.00 97.88 402 LEU A CA 1
ATOM 3271 C C . LEU A 1 402 ? 21.443 -8.840 -17.926 1.00 97.88 402 LEU A C 1
ATOM 3273 O O . LEU A 1 402 ? 20.634 -9.735 -17.677 1.00 97.88 402 LEU A O 1
ATOM 3277 N N . PRO A 1 403 ? 22.566 -8.688 -17.207 1.00 97.44 403 PRO A N 1
ATOM 3278 C CA . PRO A 1 403 ? 22.838 -9.481 -16.019 1.00 97.44 403 PRO A CA 1
ATOM 3279 C C . PRO A 1 403 ? 22.101 -8.912 -14.795 1.00 97.44 403 PRO A C 1
ATOM 3281 O O . PRO A 1 403 ? 21.780 -7.726 -14.743 1.00 97.44 403 PRO A O 1
ATOM 3284 N N . ASN A 1 404 ? 21.936 -9.741 -13.759 1.00 97.50 404 ASN A N 1
ATOM 3285 C CA . ASN A 1 404 ? 21.387 -9.358 -12.446 1.00 97.50 404 ASN A CA 1
ATOM 3286 C C . ASN A 1 404 ? 19.933 -8.851 -12.467 1.00 97.50 404 ASN A C 1
ATOM 3288 O O . ASN A 1 404 ? 19.521 -8.045 -11.628 1.00 97.50 404 ASN A O 1
ATOM 3292 N N . CYS A 1 405 ? 19.157 -9.321 -13.435 1.00 97.94 405 CYS A N 1
ATOM 3293 C CA . CYS A 1 405 ? 17.720 -9.136 -13.496 1.00 97.94 405 CYS A CA 1
ATOM 3294 C C . CYS A 1 405 ? 17.066 -10.350 -14.140 1.00 97.94 405 CYS A C 1
ATOM 3296 O O . CYS A 1 405 ? 17.678 -11.029 -14.966 1.00 97.94 405 CYS A O 1
ATOM 3298 N N . ASP A 1 406 ? 15.793 -10.537 -13.833 1.00 97.75 406 ASP A N 1
ATOM 3299 C CA . ASP A 1 406 ? 14.913 -11.401 -14.593 1.00 97.75 406 ASP A CA 1
ATOM 3300 C C . ASP A 1 406 ? 14.133 -10.554 -15.601 1.00 97.75 406 ASP A C 1
ATOM 3302 O O . ASP A 1 406 ? 13.635 -9.469 -15.288 1.00 97.75 406 ASP A O 1
ATOM 3306 N N . VAL A 1 407 ? 14.041 -11.042 -16.836 1.00 98.31 407 VAL A N 1
ATOM 3307 C CA . VAL A 1 407 ? 13.297 -10.388 -17.915 1.00 98.31 407 VAL A CA 1
ATOM 3308 C C . VAL A 1 407 ? 12.185 -11.322 -18.349 1.00 98.31 407 VAL A C 1
ATOM 3310 O O . VAL A 1 407 ? 12.442 -12.403 -18.883 1.00 98.31 407 VAL A O 1
ATOM 3313 N N . TYR A 1 408 ? 10.949 -10.884 -18.153 1.00 98.38 408 TYR A N 1
ATOM 3314 C CA . TYR A 1 408 ? 9.764 -11.650 -18.504 1.00 98.38 408 TYR A CA 1
ATOM 3315 C C . TYR A 1 408 ? 9.066 -11.009 -19.692 1.00 98.38 408 TYR A C 1
ATOM 3317 O O . TYR A 1 408 ? 8.878 -9.789 -19.726 1.00 98.38 408 TYR A O 1
ATOM 3325 N N . ARG A 1 409 ? 8.611 -11.833 -20.639 1.00 98.56 409 ARG A N 1
ATOM 3326 C CA . ARG A 1 409 ? 7.412 -11.453 -21.383 1.00 98.56 409 ARG A CA 1
ATOM 3327 C C . ARG A 1 409 ? 6.234 -11.506 -20.422 1.00 98.56 409 ARG A C 1
ATOM 3329 O O . ARG A 1 409 ? 6.226 -12.309 -19.492 1.00 98.56 409 ARG A O 1
ATOM 3336 N N . LYS A 1 410 ? 5.237 -10.661 -20.644 1.00 97.62 410 LYS A N 1
ATOM 3337 C CA . LYS A 1 410 ? 4.058 -10.557 -19.781 1.00 97.62 410 LYS A CA 1
ATOM 3338 C C . LYS A 1 410 ? 3.395 -11.908 -19.504 1.00 97.62 410 LYS A C 1
ATOM 3340 O O . LYS A 1 410 ? 3.056 -12.201 -18.363 1.00 97.62 410 LYS A O 1
ATOM 3345 N N . GLU A 1 411 ? 3.220 -12.725 -20.535 1.00 97.25 411 GLU A N 1
ATOM 3346 C CA . GLU A 1 411 ? 2.628 -14.060 -20.443 1.00 97.25 411 GLU A CA 1
ATOM 3347 C C . GLU A 1 411 ? 3.442 -15.039 -19.580 1.00 97.25 411 GLU A C 1
ATOM 3349 O O . GLU A 1 411 ? 2.854 -15.917 -18.943 1.00 97.25 411 GLU A O 1
ATOM 3354 N N . ASP A 1 412 ? 4.760 -14.836 -19.503 1.00 97.75 412 ASP A N 1
ATOM 3355 C CA . ASP A 1 412 ? 5.713 -15.692 -18.792 1.00 97.75 412 ASP A CA 1
ATOM 3356 C C . ASP A 1 412 ? 5.883 -15.296 -17.315 1.00 97.75 412 ASP A C 1
ATOM 3358 O O . ASP A 1 412 ? 6.577 -15.985 -16.565 1.00 97.75 412 ASP A O 1
ATOM 3362 N N . ILE A 1 413 ? 5.259 -14.197 -16.870 1.00 97.62 413 ILE A N 1
ATOM 3363 C CA . ILE A 1 413 ? 5.295 -13.791 -15.461 1.00 97.62 413 ILE A CA 1
ATOM 3364 C C . ILE A 1 413 ? 4.606 -14.884 -14.611 1.00 97.62 413 ILE A C 1
ATOM 3366 O O . ILE A 1 413 ? 3.484 -15.307 -14.935 1.00 97.62 413 ILE A O 1
ATOM 3370 N N . PRO A 1 414 ? 5.239 -15.353 -13.516 1.00 96.75 414 PRO A N 1
ATOM 3371 C CA . PRO A 1 414 ? 4.662 -16.374 -12.646 1.00 96.75 414 PRO A CA 1
ATOM 3372 C C . PRO A 1 414 ? 3.269 -16.010 -12.114 1.00 96.75 414 PRO A C 1
ATOM 3374 O O . PRO A 1 414 ? 3.059 -14.908 -11.607 1.00 96.75 414 PRO A O 1
ATOM 3377 N N . ASP A 1 415 ? 2.328 -16.963 -12.160 1.00 95.38 415 ASP A N 1
ATOM 3378 C CA . ASP A 1 415 ? 0.937 -16.757 -11.711 1.00 95.38 415 ASP A CA 1
ATOM 3379 C C . ASP A 1 415 ? 0.842 -16.303 -10.250 1.00 95.38 415 ASP A C 1
ATOM 3381 O O . ASP A 1 415 ? -0.013 -15.490 -9.909 1.00 95.38 415 ASP A O 1
ATOM 3385 N N . LYS A 1 416 ? 1.767 -16.772 -9.399 1.00 93.31 416 LYS A N 1
ATOM 3386 C CA . LYS A 1 416 ? 1.832 -16.424 -7.971 1.00 93.31 416 LYS A CA 1
ATOM 3387 C C . LYS A 1 416 ? 1.922 -14.916 -7.707 1.00 93.31 416 LYS A C 1
ATOM 3389 O O . LYS A 1 416 ? 1.518 -14.464 -6.640 1.00 93.31 416 LYS A O 1
ATOM 3394 N N . TYR A 1 417 ? 2.444 -14.139 -8.658 1.00 95.25 417 TYR A N 1
ATOM 3395 C CA . TYR A 1 417 ? 2.562 -12.692 -8.503 1.00 95.25 417 TYR A CA 1
ATOM 3396 C C . TYR A 1 417 ? 1.251 -11.956 -8.754 1.00 95.25 417 TYR A C 1
ATOM 3398 O O . TYR A 1 417 ? 1.142 -10.800 -8.352 1.00 95.25 417 TYR A O 1
ATOM 3406 N N . HIS A 1 418 ? 0.270 -12.583 -9.416 1.00 96.38 418 HIS A N 1
ATOM 3407 C CA . HIS A 1 418 ? -0.950 -11.900 -9.856 1.00 96.38 418 HIS A CA 1
ATOM 3408 C C . HIS A 1 418 ? -0.631 -10.566 -10.559 1.00 96.38 418 HIS A C 1
ATOM 3410 O O . HIS A 1 418 ? -1.208 -9.513 -10.269 1.00 96.38 418 HIS A O 1
ATOM 3416 N N . TYR A 1 419 ? 0.365 -10.616 -11.450 1.00 96.81 419 TYR A N 1
ATOM 3417 C CA . TYR A 1 419 ? 0.946 -9.466 -12.137 1.00 96.81 419 TYR A CA 1
ATOM 3418 C C . TYR A 1 419 ? 1.116 -9.757 -13.634 1.00 96.81 419 TYR A C 1
ATOM 3420 O O . TYR A 1 419 ? 2.185 -9.566 -14.206 1.00 96.81 419 TYR A O 1
ATOM 3428 N N . LYS A 1 420 ? 0.056 -10.225 -14.309 1.00 96.25 420 LYS A N 1
ATOM 3429 C CA . LYS A 1 420 ? 0.072 -10.306 -15.784 1.00 96.25 420 LYS A CA 1
ATOM 3430 C C . LYS A 1 420 ? -1.260 -10.071 -16.470 1.00 96.25 420 LYS A C 1
ATOM 3432 O O . LYS A 1 420 ? -1.276 -9.595 -17.604 1.00 96.25 420 LYS A O 1
ATOM 3437 N N . ASN A 1 421 ? -2.384 -10.312 -15.805 1.00 95.81 421 ASN A N 1
ATOM 3438 C CA . ASN A 1 421 ? -3.705 -10.241 -16.427 1.00 95.81 421 ASN A CA 1
ATOM 3439 C C . ASN A 1 421 ? -4.299 -8.822 -16.406 1.00 95.81 421 ASN A C 1
ATOM 3441 O O . ASN A 1 421 ? -5.449 -8.613 -16.030 1.00 95.81 421 ASN A O 1
ATOM 3445 N N . ASN A 1 422 ? -3.522 -7.817 -16.825 1.00 97.31 422 ASN A N 1
ATOM 3446 C CA . ASN A 1 422 ? -3.991 -6.433 -16.921 1.00 97.31 422 ASN A CA 1
ATOM 3447 C C . ASN A 1 422 ? -3.371 -5.696 -18.108 1.00 97.31 422 ASN A C 1
ATOM 3449 O O . ASN A 1 422 ? -2.161 -5.754 -18.309 1.00 97.31 422 ASN A O 1
ATOM 3453 N N . LYS A 1 423 ? -4.167 -4.949 -18.881 1.00 97.31 423 LYS A N 1
ATOM 3454 C CA . LYS A 1 423 ? -3.689 -4.177 -20.043 1.00 97.31 423 LYS A CA 1
ATOM 3455 C C . LYS A 1 423 ? -2.654 -3.096 -19.711 1.00 97.31 423 LYS A C 1
ATOM 3457 O O . LYS A 1 423 ? -1.967 -2.678 -20.625 1.00 97.31 423 LYS A O 1
ATOM 3462 N N . ARG A 1 424 ? -2.547 -2.650 -18.455 1.00 97.88 424 ARG A N 1
ATOM 3463 C CA . ARG A 1 424 ? -1.555 -1.665 -17.988 1.00 97.88 424 ARG A CA 1
ATOM 3464 C C . ARG A 1 424 ? -0.190 -2.283 -17.695 1.00 97.88 424 ARG A C 1
ATOM 3466 O O . ARG A 1 424 ? 0.763 -1.549 -17.507 1.00 97.88 424 ARG A O 1
ATOM 3473 N N . ILE A 1 425 ? -0.080 -3.613 -17.664 1.00 98.12 425 ILE A N 1
ATOM 3474 C CA . ILE A 1 425 ? 1.210 -4.303 -17.539 1.00 98.12 425 ILE A CA 1
ATOM 3475 C C . ILE A 1 425 ? 1.844 -4.385 -18.924 1.00 98.12 425 ILE A C 1
ATOM 3477 O O . ILE A 1 425 ? 1.216 -4.903 -19.861 1.00 98.12 425 ILE A O 1
ATOM 3481 N N . ALA A 1 426 ? 3.072 -3.877 -19.026 1.00 98.12 426 ALA A N 1
ATOM 3482 C CA . ALA A 1 426 ? 3.854 -3.833 -20.252 1.00 98.12 426 ALA A CA 1
ATOM 3483 C C . ALA A 1 426 ? 4.065 -5.226 -20.876 1.00 98.12 426 ALA A C 1
ATOM 3485 O O . ALA A 1 426 ? 4.112 -6.219 -20.149 1.00 98.12 426 ALA A O 1
ATOM 3486 N N . PRO A 1 427 ? 4.236 -5.327 -22.210 1.00 98.25 427 PRO A N 1
ATOM 3487 C CA . PRO A 1 427 ? 4.544 -6.595 -22.877 1.00 98.25 427 PRO A CA 1
ATOM 3488 C C . PRO A 1 427 ? 5.831 -7.271 -22.386 1.00 98.25 427 PRO A C 1
ATOM 3490 O O . PRO A 1 427 ? 5.938 -8.493 -22.453 1.00 98.25 427 PRO A O 1
ATOM 3493 N N . ILE A 1 428 ? 6.799 -6.489 -21.901 1.00 98.62 428 ILE A N 1
ATOM 3494 C CA . ILE A 1 428 ? 8.038 -6.980 -21.292 1.00 98.62 428 ILE A CA 1
ATOM 3495 C C . ILE A 1 428 ? 8.231 -6.261 -19.963 1.00 98.62 428 ILE A C 1
ATOM 3497 O O . ILE A 1 428 ? 8.074 -5.040 -19.895 1.00 98.62 428 ILE A O 1
ATOM 3501 N N . VAL A 1 429 ? 8.613 -7.006 -18.931 1.00 98.19 429 VAL A N 1
ATOM 3502 C CA . VAL A 1 429 ? 8.934 -6.463 -17.610 1.00 98.19 429 VAL A CA 1
ATOM 3503 C C . VAL A 1 429 ? 10.330 -6.919 -17.200 1.00 98.19 429 VAL A C 1
ATOM 3505 O O . VAL A 1 429 ? 10.680 -8.090 -17.347 1.00 98.19 429 VAL A O 1
ATOM 3508 N N . VAL A 1 430 ? 11.130 -5.984 -16.694 1.00 98.25 430 VAL A N 1
ATOM 3509 C CA . VAL A 1 430 ? 12.458 -6.234 -16.127 1.00 98.25 430 VAL A CA 1
ATOM 3510 C C . VAL A 1 430 ? 12.375 -6.102 -14.609 1.00 98.25 430 VAL A C 1
ATOM 3512 O O . VAL A 1 430 ? 12.026 -5.034 -14.096 1.00 98.25 430 VAL A O 1
ATOM 3515 N N . PHE A 1 431 ? 12.736 -7.173 -13.907 1.00 97.00 431 PHE A N 1
ATOM 3516 C CA . PHE A 1 431 ? 12.849 -7.233 -12.453 1.00 97.00 431 PHE A CA 1
ATOM 3517 C C . PHE A 1 431 ? 14.325 -7.378 -12.055 1.00 97.00 431 PHE A C 1
ATOM 3519 O O . PHE A 1 431 ? 14.878 -8.470 -12.176 1.00 97.00 431 PHE A O 1
ATOM 3526 N N . PRO A 1 432 ? 15.017 -6.310 -11.619 1.00 96.94 432 PRO A N 1
ATOM 3527 C CA . PRO A 1 432 ? 16.342 -6.440 -11.021 1.00 96.94 432 PRO A CA 1
ATOM 3528 C C . PRO A 1 432 ? 16.313 -7.382 -9.811 1.00 96.94 432 PRO A C 1
ATOM 3530 O O . PRO A 1 432 ? 15.371 -7.368 -9.019 1.00 96.94 432 PRO A O 1
ATOM 3533 N N . HIS A 1 433 ? 17.378 -8.165 -9.640 1.00 96.88 433 HIS A N 1
ATOM 3534 C CA . HIS A 1 433 ? 17.568 -8.982 -8.438 1.00 96.88 433 HIS A CA 1
ATOM 3535 C C . HIS A 1 433 ? 17.706 -8.089 -7.194 1.00 96.88 433 HIS A C 1
ATOM 3537 O O . HIS A 1 433 ? 18.113 -6.928 -7.300 1.00 96.88 433 HIS A O 1
ATOM 3543 N N . LEU A 1 434 ? 17.397 -8.616 -6.003 1.00 95.62 434 LEU A N 1
ATOM 3544 C CA . LEU A 1 434 ? 17.381 -7.839 -4.757 1.00 95.62 434 LEU A CA 1
ATOM 3545 C C . LEU A 1 434 ? 18.661 -6.996 -4.574 1.00 95.62 434 LEU A C 1
ATOM 3547 O O . LEU A 1 434 ? 19.794 -7.486 -4.647 1.00 95.62 434 LEU A O 1
ATOM 3551 N N . GLY A 1 435 ? 18.478 -5.695 -4.338 1.00 93.88 435 GLY A N 1
ATOM 3552 C CA . GLY A 1 435 ? 19.571 -4.743 -4.132 1.00 93.88 435 GLY A CA 1
ATOM 3553 C C . GLY A 1 435 ? 20.179 -4.145 -5.411 1.00 93.88 435 GLY A C 1
ATOM 3554 O O . GLY A 1 435 ? 21.012 -3.239 -5.298 1.00 93.88 435 GLY A O 1
ATOM 3555 N N . TRP A 1 436 ? 19.791 -4.623 -6.600 1.00 96.31 436 TRP A N 1
ATOM 3556 C CA . TRP A 1 436 ? 20.137 -4.019 -7.892 1.00 96.31 436 TRP A CA 1
ATOM 3557 C C . TRP A 1 436 ? 19.098 -2.981 -8.320 1.00 96.31 436 TRP A C 1
ATOM 3559 O O . TRP A 1 436 ? 17.926 -3.087 -7.969 1.00 96.31 436 TRP A O 1
ATOM 3569 N N . MET A 1 437 ? 19.518 -1.967 -9.076 1.00 95.94 437 MET A N 1
ATOM 3570 C CA . MET A 1 437 ? 18.628 -0.911 -9.572 1.00 95.94 437 MET A CA 1
ATOM 3571 C C . MET A 1 437 ? 18.675 -0.804 -11.093 1.00 95.94 437 MET A C 1
ATOM 3573 O O . MET A 1 437 ? 19.749 -0.861 -11.690 1.00 95.94 437 MET A O 1
ATOM 3577 N N . VAL A 1 438 ? 17.521 -0.604 -11.721 1.00 95.44 438 VAL A N 1
ATOM 3578 C CA . VAL A 1 438 ? 17.413 -0.359 -13.159 1.00 95.44 438 VAL A CA 1
ATOM 3579 C C . VAL A 1 438 ? 17.839 1.070 -13.477 1.00 95.44 438 VAL A C 1
ATOM 3581 O O . VAL A 1 438 ? 17.260 2.022 -12.965 1.00 95.44 438 VAL A O 1
ATOM 3584 N N . GLN A 1 439 ? 18.802 1.228 -14.384 1.00 93.12 439 GLN A N 1
ATOM 3585 C CA . GLN A 1 439 ? 19.175 2.523 -14.948 1.00 93.12 439 GLN A CA 1
ATOM 3586 C C . GLN A 1 439 ? 18.855 2.547 -16.443 1.00 93.12 439 GLN A C 1
ATOM 3588 O O . GLN A 1 439 ? 19.470 1.844 -17.246 1.00 93.12 439 GLN A O 1
ATOM 3593 N N . THR A 1 440 ? 17.878 3.370 -16.821 1.00 91.88 440 THR A N 1
ATOM 3594 C CA . THR A 1 440 ? 17.390 3.480 -18.206 1.00 91.88 440 THR A CA 1
ATOM 3595 C C . THR A 1 440 ? 17.978 4.650 -18.984 1.00 91.88 440 THR A C 1
ATOM 3597 O O . THR A 1 440 ? 17.830 4.686 -20.202 1.00 91.88 440 THR A O 1
ATOM 3600 N N . ASN A 1 441 ? 18.648 5.589 -18.309 1.00 87.75 441 ASN A N 1
ATOM 3601 C CA . ASN A 1 441 ? 19.284 6.744 -18.933 1.00 87.75 441 ASN A CA 1
ATOM 3602 C C . ASN A 1 441 ? 20.730 6.895 -18.449 1.00 87.75 441 ASN A C 1
ATOM 3604 O O . ASN A 1 441 ? 20.978 7.290 -17.312 1.00 87.75 441 ASN A O 1
ATOM 3608 N N . ALA A 1 442 ? 21.693 6.620 -19.329 1.00 84.00 442 ALA A N 1
ATOM 3609 C CA . ALA A 1 442 ? 23.116 6.781 -19.034 1.00 84.00 442 ALA A CA 1
ATOM 3610 C C . ALA A 1 442 ? 23.521 8.229 -18.686 1.00 84.00 442 ALA A C 1
ATOM 3612 O O . ALA A 1 442 ? 24.530 8.431 -18.014 1.00 84.00 442 ALA A O 1
ATOM 3613 N N . SER A 1 443 ? 22.750 9.235 -19.117 1.00 87.31 443 SER A N 1
ATOM 3614 C CA . SER A 1 443 ? 23.003 10.647 -18.799 1.00 87.31 443 SER A CA 1
ATOM 3615 C C . SER A 1 443 ? 22.504 11.073 -17.413 1.00 87.31 443 SER A C 1
ATOM 3617 O O . SER A 1 443 ? 22.830 12.178 -16.983 1.00 87.31 443 SER A O 1
ATOM 3619 N N . ASP A 1 444 ? 21.747 10.224 -16.713 1.00 84.75 444 ASP A N 1
ATOM 3620 C CA . ASP A 1 444 ? 21.230 10.487 -15.363 1.00 84.75 444 ASP A CA 1
ATOM 3621 C C . ASP A 1 444 ? 21.505 9.294 -14.422 1.00 84.75 444 ASP A C 1
ATOM 3623 O O . ASP A 1 444 ? 20.588 8.558 -14.052 1.00 84.75 444 ASP A O 1
ATOM 3627 N N . PRO A 1 445 ? 22.784 9.027 -14.082 1.00 85.50 445 PRO A N 1
ATOM 3628 C CA . PRO A 1 445 ? 23.150 7.888 -13.249 1.00 85.50 445 PRO A CA 1
ATOM 3629 C C . PRO A 1 445 ? 22.846 8.117 -11.762 1.00 85.50 445 PRO A C 1
ATOM 3631 O O . PRO A 1 445 ? 22.914 9.241 -11.252 1.00 85.50 445 PRO A O 1
ATOM 3634 N N . TYR A 1 446 ? 22.613 7.023 -11.030 1.00 85.25 446 TYR A N 1
ATOM 3635 C CA . TYR A 1 446 ? 22.475 7.069 -9.572 1.00 85.25 446 TYR A CA 1
ATOM 3636 C C . TYR A 1 446 ? 23.766 7.556 -8.892 1.00 85.25 446 TYR A C 1
ATOM 3638 O O . TYR A 1 446 ? 24.875 7.129 -9.222 1.00 85.25 446 TYR A O 1
ATOM 3646 N N . LYS A 1 447 ? 23.625 8.437 -7.896 1.00 79.69 447 LYS A N 1
ATOM 3647 C CA . LYS A 1 447 ? 24.741 9.018 -7.127 1.00 79.69 447 LYS A CA 1
ATOM 3648 C C . LYS A 1 447 ? 25.011 8.213 -5.845 1.00 79.69 447 LYS A C 1
ATOM 3650 O O . LYS A 1 447 ? 24.180 7.411 -5.433 1.00 79.69 447 LYS A O 1
ATOM 3655 N N . ASP A 1 448 ? 26.185 8.407 -5.230 1.00 63.72 448 ASP A N 1
ATOM 3656 C CA . ASP A 1 448 ? 26.628 7.660 -4.029 1.00 63.72 448 ASP A CA 1
ATOM 3657 C C . ASP A 1 448 ? 25.714 7.864 -2.813 1.00 63.72 448 ASP A C 1
ATOM 3659 O O . ASP A 1 448 ? 25.591 6.987 -1.957 1.00 63.72 448 ASP A O 1
ATOM 3663 N N . THR A 1 449 ? 25.040 9.009 -2.734 1.00 54.19 449 THR A N 1
ATOM 3664 C CA . THR A 1 449 ? 23.925 9.186 -1.815 1.00 54.19 449 THR A CA 1
ATOM 3665 C C . THR A 1 449 ? 22.694 8.543 -2.440 1.00 54.19 449 THR A C 1
ATOM 3667 O O . THR A 1 449 ? 22.271 8.957 -3.517 1.00 54.19 449 THR A O 1
ATOM 3670 N N . LEU A 1 450 ? 22.062 7.593 -1.740 1.00 54.19 450 LEU A N 1
ATOM 3671 C CA . LEU A 1 450 ? 20.722 7.098 -2.101 1.00 54.19 450 LEU A CA 1
ATOM 3672 C C . LEU A 1 450 ? 19.701 8.246 -2.250 1.00 54.19 450 LEU A C 1
ATOM 3674 O O . LEU A 1 450 ? 18.664 8.087 -2.888 1.00 54.19 450 LEU A O 1
ATOM 3678 N N . SER A 1 451 ? 20.031 9.437 -1.735 1.00 38.50 451 SER A N 1
ATOM 3679 C CA . SER A 1 451 ? 19.302 10.670 -1.978 1.00 38.50 451 SER A CA 1
ATOM 3680 C C . SER A 1 451 ? 19.638 11.359 -3.316 1.00 38.50 451 SER A C 1
ATOM 3682 O O . SER A 1 451 ? 20.792 11.637 -3.657 1.00 38.50 451 SER A O 1
ATOM 3684 N N . LYS A 1 452 ? 18.539 11.752 -3.980 1.00 36.66 452 LYS A N 1
ATOM 3685 C CA . LYS A 1 452 ? 18.375 12.665 -5.129 1.00 36.66 452 LYS A CA 1
ATOM 3686 C C . LYS A 1 452 ? 18.368 12.043 -6.530 1.00 36.66 452 LYS A C 1
ATOM 3688 O O . LYS A 1 452 ? 19.060 12.521 -7.424 1.00 36.66 452 LYS A O 1
ATOM 3693 N N . SER A 1 453 ? 17.417 11.140 -6.765 1.00 30.23 453 SER A N 1
ATOM 3694 C CA . SER A 1 453 ? 16.482 11.355 -7.878 1.00 30.23 453 SER A CA 1
ATOM 3695 C C . SER A 1 453 ? 15.341 12.245 -7.370 1.00 30.23 453 SER A C 1
ATOM 3697 O O . SER A 1 453 ? 14.633 11.898 -6.431 1.00 30.23 453 SER A O 1
ATOM 3699 N N . SER A 1 454 ? 15.235 13.436 -7.939 1.00 28.27 454 SER A N 1
ATOM 3700 C CA . SER A 1 454 ? 14.289 14.519 -7.668 1.00 28.27 454 SER A CA 1
ATOM 3701 C C . SER A 1 454 ? 12.883 14.068 -7.228 1.00 28.27 454 SER A C 1
ATOM 3703 O O . SER A 1 454 ? 12.031 13.781 -8.066 1.00 28.27 454 SER A O 1
ATOM 3705 N N . ILE A 1 455 ? 12.591 14.113 -5.925 1.00 28.91 455 ILE A N 1
ATOM 3706 C CA . ILE A 1 455 ? 11.249 14.492 -5.468 1.00 28.91 455 ILE A CA 1
ATOM 3707 C C . ILE A 1 455 ? 11.284 16.022 -5.466 1.00 28.91 455 ILE A C 1
ATOM 3709 O O . ILE A 1 455 ? 12.002 16.596 -4.641 1.00 28.91 455 ILE A O 1
ATOM 3713 N N . PRO A 1 456 ? 10.624 16.717 -6.410 1.00 25.34 456 PRO A N 1
ATOM 3714 C CA . PRO A 1 456 ? 10.572 18.161 -6.352 1.00 25.34 456 PRO A CA 1
ATOM 3715 C C . PRO A 1 456 ? 9.759 18.535 -5.115 1.00 25.34 456 PRO A C 1
ATOM 3717 O O . PRO A 1 456 ? 8.537 18.402 -5.091 1.00 25.34 456 PRO A O 1
ATOM 3720 N N . ILE A 1 457 ? 10.448 19.018 -4.086 1.00 24.86 457 ILE A N 1
ATOM 3721 C CA . ILE A 1 457 ? 9.850 19.938 -3.130 1.00 24.86 457 ILE A CA 1
ATOM 3722 C C . ILE A 1 457 ? 9.534 21.179 -3.963 1.00 24.86 457 ILE A C 1
ATOM 3724 O O . ILE A 1 457 ? 10.427 21.957 -4.293 1.00 24.86 457 ILE A O 1
ATOM 3728 N N . LEU A 1 458 ? 8.280 21.319 -4.392 1.00 24.64 458 LEU A N 1
ATOM 3729 C CA . LEU A 1 458 ? 7.792 22.565 -4.968 1.00 24.64 458 LEU A CA 1
ATOM 3730 C C . LEU A 1 458 ? 7.782 23.611 -3.850 1.00 24.64 458 LEU A C 1
ATOM 3732 O O . LEU A 1 458 ? 6.790 23.789 -3.151 1.00 24.64 458 LEU A O 1
ATOM 3736 N N . THR A 1 459 ? 8.893 24.323 -3.684 1.00 24.55 459 THR A N 1
ATOM 3737 C CA . THR A 1 459 ? 8.847 25.684 -3.163 1.00 24.55 459 THR A CA 1
ATOM 3738 C C . THR A 1 459 ? 8.147 26.529 -4.221 1.00 24.55 459 THR A C 1
ATOM 3740 O O . THR A 1 459 ? 8.696 26.835 -5.278 1.00 24.55 459 THR A O 1
ATOM 3743 N N . SER A 1 460 ? 6.879 26.842 -3.969 1.00 25.81 460 SER A N 1
ATOM 3744 C CA . SER A 1 460 ? 6.075 27.741 -4.787 1.00 25.81 460 SER A CA 1
ATOM 3745 C C . SER A 1 460 ? 6.782 29.089 -4.936 1.00 25.81 460 SER A C 1
ATOM 3747 O O . SER A 1 460 ? 6.910 29.840 -3.967 1.00 25.81 460 SER A O 1
ATOM 3749 N N . TYR A 1 461 ? 7.199 29.421 -6.156 1.00 25.64 461 TYR A N 1
ATOM 3750 C CA . TYR A 1 461 ? 7.453 30.801 -6.545 1.00 25.64 461 TYR A CA 1
ATOM 3751 C C . TYR A 1 461 ? 6.108 31.534 -6.574 1.00 25.64 461 TYR A C 1
ATOM 3753 O O . TYR A 1 461 ? 5.360 31.453 -7.545 1.00 25.64 461 TYR A O 1
ATOM 3761 N N . PHE A 1 462 ? 5.792 32.257 -5.502 1.00 26.41 462 PHE A N 1
ATOM 3762 C CA . PHE A 1 462 ? 4.839 33.357 -5.581 1.00 26.41 462 PHE A CA 1
ATOM 3763 C C . PHE A 1 462 ? 5.503 34.481 -6.380 1.00 26.41 462 PHE A C 1
ATOM 3765 O O . PHE A 1 462 ? 6.413 35.145 -5.892 1.00 26.41 462 PHE A O 1
ATOM 3772 N N . THR A 1 463 ? 5.053 34.694 -7.615 1.00 25.56 463 THR A N 1
ATOM 3773 C CA . THR A 1 463 ? 5.200 35.992 -8.286 1.00 25.56 463 THR A CA 1
ATOM 3774 C C . THR A 1 463 ? 3.799 36.594 -8.372 1.00 25.56 463 THR A C 1
ATOM 3776 O O . THR A 1 463 ? 2.900 35.935 -8.897 1.00 25.56 463 THR A O 1
ATOM 3779 N N . PRO A 1 464 ? 3.550 37.783 -7.799 1.00 29.84 464 PRO A N 1
ATOM 3780 C CA . PRO A 1 464 ? 2.235 38.400 -7.853 1.00 29.84 464 PRO A CA 1
ATOM 3781 C C . PRO A 1 464 ? 1.946 38.841 -9.288 1.00 29.84 464 PRO A C 1
ATOM 3783 O O . PRO A 1 464 ? 2.766 39.505 -9.921 1.00 29.84 464 PRO A O 1
ATOM 3786 N N . PHE A 1 465 ? 0.769 38.471 -9.791 1.00 30.83 465 PHE A N 1
ATOM 3787 C CA . PHE A 1 465 ? 0.231 39.011 -11.031 1.00 30.83 465 PHE A CA 1
ATOM 3788 C C . PHE A 1 465 ? 0.162 40.537 -10.928 1.00 30.83 465 PHE A C 1
ATOM 3790 O O . PHE A 1 465 ? -0.584 41.093 -10.120 1.00 30.83 465 PHE A O 1
ATOM 3797 N N . THR A 1 466 ? 0.944 41.213 -11.762 1.00 30.52 466 THR A N 1
ATOM 3798 C CA . THR A 1 466 ? 0.740 42.618 -12.092 1.00 30.52 466 THR A CA 1
ATOM 3799 C C . THR A 1 466 ? -0.577 42.754 -12.843 1.00 30.52 466 THR A C 1
ATOM 3801 O O . THR A 1 466 ? -0.784 42.126 -13.881 1.00 30.52 466 THR A O 1
ATOM 3804 N N . ARG A 1 467 ? -1.462 43.588 -12.293 1.00 30.83 467 ARG A N 1
ATOM 3805 C CA . ARG A 1 467 ? -2.599 44.185 -12.994 1.00 30.83 467 ARG A CA 1
ATOM 3806 C C . ARG A 1 467 ? -2.093 44.824 -14.290 1.00 30.83 467 ARG A C 1
ATOM 3808 O O . ARG A 1 467 ? -1.147 45.606 -14.235 1.00 30.83 467 ARG A O 1
ATOM 3815 N N . VAL A 1 468 ? -2.734 44.510 -15.407 1.00 35.09 468 VAL A N 1
ATOM 3816 C CA . VAL A 1 468 ? -2.691 45.342 -16.610 1.00 35.09 468 VAL A CA 1
ATOM 3817 C C . VAL A 1 468 ? -4.125 45.804 -16.837 1.00 35.09 468 VAL A C 1
ATOM 3819 O O . VAL A 1 468 ? -4.988 44.971 -17.106 1.00 35.09 468 VAL A O 1
ATOM 3822 N N . ASP A 1 469 ? -4.298 47.100 -16.575 1.00 43.50 469 ASP A N 1
ATOM 3823 C CA . ASP A 1 469 ? -5.362 48.061 -16.905 1.00 43.50 469 ASP A CA 1
ATOM 3824 C C . ASP A 1 469 ? -6.841 47.682 -16.716 1.00 43.50 469 ASP A C 1
ATOM 3826 O O . ASP A 1 469 ? -7.409 46.905 -17.517 1.00 43.50 469 ASP A O 1
#

pLDDT: mean 88.07, std 18.94, range [24.55, 98.88]

Foldseek 3Di:
DAQFDLPPLQWFKKKFWFFPFFAADPDADAAELLQLLLLVCVLQVQLDAAQAQHQNVRCQVGTPDGDDVLSNVLRVLSNDPDPPVVSVVVNVVVVVVPDDDDDDDDPVPVVVVVVVVCCVVVPPPQRFAEEAEAAAQHRLCVLVLLVVVVHDQVLRVVRCRRHHMHSHYRAAHRLAQQQLLLSNFQSYHCQQQVCLYCFFDFVVVRAIHHQLDLVSLADQVNGCHNNTDTSQRSCVVSQAAEEEAQRRSQQYCHVPDHGPHYPHDDDLPDALQNQLVVVLVQSLDSRHRYYYHYHHPPVVVCLQANCSDVSNSVRSNSVSVSSVSNVVSQVPDPSDPTGHIYMYMYRTHGHAAFLVQEQELCVQDAQVQFVPPRADDQFKGATHGDPPHDDLVSSQVSSPVTPQKDKDQLVRPDVVNVNRNHSRGHRMMIGGHGRHTYDRDPVDGDDRGSDDPDPDPPPDPDDDDDDDD

Secondary structure (DSSP, 8-state):
---S-TTSGGG-B-EEEESTTSPP-SSPEEEEGGGHHHHHHHHHT--S--S-SS-HHHHGGG-SSPPPHHHHHHHHHHTS---HHHHHHHHHHHHHTT-------SSHHHHHHHHHHHHHHS-------EEEEEETT-BTTHHHHHHHTT---HHHHHHHHHSEEEEEEEPPSS--HHHHHHHHHH---HHHH---SSEEEETTTTEEEETT-HHHHT-GGGT-GGG---HHHHHHHTT--EEEES-TTTTS-BTTB--SEE--S--S-S-HHHHHHHHHHHHTSTT--EEEEEE-TTHHHHHHH-TTSHHHHHHHHHHHHHHHHHHHHHHT-SS-SSPPEEEEE-S-------TTSEEEGGGT--TTSB-TTSS-BTTBEEE-BPTTS--HHHHHHHHTT-SSEEEEEGGGS-GGG--SSSTTS-SEEEEEPTT-EEE--TTSPPPSSS--S----------------

Radius of gyration: 24.34 Å; chains: 1; bounding box: 83×68×64 Å

Sequence (469 aa):
MHGYDNEERDMHPFMLAMGPDIPHFTDRQHFY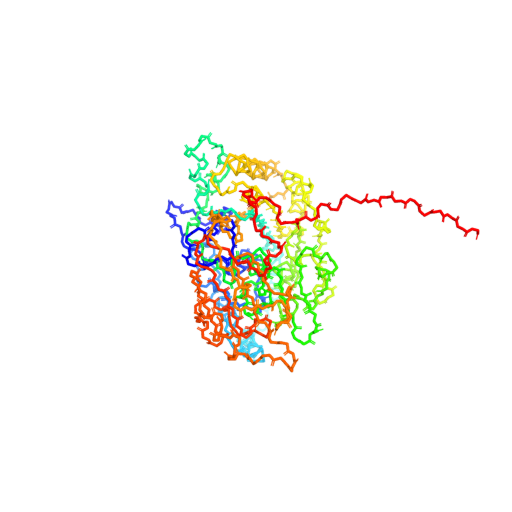QIDLYPYICAMLGLDKPNKIDGLIDRVLPFLKNKPSEEYLQQFRLYASDLPDWRRQLTSGITNYKSSYRLTSFSLQRKMQSLLVLLFLLCGTCYAQKVILVSLDGFRHDYIEYALQNGRNVSAFQKIAKQGFRGMQVQNVMVTLTFPSHFALATGRTVEHHGLVGNTFYDPDLKDYYKYTNSTKNLQPQWFTMNHNEQIWLTNQRNGGKSGVVYWPSSDSRMYGEMEYVNFGLYSSLPSIRFRVDRVMDWITKPDVNLVVMYYNEPDHSGHGHGPDSKEVLDALEVVNDGIAYLLQRIEQSDDFDEPPNIIVTSDHGMTRVSNKKIVNVSEVLSPDEYIFGVDGSPATLGVWPKPYSLTVDQLYDRLKKLPNCDVYRKEDIPDKYHYKNNKRIAPIVVFPHLGWMVQTNASDPYKDTLSKSSIPILTSYFTPFTRVD